Protein AF-0000000080484741 (afdb_homodimer)

Radius of gyration: 21.43 Å; Cα contacts (8 Å, |Δi|>4): 915; chains: 2; bounding box: 48×58×54 Å

Foldseek 3Di:
DALDDPVVVVVLLVPFDDDDPLLVVVVVVCVVVVNDDLDRSVLRVLLVLQQVLQWAEEQEQAQQLNNSVLSSCNRHDVLGAAEYEDQDVVRLVNNCVSCVVVVNNVRYHYYHDHSQVVVVVDDAAGQEYEYDYQLLCLQVSCVSHVVRHDQSGKYKYAQLQHDQFDNQLLVCVVVVHPCSCPVTDSNNVSSSNNVCNQVVPPQKDWDWDSGRNIMIMIGGND/DALDDPVVVVVLLVPFDDDDPLLVVVVVVCVVVVNDDLDRSVLRVLLVLQQVLQWAEEQEQAQQLPNSVLSSCNRHDVLGAAEYEDQDVVRLVNNCVSCVVVVNNVRYHYYHDGSQVVVVVDDAAGQEYEYDYQLLCLQVSCVSHVVRHDQSGKYKYAQLQHDQFDNQLLVCVVVVNPCSCPVTDSNNVSSSNNVCNQVVDPQKDWDWDSGRNIMIMIGGND

Nearest PDB structures (foldseek):
  5x7f-assembly1_A-2  TM=9.090E-01  e=5.235E-15  Mycobacterium tuberculosis H37Rv
  4pca-assembly1_A  TM=8.758E-01  e=3.660E-15  Anaplasma phagocytophilum str. HGE1
  5log-assembly1_B  TM=8.611E-01  e=5.235E-15  Myxococcus xanthus
  3c3p-assembly2_C-2  TM=8.906E-01  e=8.141E-14  Geobacter sulfurreducens PCA
  3c3p-assembly1_B  TM=8.816E-01  e=6.971E-13  Geobacter sulfurreducens PCA

Secondary structure (DSSP, 8-state):
--SB-HHHHHHHHHHSPPP-HHHHHHHHHHHHHT----HHHHHHHHHHHHHHHT--EEEEE--TTSHHHHHHHHHS-TT-EEEEEES-HHHHHHHHHHHHHTT-GGGEEEEES-HHHHHTTS-S-EEEEEE-S-GGGHHHHHHHHTTTEEEEEEEEE--SSSSSS-HHHHHHHHTT-TTTTTT--HHHHHHHHHHHHHHH-TTEEEEEE-STT-EEEEEE--/--SB-HHHHHHHHHHSPPP-HHHHHHHHHHHHHT----HHHHHHHHHHHHHHHT--EEEEE--TTSHHHHHHHHHS-TT-EEEEEES-HHHHHHHHHHHHHTT-GGGEEEEES-HHHHGGGS-S-EEEEEE-S-GGGHHHHHHHHTTTEEEEEEEEE--SSSSSS-HHHHHHHHTT-TTTTTT--HHHHHHHHHHHHHHH-TTEEEEEE-STT-EEEEEE--

Sequence (444 aa):
MDIVSDETQRFLTATAPEHDEVQAEMAAYASENGFPIIGPEAGGVLRFLAHLSGARRLFEFGSGFGYSATWFAEGMADDAELILTEHDPDELDMARDFLERAGLADRSTFLEGDALELVETVDGEFDLVLFDHQKHRYAEAFDIVRDRVEVGGLVVADNVMRGPIDFGALTDWSEGTAKALDGANADTRGIAAYLDAVRADPRYETIVLPIGNGLAVSTRVEMDIVSDETQRFLTATAPEHDEVQAEMAAYASENGFPIIGPEAGGVLRFLAHLSGARRLFEFGSGFGYSATWFAEGMADDAELILTEHDPDELDMARDFLERAGLADRSTFLEGDALELVETVDGEFDLVLFDHQKHRYAEAFDIVRDRVEVGGLVVADNVMRGPIDFGALTDWSEGTAKALDGANADTRGIAAYLDAVRADPRYETIVLPIGNGLAVSTRVE

InterPro domains:
  IPR002935 Class I-like SAM-dependent O-methyltransferase [PF01596] (38-220)
  IPR002935 Class I-like SAM-dependent O-methyltransferase [PS51682] (1-221)
  IPR029063 S-adenosyl-L-methionine-dependent methyltransferase superfamily [G3DSA:3.40.50.150] (1-222)
  IPR029063 S-adenosyl-L-methionine-dependent methyltransferase superfamily [SSF53335] (27-220)

Solvent-accessible surface area (backbone atoms only — not comparable to full-atom values): 22520 Å² total; per-residue (Å²): 136,66,59,39,28,71,67,40,48,52,34,44,58,45,59,30,55,77,67,54,74,62,53,43,52,51,51,49,51,23,64,75,68,71,44,88,72,64,51,47,51,37,31,39,48,45,16,49,51,22,39,54,52,58,24,46,29,38,42,32,30,40,31,56,50,34,66,66,55,57,29,30,53,73,22,25,44,92,83,27,37,38,36,38,17,19,66,50,66,68,39,37,52,46,17,54,53,50,34,42,76,63,71,42,45,92,38,48,46,83,43,80,38,57,41,77,62,50,54,74,73,50,82,78,68,30,30,28,36,39,42,53,55,67,47,50,44,45,38,60,51,44,67,69,41,64,84,34,43,37,73,62,10,40,42,37,33,56,48,69,57,31,74,86,44,53,48,68,39,48,32,36,39,55,68,66,41,82,71,33,60,64,88,53,54,63,33,30,52,12,43,50,47,24,54,51,50,49,66,66,37,86,39,36,49,56,43,73,42,83,43,68,40,15,34,37,42,30,34,28,76,93,136,67,59,39,28,70,67,40,47,53,34,42,59,44,59,30,57,76,69,53,72,62,53,44,51,52,49,49,52,23,63,75,68,70,46,89,72,63,52,47,51,34,30,40,48,44,16,50,51,22,41,54,50,57,24,45,30,37,43,30,30,39,30,55,50,36,66,64,55,57,30,30,52,73,22,24,45,94,83,30,37,39,38,37,15,21,66,50,66,69,40,37,52,47,17,52,52,50,33,42,75,64,72,40,45,91,38,46,46,83,43,79,38,57,41,77,62,51,55,74,74,51,83,78,66,29,30,29,36,38,42,51,56,68,46,51,45,44,36,60,50,44,66,70,42,64,85,32,43,38,71,59,11,39,42,36,32,56,47,69,57,31,75,85,42,52,47,67,37,48,30,38,38,55,66,65,41,81,68,33,60,65,88,52,55,63,33,30,51,12,43,51,50,23,55,50,50,48,66,66,37,85,40,36,51,56,43,73,44,83,45,69,39,14,34,36,45,29,33,28,76,96

Organism: Haloferax mediterranei (strain ATCC 33500 / DSM 1411 / JCM 8866 / NBRC 14739 / NCIMB 2177 / R-4) (NCBI:txid523841)

Structure (mmCIF, N/CA/C/O backbone):
data_AF-0000000080484741-model_v1
#
loop_
_entity.id
_entity.type
_entity.pdbx_description
1 polymer Methyltransferase
#
loop_
_atom_site.group_PDB
_atom_site.id
_atom_site.type_symbol
_atom_site.label_atom_id
_atom_site.label_alt_id
_atom_site.label_comp_id
_atom_site.label_asym_id
_atom_site.label_entity_id
_atom_site.label_seq_id
_atom_site.pdbx_PDB_ins_code
_atom_site.Cartn_x
_atom_site.Cartn_y
_atom_site.Cartn_z
_atom_site.occupancy
_atom_site.B_iso_or_equiv
_atom_site.auth_seq_id
_atom_site.auth_comp_id
_atom_site.auth_asym_id
_atom_site.auth_atom_id
_atom_site.pdbx_PDB_model_num
ATOM 1 N N . MET A 1 1 ? -0.36 1.288 -22.609 1 64.31 1 MET A N 1
ATOM 2 C CA . MET A 1 1 ? -0.317 2.605 -21.969 1 64.31 1 MET A CA 1
ATOM 3 C C . MET A 1 1 ? 0.239 2.516 -20.562 1 64.31 1 MET A C 1
ATOM 5 O O . MET A 1 1 ? 0.017 1.524 -19.859 1 64.31 1 MET A O 1
ATOM 9 N N . ASP A 1 2 ? 1.086 3.508 -20.109 1 86.31 2 ASP A N 1
ATOM 10 C CA . ASP A 1 2 ? 1.738 3.457 -18.797 1 86.31 2 ASP A CA 1
ATOM 11 C C . ASP A 1 2 ? 0.782 3.887 -17.688 1 86.31 2 ASP A C 1
ATOM 13 O O . ASP A 1 2 ? 0.005 4.828 -17.859 1 86.31 2 ASP A O 1
ATOM 17 N N . ILE A 1 3 ? 0.721 3.139 -16.703 1 94.69 3 ILE A N 1
ATOM 18 C CA . ILE A 1 3 ? -0.217 3.438 -15.633 1 94.69 3 ILE A CA 1
ATOM 19 C C . ILE A 1 3 ? 0.332 4.57 -14.773 1 94.69 3 ILE A C 1
ATOM 21 O O . ILE A 1 3 ? -0.432 5.297 -14.125 1 94.69 3 ILE A O 1
ATOM 25 N N . VAL A 1 4 ? 1.635 4.773 -14.766 1 97.25 4 VAL A N 1
ATOM 26 C CA . VAL A 1 4 ? 2.256 5.91 -14.086 1 97.25 4 VAL A CA 1
ATOM 27 C C . VAL A 1 4 ? 3.105 6.699 -15.078 1 97.25 4 VAL A C 1
ATOM 29 O O . VAL A 1 4 ? 3.416 6.207 -16.172 1 97.25 4 VAL A O 1
ATOM 32 N N . SER A 1 5 ? 3.418 7.953 -14.797 1 95.88 5 SER A N 1
ATOM 33 C CA . SER A 1 5 ? 4.289 8.727 -15.672 1 95.88 5 SER A CA 1
ATOM 34 C C . SER A 1 5 ? 5.695 8.141 -15.719 1 95.88 5 SER A C 1
ATOM 36 O O . SER A 1 5 ? 6.074 7.355 -14.844 1 95.88 5 SER A O 1
ATOM 38 N N . ASP A 1 6 ? 6.422 8.477 -16.734 1 95.25 6 ASP A N 1
ATOM 39 C CA . ASP A 1 6 ? 7.809 8.031 -16.844 1 95.25 6 ASP A CA 1
ATOM 40 C C . ASP A 1 6 ? 8.617 8.469 -15.633 1 95.25 6 ASP A C 1
ATOM 42 O O . ASP A 1 6 ? 9.43 7.691 -15.109 1 95.25 6 ASP A O 1
ATOM 46 N N . GLU A 1 7 ? 8.445 9.688 -15.25 1 96.06 7 GLU A N 1
ATOM 47 C CA . GLU A 1 7 ? 9.148 10.219 -14.086 1 96.06 7 GLU A CA 1
ATOM 48 C C . GLU A 1 7 ? 8.797 9.438 -12.82 1 96.06 7 GLU A C 1
ATOM 50 O O . GLU A 1 7 ? 9.672 9.125 -12.016 1 96.06 7 GLU A O 1
ATOM 55 N N . THR A 1 8 ? 7.52 9.109 -12.633 1 98.19 8 THR A N 1
ATOM 56 C CA . THR A 1 8 ? 7.074 8.336 -11.484 1 98.19 8 THR A CA 1
ATOM 57 C C . THR A 1 8 ? 7.688 6.938 -11.508 1 98.19 8 THR A C 1
ATOM 59 O O . THR A 1 8 ? 8.125 6.43 -10.469 1 98.19 8 THR A O 1
ATOM 62 N N . GLN A 1 9 ? 7.695 6.336 -12.703 1 97.25 9 GLN A N 1
ATOM 63 C CA . GLN A 1 9 ? 8.281 5.004 -12.812 1 97.25 9 GLN A CA 1
ATOM 64 C C . GLN A 1 9 ? 9.758 5.02 -12.414 1 97.25 9 GLN A C 1
ATOM 66 O O . GLN A 1 9 ? 10.227 4.125 -11.711 1 97.25 9 GLN A O 1
ATOM 71 N N . ARG A 1 10 ? 10.484 5.996 -12.945 1 97.31 10 ARG A N 1
ATOM 72 C CA . ARG A 1 10 ? 11.883 6.152 -12.57 1 97.31 10 ARG A CA 1
ATOM 73 C C . ARG A 1 10 ? 12.039 6.301 -11.062 1 97.31 10 ARG A C 1
ATOM 75 O O . ARG A 1 10 ? 12.914 5.672 -10.453 1 97.31 10 ARG A O 1
ATOM 82 N N . PHE A 1 11 ? 11.227 7.117 -10.422 1 98.5 11 PHE A N 1
ATOM 83 C CA . PHE A 1 11 ? 11.273 7.375 -8.984 1 98.5 11 PHE A CA 1
ATOM 84 C C . PHE A 1 11 ? 10.992 6.102 -8.195 1 98.5 11 PHE A C 1
ATOM 86 O O . PHE A 1 11 ? 11.703 5.785 -7.242 1 98.5 11 PHE A O 1
ATOM 93 N N . LEU A 1 12 ? 9.914 5.344 -8.602 1 98.38 12 LEU A N 1
ATOM 94 C CA . LEU A 1 12 ? 9.547 4.102 -7.93 1 98.38 12 LEU A CA 1
ATOM 95 C C . LEU A 1 12 ? 10.672 3.076 -8.039 1 98.38 12 LEU A C 1
ATOM 97 O O . LEU A 1 12 ? 10.969 2.373 -7.07 1 98.38 12 LEU A O 1
ATOM 101 N N . THR A 1 13 ? 11.258 2.967 -9.195 1 97.5 13 THR A N 1
ATOM 102 C CA . THR A 1 13 ? 12.375 2.047 -9.391 1 97.5 13 THR A CA 1
ATOM 103 C C . THR A 1 13 ? 13.547 2.42 -8.484 1 97.5 13 THR A C 1
ATOM 105 O O . THR A 1 13 ? 14.141 1.554 -7.84 1 97.5 13 THR A O 1
ATOM 108 N N . ALA A 1 14 ? 13.859 3.689 -8.383 1 97.69 14 ALA A N 1
ATOM 109 C CA . ALA A 1 14 ? 15.008 4.172 -7.633 1 97.69 14 ALA A CA 1
ATOM 110 C C . ALA A 1 14 ? 14.805 3.986 -6.129 1 97.69 14 ALA A C 1
ATOM 112 O O . ALA A 1 14 ? 15.773 3.857 -5.375 1 97.69 14 ALA A O 1
ATOM 113 N N . THR A 1 15 ? 13.57 3.961 -5.684 1 97.94 15 THR A N 1
ATOM 114 C CA . THR A 1 15 ? 13.289 3.895 -4.254 1 97.94 15 THR A CA 1
ATOM 115 C C . THR A 1 15 ? 12.867 2.484 -3.852 1 97.94 15 THR A C 1
ATOM 117 O O . THR A 1 15 ? 12.586 2.227 -2.68 1 97.94 15 THR A O 1
ATOM 120 N N . ALA A 1 16 ? 12.82 1.542 -4.777 1 97.94 16 ALA A N 1
ATOM 121 C CA . ALA A 1 16 ? 12.445 0.157 -4.496 1 97.94 16 ALA A CA 1
ATOM 122 C C . ALA A 1 16 ? 13.555 -0.559 -3.723 1 97.94 16 ALA A C 1
ATOM 124 O O . ALA A 1 16 ? 14.719 -0.173 -3.795 1 97.94 16 ALA A O 1
ATOM 125 N N . PRO A 1 17 ? 13.156 -1.519 -2.922 1 97.44 17 PRO A N 1
ATOM 126 C CA . PRO A 1 17 ? 14.211 -2.314 -2.291 1 97.44 17 PRO A CA 1
ATOM 127 C C . PRO A 1 17 ? 15.086 -3.047 -3.309 1 97.44 17 PRO A C 1
ATOM 129 O O . PRO A 1 17 ? 14.617 -3.398 -4.395 1 97.44 17 PRO A O 1
ATOM 132 N N . GLU A 1 18 ? 16.234 -3.344 -2.914 1 97 18 GLU A N 1
ATOM 133 C CA . GLU A 1 18 ? 17.172 -4.07 -3.773 1 97 18 GLU A CA 1
ATOM 134 C C . GLU A 1 18 ? 16.875 -5.566 -3.76 1 97 18 GLU A C 1
ATOM 136 O O . GLU A 1 18 ? 16.453 -6.113 -2.738 1 97 18 GLU A O 1
ATOM 141 N N . HIS A 1 19 ? 17.172 -6.184 -4.875 1 98.56 19 HIS A N 1
ATOM 142 C CA . HIS A 1 19 ? 17.172 -7.645 -4.938 1 98.56 19 HIS A CA 1
ATOM 143 C C . HIS A 1 19 ? 18.266 -8.242 -4.062 1 98.56 19 HIS A C 1
ATOM 145 O O . HIS A 1 19 ? 19.375 -7.715 -4.016 1 98.56 19 HIS A O 1
ATOM 151 N N . ASP A 1 20 ? 17.922 -9.312 -3.338 1 98 20 ASP A N 1
ATOM 152 C CA . ASP A 1 20 ? 19.016 -10.141 -2.852 1 98 20 ASP A CA 1
ATOM 153 C C . ASP A 1 20 ? 19.656 -10.93 -3.99 1 98 20 ASP A C 1
ATOM 155 O O . ASP A 1 20 ? 19.297 -10.75 -5.156 1 98 20 ASP A O 1
ATOM 159 N N . GLU A 1 21 ? 20.562 -11.766 -3.658 1 98.25 21 GLU A N 1
ATOM 160 C CA . GLU A 1 21 ? 21.344 -12.461 -4.684 1 98.25 21 GLU A CA 1
ATOM 161 C C . GLU A 1 21 ? 20.453 -13.367 -5.531 1 98.25 21 GLU A C 1
ATOM 163 O O . GLU A 1 21 ? 20.531 -13.359 -6.762 1 98.25 21 GLU A O 1
ATOM 168 N N . VAL A 1 22 ? 19.625 -14.172 -4.895 1 98.75 22 VAL A N 1
ATOM 169 C CA . VAL A 1 22 ? 18.75 -15.094 -5.609 1 98.75 22 VAL A CA 1
ATOM 170 C C . VAL A 1 22 ? 17.734 -14.312 -6.441 1 98.75 22 VAL A C 1
ATOM 172 O O . VAL A 1 22 ? 17.516 -14.625 -7.613 1 98.75 22 VAL A O 1
ATOM 175 N N . GLN A 1 23 ? 17.125 -13.281 -5.875 1 98.75 23 GLN A N 1
ATOM 176 C CA . GLN A 1 23 ? 16.188 -12.438 -6.602 1 98.75 23 GLN A CA 1
ATOM 177 C C . GLN A 1 23 ? 16.859 -11.805 -7.824 1 98.75 23 GLN A C 1
ATOM 179 O O . GLN A 1 23 ? 16.219 -11.664 -8.875 1 98.75 23 GLN A O 1
ATOM 184 N N . ALA A 1 24 ? 18.078 -11.375 -7.668 1 98.75 24 ALA A N 1
ATOM 185 C CA . ALA A 1 24 ? 18.812 -10.781 -8.789 1 98.75 24 ALA A CA 1
ATOM 186 C C . ALA A 1 24 ? 18.969 -11.781 -9.93 1 98.75 24 ALA A C 1
ATOM 188 O O . ALA A 1 24 ? 18.828 -11.422 -11.102 1 98.75 24 ALA A O 1
ATOM 189 N N . GLU A 1 25 ? 19.281 -12.969 -9.562 1 98.75 25 GLU A N 1
ATOM 190 C CA . GLU A 1 25 ? 19.391 -14.023 -10.57 1 98.75 25 GLU A CA 1
ATOM 191 C C . GLU A 1 25 ? 18.047 -14.281 -11.25 1 98.75 25 GLU A C 1
ATOM 193 O O . GLU A 1 25 ? 17.984 -14.477 -12.469 1 98.75 25 GLU A O 1
ATOM 198 N N . MET A 1 26 ? 17.016 -14.344 -10.453 1 98.81 26 MET A N 1
ATOM 199 C CA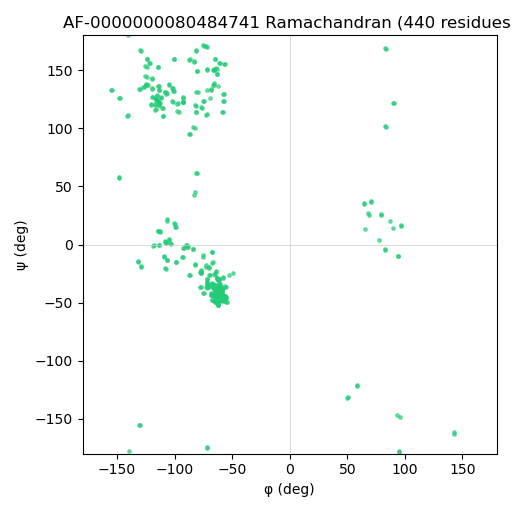 . MET A 1 26 ? 15.68 -14.539 -10.992 1 98.81 26 MET A CA 1
ATOM 200 C C . MET A 1 26 ? 15.328 -13.43 -11.977 1 98.81 26 MET A C 1
ATOM 202 O O . MET A 1 26 ? 14.789 -13.695 -13.055 1 98.81 26 MET A O 1
ATOM 206 N N . ALA A 1 27 ? 15.633 -12.219 -11.57 1 98.62 27 ALA A N 1
ATOM 207 C CA . ALA A 1 27 ? 15.336 -11.062 -12.414 1 98.62 27 ALA A CA 1
ATOM 208 C C . ALA A 1 27 ? 16.141 -11.109 -13.711 1 98.62 27 ALA A C 1
ATOM 210 O O . ALA A 1 27 ? 15.641 -10.75 -14.781 1 98.62 27 ALA A O 1
ATOM 211 N N . ALA A 1 28 ? 17.375 -11.5 -13.656 1 98.56 28 ALA A N 1
ATOM 212 C CA . ALA A 1 28 ? 18.219 -11.641 -14.844 1 98.56 28 ALA A CA 1
ATOM 213 C C . ALA A 1 28 ? 17.641 -12.68 -15.805 1 98.56 28 ALA A C 1
ATOM 215 O O . ALA A 1 28 ? 17.562 -12.445 -17.016 1 98.56 28 ALA A O 1
ATOM 216 N N . TYR A 1 29 ? 17.297 -13.812 -15.234 1 98.38 29 TYR A N 1
ATOM 217 C CA . TYR A 1 29 ? 16.656 -14.852 -16.031 1 98.38 29 TYR A CA 1
ATOM 218 C C . TYR A 1 29 ? 15.414 -14.32 -16.734 1 98.38 29 TYR A C 1
ATOM 220 O O . TYR A 1 29 ? 15.211 -14.555 -17.922 1 98.38 29 TYR A O 1
ATOM 228 N N . ALA A 1 30 ? 14.562 -13.656 -15.922 1 98.38 30 ALA A N 1
ATOM 229 C CA . ALA A 1 30 ? 13.312 -13.109 -16.453 1 98.38 30 ALA A CA 1
ATOM 230 C C . ALA A 1 30 ? 13.586 -12.164 -17.625 1 98.38 30 ALA A C 1
ATOM 232 O O . ALA A 1 30 ? 12.922 -12.234 -18.656 1 98.38 30 ALA A O 1
ATOM 233 N N . SER A 1 31 ? 14.555 -11.266 -17.422 1 97.94 31 SER A N 1
ATOM 234 C CA . SER A 1 31 ? 14.922 -10.297 -18.438 1 97.94 31 SER A CA 1
ATOM 235 C C . SER A 1 31 ? 15.445 -10.984 -19.703 1 97.94 31 SER A C 1
ATOM 237 O O . SER A 1 31 ? 15.039 -10.656 -20.812 1 97.94 31 SER A O 1
ATOM 239 N N . GLU A 1 32 ? 16.266 -11.945 -19.578 1 98.06 32 GLU A N 1
ATOM 240 C CA . GLU A 1 32 ? 16.906 -12.656 -20.672 1 98.06 32 GLU A CA 1
ATOM 241 C C . GLU A 1 32 ? 15.883 -13.461 -21.484 1 98.06 32 GLU A C 1
ATOM 243 O O . GLU A 1 32 ? 16.016 -13.594 -22.703 1 98.06 32 GLU A O 1
ATOM 248 N N . ASN A 1 33 ? 14.906 -13.953 -20.844 1 97.69 33 ASN A N 1
ATOM 249 C CA . ASN A 1 33 ? 13.984 -14.883 -21.484 1 97.69 33 ASN A CA 1
ATOM 250 C C . ASN A 1 33 ? 12.625 -14.234 -21.75 1 97.69 33 ASN A C 1
ATOM 252 O O . ASN A 1 33 ? 11.703 -14.898 -22.234 1 97.69 33 ASN A O 1
ATOM 256 N N . GLY A 1 34 ? 12.516 -12.984 -21.391 1 96.38 34 GLY A N 1
ATOM 257 C CA . GLY A 1 34 ? 11.266 -12.273 -21.594 1 96.38 34 GLY A CA 1
ATOM 258 C C . GLY A 1 34 ? 10.148 -12.781 -20.688 1 96.38 34 GLY A C 1
ATOM 259 O O . GLY A 1 34 ? 8.984 -12.805 -21.094 1 96.38 34 GLY A O 1
ATOM 260 N N . PHE A 1 35 ? 10.5 -13.344 -19.562 1 95.44 35 PHE A N 1
ATOM 261 C CA . PHE A 1 35 ? 9.523 -13.82 -18.578 1 95.44 35 PHE A CA 1
ATOM 262 C C . PHE A 1 35 ? 9.016 -12.672 -17.719 1 95.44 35 PHE A C 1
ATOM 264 O O . PHE A 1 35 ? 9.797 -12.008 -17.047 1 95.44 35 PHE A O 1
ATOM 271 N N . PRO A 1 36 ? 7.762 -12.422 -17.75 1 94.5 36 PRO A N 1
ATOM 272 C CA . PRO A 1 36 ? 7.25 -11.312 -16.953 1 94.5 36 PRO A CA 1
ATOM 273 C C . PRO A 1 36 ? 7.332 -11.578 -15.453 1 94.5 36 PRO A C 1
ATOM 275 O O . PRO A 1 36 ? 7.031 -12.688 -15 1 94.5 36 PRO A O 1
ATOM 278 N N . ILE A 1 37 ? 7.805 -10.625 -14.727 1 96.69 37 ILE A N 1
ATOM 279 C CA . ILE A 1 37 ? 7.789 -10.656 -13.266 1 96.69 37 ILE A CA 1
ATOM 280 C C . ILE A 1 37 ? 7.203 -9.352 -12.734 1 96.69 37 ILE A C 1
ATOM 282 O O . ILE A 1 37 ? 7.086 -8.367 -13.469 1 96.69 37 ILE A O 1
ATOM 286 N N . ILE A 1 38 ? 6.887 -9.328 -11.445 1 96.94 38 ILE A N 1
ATOM 287 C CA . ILE A 1 38 ? 6.207 -8.172 -10.867 1 96.94 38 ILE A CA 1
ATOM 288 C C . ILE A 1 38 ? 7.211 -7.043 -10.648 1 96.94 38 ILE A C 1
ATOM 290 O O . ILE A 1 38 ? 6.824 -5.879 -10.516 1 96.94 38 ILE A O 1
ATOM 294 N N . GLY A 1 39 ? 8.531 -7.352 -10.539 1 96.88 39 GLY A N 1
ATOM 295 C CA . GLY A 1 39 ? 9.562 -6.348 -10.328 1 96.88 39 GLY A CA 1
ATOM 296 C C . GLY A 1 39 ? 9.727 -5.961 -8.875 1 96.88 39 GLY A C 1
ATOM 297 O O . GLY A 1 39 ? 8.906 -6.32 -8.031 1 96.88 39 GLY A O 1
ATOM 298 N N . PRO A 1 40 ? 10.797 -5.234 -8.562 1 98.06 40 PRO A N 1
ATOM 299 C CA . PRO A 1 40 ? 11.156 -4.945 -7.172 1 98.06 40 PRO A CA 1
ATOM 300 C C . PRO A 1 40 ? 10.203 -3.951 -6.512 1 98.06 40 PRO A C 1
ATOM 302 O O . PRO A 1 40 ? 10.016 -3.986 -5.293 1 98.06 40 PRO A O 1
ATOM 305 N N . GLU A 1 41 ? 9.617 -3.051 -7.309 1 97.69 41 GLU A N 1
ATOM 306 C CA . GLU A 1 41 ? 8.672 -2.1 -6.742 1 97.69 41 GLU A CA 1
ATOM 307 C C . GLU A 1 41 ? 7.457 -2.816 -6.152 1 97.69 41 GLU A C 1
ATOM 309 O O . GLU A 1 41 ? 7.117 -2.611 -4.984 1 97.69 41 GLU A O 1
ATOM 314 N N . ALA A 1 42 ? 6.879 -3.65 -6.945 1 98.44 42 ALA A N 1
ATOM 315 C CA . ALA A 1 42 ? 5.738 -4.438 -6.48 1 98.44 42 ALA A CA 1
ATOM 316 C C . ALA A 1 42 ? 6.18 -5.496 -5.473 1 98.44 42 ALA A C 1
ATOM 318 O O . ALA A 1 42 ? 5.465 -5.785 -4.512 1 98.44 42 ALA A O 1
ATOM 319 N N . GLY A 1 43 ? 7.371 -6.059 -5.688 1 98.69 43 GLY A N 1
ATOM 320 C CA . GLY A 1 43 ? 7.926 -7 -4.73 1 98.69 43 GLY A CA 1
ATOM 321 C C . GLY A 1 43 ? 8.102 -6.406 -3.344 1 98.69 43 GLY A C 1
ATOM 322 O O . GLY A 1 43 ? 7.785 -7.055 -2.344 1 98.69 43 GLY A O 1
ATOM 323 N N . GLY A 1 44 ? 8.602 -5.184 -3.303 1 98.56 44 GLY A N 1
ATOM 324 C CA . GLY A 1 44 ? 8.727 -4.488 -2.031 1 98.56 44 GLY A CA 1
ATOM 325 C C . GLY A 1 44 ? 7.398 -4.316 -1.318 1 98.56 44 GLY A C 1
ATOM 326 O O . GLY A 1 44 ? 7.324 -4.441 -0.094 1 98.56 44 GLY A O 1
ATOM 327 N N . VAL A 1 45 ? 6.371 -4.043 -2.08 1 98.88 45 VAL A N 1
ATOM 328 C CA . VAL A 1 45 ? 5.035 -3.9 -1.51 1 98.88 45 VAL A CA 1
ATOM 329 C C . VAL A 1 45 ? 4.57 -5.238 -0.941 1 98.88 45 VAL A C 1
ATOM 331 O O . VAL A 1 45 ? 4.02 -5.293 0.16 1 98.88 45 VAL A O 1
ATOM 334 N N . LEU A 1 46 ? 4.793 -6.359 -1.688 1 98.88 46 LEU A N 1
ATOM 335 C CA . LEU A 1 46 ? 4.422 -7.684 -1.198 1 98.88 46 LEU A CA 1
ATOM 336 C C . LEU A 1 46 ? 5.133 -7.992 0.116 1 98.88 46 LEU A C 1
ATOM 338 O O . LEU A 1 46 ? 4.504 -8.461 1.07 1 98.88 46 LEU A O 1
ATOM 342 N N . ARG A 1 47 ? 6.418 -7.746 0.188 1 98.62 47 ARG A N 1
ATOM 343 C CA . ARG A 1 47 ? 7.203 -7.965 1.396 1 98.62 47 ARG A CA 1
ATOM 344 C C . ARG A 1 47 ? 6.656 -7.148 2.562 1 98.62 47 ARG A C 1
ATOM 346 O O . ARG A 1 47 ? 6.504 -7.664 3.67 1 98.62 47 ARG A O 1
ATOM 353 N N . PHE A 1 48 ? 6.406 -5.902 2.303 1 98.44 48 PHE A N 1
ATOM 354 C CA . PHE A 1 48 ? 5.895 -4.973 3.303 1 98.44 48 PHE A CA 1
ATOM 355 C C . PHE A 1 48 ? 4.566 -5.461 3.867 1 98.44 48 PHE A C 1
ATOM 357 O O . PHE A 1 48 ? 4.379 -5.492 5.086 1 98.44 48 PHE A O 1
ATOM 364 N N . LEU A 1 49 ? 3.621 -5.859 2.986 1 98.38 49 LEU A N 1
ATOM 365 C CA . LEU A 1 49 ? 2.309 -6.355 3.391 1 98.38 49 LEU A CA 1
ATOM 366 C C . LEU A 1 49 ? 2.439 -7.629 4.219 1 98.38 49 LEU A C 1
ATOM 368 O O . LEU A 1 49 ? 1.742 -7.793 5.223 1 98.38 49 LEU A O 1
ATOM 372 N N . ALA A 1 50 ? 3.309 -8.5 3.793 1 97.88 50 ALA A N 1
ATOM 373 C CA . ALA A 1 50 ? 3.541 -9.734 4.535 1 97.88 50 ALA A CA 1
ATOM 374 C C . ALA A 1 50 ? 4.039 -9.445 5.949 1 97.88 50 ALA A C 1
ATOM 376 O O . ALA A 1 50 ? 3.584 -10.062 6.914 1 97.88 50 ALA A O 1
ATOM 377 N N . HIS A 1 51 ? 4.949 -8.516 6.027 1 96.81 51 HIS A N 1
ATOM 378 C CA . HIS A 1 51 ? 5.484 -8.125 7.328 1 96.81 51 HIS A CA 1
ATOM 379 C C . HIS A 1 51 ? 4.395 -7.555 8.227 1 96.81 51 HIS A C 1
ATOM 381 O O . HIS A 1 51 ? 4.266 -7.961 9.383 1 96.81 51 HIS A O 1
ATOM 387 N N . LEU A 1 52 ? 3.684 -6.645 7.711 1 95.56 52 LEU A N 1
ATOM 388 C CA . LEU A 1 52 ? 2.672 -5.945 8.492 1 95.56 52 LEU A CA 1
ATOM 389 C C . LEU A 1 52 ? 1.6 -6.91 8.984 1 95.56 52 LEU A C 1
ATOM 391 O O . LEU A 1 52 ? 1.095 -6.77 10.102 1 95.56 52 LEU A O 1
ATOM 395 N N . SER A 1 53 ? 1.205 -7.891 8.18 1 94.12 53 SER A N 1
ATOM 396 C CA . SER A 1 53 ? 0.124 -8.812 8.516 1 94.12 53 SER A CA 1
ATOM 397 C C . SER A 1 53 ? 0.618 -9.938 9.414 1 94.12 53 SER A C 1
ATOM 399 O O . SER A 1 53 ? -0.184 -10.648 10.023 1 94.12 53 SER A O 1
ATOM 401 N N . GLY A 1 54 ? 1.943 -10.109 9.438 1 93.38 54 GLY A N 1
ATOM 402 C CA . GLY A 1 54 ? 2.463 -11.266 10.156 1 93.38 54 GLY A CA 1
ATOM 403 C C . GLY A 1 54 ? 2.053 -12.586 9.531 1 93.38 54 GLY A C 1
ATOM 404 O O . GLY A 1 54 ? 1.811 -13.562 10.25 1 93.38 54 GLY A O 1
ATOM 405 N N . ALA A 1 55 ? 1.957 -12.641 8.25 1 96.75 55 ALA A N 1
ATOM 406 C CA . ALA A 1 55 ? 1.41 -13.789 7.527 1 96.75 55 ALA A CA 1
ATOM 407 C C . ALA A 1 55 ? 2.258 -15.031 7.754 1 96.75 55 ALA A C 1
ATOM 409 O O . ALA A 1 55 ? 3.486 -14.953 7.816 1 96.75 55 ALA A O 1
ATOM 410 N N . ARG A 1 56 ? 1.562 -16.188 7.762 1 98.06 56 ARG A N 1
ATOM 411 C CA . ARG A 1 56 ? 2.246 -17.422 8.094 1 98.06 56 ARG A CA 1
ATOM 412 C C . ARG A 1 56 ? 1.976 -18.5 7.039 1 98.06 56 ARG A C 1
ATOM 414 O O . ARG A 1 56 ? 2.682 -19.5 6.977 1 98.06 56 ARG A O 1
ATOM 421 N N . ARG A 1 57 ? 0.977 -18.359 6.277 1 98.81 57 ARG A N 1
ATOM 422 C CA . ARG A 1 57 ? 0.634 -19.375 5.285 1 98.81 57 ARG A CA 1
ATOM 423 C C . ARG A 1 57 ? 0.171 -18.719 3.982 1 98.81 57 ARG A C 1
ATOM 425 O O . ARG A 1 57 ? -0.936 -18.188 3.908 1 98.81 57 ARG A O 1
ATOM 432 N N . LEU A 1 58 ? 1.002 -18.875 2.977 1 98.88 58 LEU A N 1
ATOM 433 C CA . LEU A 1 58 ? 0.776 -18.312 1.652 1 98.88 58 LEU A CA 1
ATOM 434 C C . LEU A 1 58 ? 0.272 -19.375 0.684 1 98.88 58 LEU A C 1
ATOM 436 O O . LEU A 1 58 ? 0.787 -20.484 0.662 1 98.88 58 LEU A O 1
ATOM 440 N N . PHE A 1 59 ? -0.755 -19.047 -0.093 1 98.94 59 PHE A N 1
ATOM 441 C CA . PHE A 1 59 ? -1.133 -19.812 -1.275 1 98.94 59 PHE A CA 1
ATOM 442 C C . PHE A 1 59 ? -1.076 -18.953 -2.525 1 98.94 59 PHE A C 1
ATOM 444 O O . PHE A 1 59 ? -1.768 -17.922 -2.611 1 98.94 59 PHE A O 1
ATOM 451 N N . GLU A 1 60 ? -0.28 -19.297 -3.49 1 98.88 60 GLU A N 1
ATOM 452 C CA . GLU A 1 60 ? -0.192 -18.562 -4.746 1 98.88 60 GLU A CA 1
ATOM 453 C C . GLU A 1 60 ? -0.966 -19.266 -5.855 1 98.88 60 GLU A C 1
ATOM 455 O O . GLU A 1 60 ? -0.694 -20.438 -6.168 1 98.88 60 GLU A O 1
ATOM 460 N N . PHE A 1 61 ? -1.897 -18.516 -6.418 1 98.81 61 PHE A N 1
ATOM 461 C CA . PHE A 1 61 ? -2.467 -18.906 -7.703 1 98.81 61 PHE A CA 1
ATOM 462 C C . PHE A 1 61 ? -1.574 -18.469 -8.852 1 98.81 61 PHE A C 1
ATOM 464 O O . PHE A 1 61 ? -1.596 -17.297 -9.242 1 98.81 61 PHE A O 1
ATOM 471 N N . GLY A 1 62 ? -0.774 -19.375 -9.398 1 98.06 62 GLY A N 1
ATOM 472 C CA . GLY A 1 62 ? 0.206 -19 -10.406 1 98.06 62 GLY A CA 1
ATOM 473 C C . GLY A 1 62 ? 1.493 -18.469 -9.812 1 98.06 62 GLY A C 1
ATOM 474 O O . GLY A 1 62 ? 1.611 -17.266 -9.57 1 98.06 62 GLY A O 1
ATOM 475 N N . SER A 1 63 ? 2.521 -19.344 -9.781 1 98.19 63 SER A N 1
ATOM 476 C CA . SER A 1 63 ? 3.738 -18.953 -9.07 1 98.19 63 SER A CA 1
ATOM 477 C C . SER A 1 63 ? 4.883 -18.688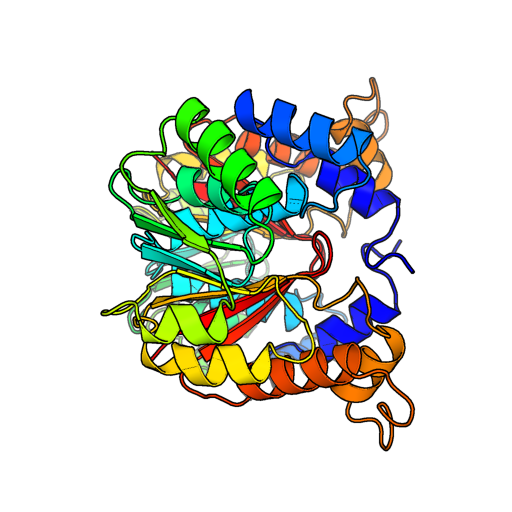 -10.047 1 98.19 63 SER A C 1
ATOM 479 O O . SER A 1 63 ? 5.902 -1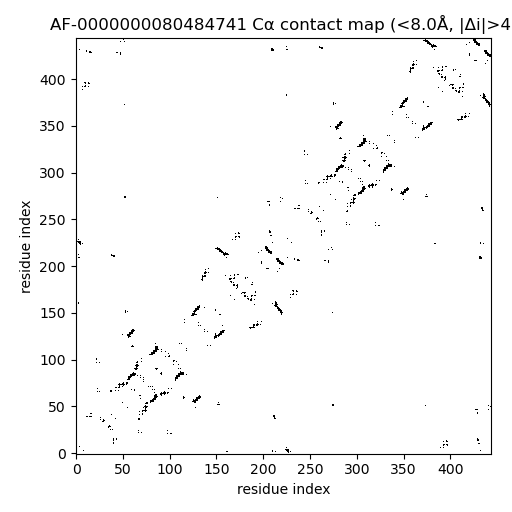8.109 -9.664 1 98.19 63 SER A O 1
ATOM 481 N N . GLY A 1 64 ? 4.645 -19.062 -11.336 1 97.56 64 GLY A N 1
ATOM 482 C CA . GLY A 1 64 ? 5.805 -19 -12.203 1 97.56 64 GLY A CA 1
ATOM 483 C C . GLY A 1 64 ? 7.027 -19.688 -11.617 1 97.56 64 GLY A C 1
ATOM 484 O O . GLY A 1 64 ? 6.949 -20.828 -11.172 1 97.56 64 GLY A O 1
ATOM 485 N N . PHE A 1 65 ? 8.125 -19.031 -11.656 1 98.25 65 PHE A N 1
ATOM 486 C CA . PHE A 1 65 ? 9.328 -19.656 -11.109 1 98.25 65 PHE A CA 1
ATOM 487 C C . PHE A 1 65 ? 9.617 -19.141 -9.711 1 98.25 65 PHE A C 1
ATOM 489 O O . PHE A 1 65 ? 10.758 -19.188 -9.25 1 98.25 65 PHE A O 1
ATOM 496 N N . GLY A 1 66 ? 8.641 -18.531 -9.055 1 98.69 66 GLY A N 1
ATOM 497 C CA . GLY A 1 66 ? 8.672 -18.344 -7.617 1 98.69 66 GLY A CA 1
ATOM 498 C C . GLY A 1 66 ? 9.18 -16.969 -7.219 1 98.69 66 GLY A C 1
ATOM 499 O O . GLY A 1 66 ? 9.5 -16.734 -6.051 1 98.69 66 GLY A O 1
ATOM 500 N N . TYR A 1 67 ? 9.234 -15.953 -8.109 1 98.81 67 TYR A N 1
ATOM 501 C CA . TYR A 1 67 ? 9.797 -14.641 -7.84 1 98.81 67 TYR A CA 1
ATOM 502 C C . TYR A 1 67 ? 9 -13.914 -6.758 1 98.81 67 TYR A C 1
ATOM 504 O O . TYR A 1 67 ? 9.57 -13.438 -5.773 1 98.81 67 TYR A O 1
ATOM 512 N N . SER A 1 68 ? 7.668 -13.859 -6.891 1 98.75 68 SER A N 1
ATOM 513 C CA . SER A 1 68 ? 6.824 -13.195 -5.902 1 98.75 68 SER A CA 1
ATOM 514 C C . SER A 1 68 ? 6.93 -13.875 -4.539 1 98.75 68 SER A C 1
ATOM 516 O O . SER A 1 68 ? 6.945 -13.203 -3.506 1 98.75 68 SER A O 1
ATOM 518 N N . ALA A 1 69 ? 7.027 -15.156 -4.527 1 98.69 69 ALA A N 1
ATOM 519 C CA . ALA A 1 69 ? 7.105 -15.922 -3.281 1 98.69 69 ALA A CA 1
ATOM 520 C C . ALA A 1 69 ? 8.336 -15.523 -2.475 1 98.69 69 ALA A C 1
ATOM 522 O O . ALA A 1 69 ? 8.289 -15.469 -1.243 1 98.69 69 ALA A O 1
ATOM 523 N N . THR A 1 70 ? 9.469 -15.273 -3.17 1 98.69 70 THR A N 1
ATOM 524 C CA . THR A 1 70 ? 10.688 -14.898 -2.463 1 98.69 70 THR A CA 1
ATOM 525 C C . THR A 1 70 ? 10.516 -13.555 -1.764 1 98.69 70 THR A C 1
ATOM 527 O O . THR A 1 70 ? 11.039 -13.352 -0.665 1 98.69 70 THR A O 1
ATOM 530 N N . TRP A 1 71 ? 9.773 -12.633 -2.359 1 98.69 71 TRP A N 1
ATOM 531 C CA . TRP A 1 71 ? 9.484 -11.352 -1.732 1 98.69 71 TRP A CA 1
ATOM 532 C C . TRP A 1 71 ? 8.594 -11.531 -0.507 1 98.69 71 TRP A C 1
ATOM 534 O O . TRP A 1 71 ? 8.898 -11.016 0.571 1 98.69 71 TRP A O 1
ATOM 544 N N . PHE A 1 72 ? 7.508 -12.32 -0.67 1 98.75 72 PHE A N 1
ATOM 545 C CA . PHE A 1 72 ? 6.621 -12.578 0.459 1 98.75 72 PHE A CA 1
ATOM 546 C C . PHE A 1 72 ? 7.391 -13.188 1.624 1 98.75 72 PHE A C 1
ATOM 548 O O . PHE A 1 72 ? 7.23 -12.766 2.77 1 98.75 72 PHE A O 1
ATOM 555 N N . ALA A 1 73 ? 8.203 -14.133 1.357 1 98.44 73 ALA A N 1
ATOM 556 C CA . ALA A 1 73 ? 8.914 -14.891 2.383 1 98.44 73 ALA A CA 1
ATOM 557 C C . ALA A 1 73 ? 9.781 -13.969 3.242 1 98.44 73 ALA A C 1
ATOM 559 O O . ALA A 1 73 ? 9.898 -14.172 4.453 1 98.44 73 ALA A O 1
ATOM 560 N N . GLU A 1 74 ? 10.359 -12.969 2.617 1 97.5 74 GLU A N 1
ATOM 561 C CA . GLU A 1 74 ? 11.211 -12.031 3.344 1 97.5 74 GLU A CA 1
ATOM 562 C C . GLU A 1 74 ? 10.43 -11.297 4.43 1 97.5 74 GLU A C 1
ATOM 564 O O . GLU A 1 74 ? 11 -10.891 5.445 1 97.5 74 GLU A O 1
ATOM 569 N N . GLY A 1 75 ? 9.172 -11.094 4.219 1 97.12 75 GLY A N 1
ATOM 570 C CA . GLY A 1 75 ? 8.359 -10.359 5.172 1 97.12 75 GLY A CA 1
ATOM 571 C C . GLY A 1 75 ? 7.559 -11.266 6.094 1 97.12 75 GLY A C 1
ATOM 572 O O . GLY A 1 75 ? 7.051 -10.812 7.121 1 97.12 75 GLY A O 1
ATOM 573 N N . MET A 1 76 ? 7.441 -12.516 5.746 1 97.44 76 MET A N 1
ATOM 574 C CA . MET A 1 76 ? 6.629 -13.461 6.512 1 97.44 76 MET A CA 1
ATOM 575 C C . MET A 1 76 ? 7.402 -13.984 7.719 1 97.44 76 MET A C 1
ATOM 577 O O . MET A 1 76 ? 8.609 -13.766 7.832 1 97.44 76 MET A O 1
ATOM 581 N N . ALA A 1 77 ? 6.676 -14.648 8.617 1 94.06 77 ALA A N 1
ATOM 582 C CA . ALA A 1 77 ? 7.305 -15.305 9.758 1 94.06 77 ALA A CA 1
ATOM 583 C C . ALA A 1 77 ? 8.352 -16.312 9.289 1 94.06 77 ALA A C 1
ATOM 585 O O . ALA A 1 77 ? 8.25 -16.875 8.188 1 94.06 77 ALA A O 1
ATOM 586 N N . ASP A 1 78 ? 9.312 -16.594 10.141 1 91.88 78 ASP A N 1
ATOM 587 C CA . ASP A 1 78 ? 10.43 -17.469 9.781 1 91.88 78 ASP A CA 1
ATOM 588 C C . ASP A 1 78 ? 9.953 -18.875 9.469 1 91.88 78 ASP A C 1
ATOM 590 O O . ASP A 1 78 ? 10.547 -19.578 8.648 1 91.88 78 ASP A O 1
ATOM 594 N N . ASP A 1 79 ? 8.914 -19.234 10.055 1 93.38 79 ASP A N 1
ATOM 595 C CA . ASP A 1 79 ? 8.422 -20.609 9.891 1 93.38 79 ASP A CA 1
ATOM 596 C C . ASP A 1 79 ? 7.18 -20.641 9 1 93.38 79 ASP A C 1
ATOM 598 O O . ASP A 1 79 ? 6.402 -21.594 9.047 1 93.38 79 ASP A O 1
ATOM 602 N N . ALA A 1 80 ? 7.027 -19.578 8.219 1 97.38 80 ALA A N 1
ATOM 603 C CA . ALA A 1 80 ? 5.848 -19.484 7.367 1 97.38 80 ALA A CA 1
ATOM 604 C C . ALA A 1 80 ? 5.859 -20.578 6.301 1 97.38 80 ALA A C 1
ATOM 606 O O . ALA A 1 80 ? 6.926 -21.031 5.875 1 97.38 80 ALA A O 1
ATOM 607 N N . GLU A 1 81 ? 4.703 -21 5.883 1 98.62 81 GLU A N 1
ATOM 608 C CA . GLU A 1 81 ? 4.504 -21.984 4.828 1 98.62 81 GLU A CA 1
ATOM 609 C C . GLU A 1 81 ? 4.145 -21.312 3.506 1 98.62 81 GLU A C 1
ATOM 611 O O . GLU A 1 81 ? 3.279 -20.438 3.463 1 98.62 81 GLU A O 1
ATOM 616 N N . LEU A 1 82 ? 4.836 -21.75 2.496 1 98.81 82 LEU A N 1
ATOM 617 C CA . LEU A 1 82 ? 4.582 -21.266 1.146 1 98.81 82 LEU A CA 1
ATOM 618 C C . LEU A 1 82 ? 4.035 -22.375 0.258 1 98.81 82 LEU A C 1
ATOM 620 O O . LEU A 1 82 ? 4.672 -23.406 0.098 1 98.81 82 LEU A O 1
ATOM 624 N N . ILE A 1 83 ? 2.846 -22.188 -0.279 1 98.94 83 ILE A N 1
ATOM 625 C CA . ILE A 1 83 ? 2.273 -23.141 -1.226 1 98.94 83 ILE A CA 1
ATOM 626 C C . ILE A 1 83 ? 2.227 -22.516 -2.619 1 98.94 83 ILE A C 1
ATOM 628 O O . ILE A 1 83 ? 1.482 -21.562 -2.854 1 98.94 83 ILE A O 1
ATOM 632 N N . LEU A 1 84 ? 3.035 -23.031 -3.465 1 98.81 84 LEU A N 1
ATOM 633 C CA . LEU A 1 84 ? 3.164 -22.531 -4.828 1 98.81 84 LEU A CA 1
ATOM 634 C C . LEU A 1 84 ? 2.484 -23.469 -5.82 1 98.81 84 LEU A C 1
ATOM 636 O O . LEU A 1 84 ? 2.598 -24.688 -5.703 1 98.81 84 LEU A O 1
ATOM 640 N N . THR A 1 85 ? 1.751 -22.875 -6.785 1 98.88 85 THR A N 1
ATOM 641 C CA . THR A 1 85 ? 1.117 -23.656 -7.84 1 98.88 85 THR A CA 1
ATOM 642 C C . THR A 1 85 ? 1.566 -23.188 -9.219 1 98.88 85 THR A C 1
ATOM 644 O O . THR A 1 85 ? 1.739 -21.984 -9.43 1 98.88 85 THR A O 1
ATOM 647 N N . GLU A 1 86 ? 1.834 -24.062 -10.055 1 98.44 86 GLU A N 1
ATOM 648 C CA . GLU A 1 86 ? 2.252 -23.781 -11.422 1 98.44 86 GLU A CA 1
ATOM 649 C C . GLU A 1 86 ? 1.913 -24.938 -12.359 1 98.44 86 GLU A C 1
ATOM 651 O O . GLU A 1 86 ? 2.111 -26.094 -12.008 1 98.44 86 GLU A O 1
ATOM 656 N N . HIS A 1 87 ? 1.328 -24.562 -13.5 1 97.25 87 HIS A N 1
ATOM 657 C CA . HIS A 1 87 ? 0.9 -25.578 -14.469 1 97.25 87 HIS A CA 1
ATOM 658 C C . HIS A 1 87 ? 2.086 -26.125 -15.25 1 97.25 87 HIS A C 1
ATOM 660 O O . HIS A 1 87 ? 2.102 -27.297 -15.617 1 97.25 87 HIS A O 1
ATOM 666 N N . ASP A 1 88 ? 3.057 -25.312 -15.586 1 97.44 88 ASP A N 1
ATOM 667 C CA . ASP A 1 88 ? 4.227 -25.688 -16.375 1 97.44 88 ASP A CA 1
ATOM 668 C C . ASP A 1 88 ? 5.281 -26.359 -15.492 1 97.44 88 ASP A C 1
ATOM 670 O O . ASP A 1 88 ? 5.883 -25.703 -14.633 1 97.44 88 ASP A O 1
ATOM 674 N N . PRO A 1 89 ? 5.555 -27.625 -15.703 1 97.88 89 PRO A N 1
ATOM 675 C CA . PRO A 1 89 ? 6.488 -28.344 -14.836 1 97.88 89 PRO A CA 1
ATOM 676 C C . PRO A 1 89 ? 7.906 -27.766 -14.883 1 97.88 89 PRO A C 1
ATOM 678 O O . PRO A 1 89 ? 8.633 -27.828 -13.891 1 97.88 89 PRO A O 1
ATOM 681 N N . ASP A 1 90 ? 8.297 -27.203 -16.031 1 98 90 ASP A N 1
ATOM 682 C CA . ASP A 1 90 ? 9.625 -26.625 -16.141 1 98 90 ASP A CA 1
ATOM 683 C C . ASP A 1 90 ? 9.758 -25.375 -15.266 1 98 90 ASP A C 1
ATOM 685 O O . ASP A 1 90 ? 10.781 -25.188 -14.609 1 98 90 ASP A O 1
ATOM 689 N N . GLU A 1 91 ? 8.727 -24.531 -15.305 1 98 91 GLU A N 1
ATOM 690 C CA . GLU A 1 91 ? 8.727 -23.359 -14.445 1 98 91 GLU A CA 1
ATOM 691 C C . GLU A 1 91 ? 8.711 -23.75 -12.969 1 98 91 GLU A C 1
ATOM 693 O O . GLU A 1 91 ? 9.391 -23.125 -12.148 1 98 91 GLU A O 1
ATOM 698 N N . LEU A 1 92 ? 7.934 -24.75 -12.672 1 98.38 92 LEU A N 1
ATOM 699 C CA . LEU A 1 92 ? 7.855 -25.219 -11.289 1 98.38 92 LEU A CA 1
ATOM 700 C C . LEU A 1 92 ? 9.203 -25.766 -10.82 1 98.38 92 LEU A C 1
ATOM 702 O O . LEU A 1 92 ? 9.594 -25.547 -9.68 1 98.38 92 LEU A O 1
ATOM 706 N N . ASP A 1 93 ? 9.898 -26.5 -11.648 1 98.31 93 ASP A N 1
ATOM 707 C CA . ASP A 1 93 ? 11.219 -27 -11.312 1 98.31 93 ASP A CA 1
ATOM 708 C C . ASP A 1 93 ? 12.211 -25.875 -11.078 1 98.31 93 ASP A C 1
ATOM 710 O O . ASP A 1 93 ? 13.047 -25.938 -10.18 1 98.31 93 ASP A O 1
ATOM 714 N N . MET A 1 94 ? 12.094 -24.875 -11.906 1 98.38 94 MET A N 1
ATOM 715 C CA . MET A 1 94 ? 12.922 -23.688 -11.68 1 98.38 94 MET A CA 1
ATOM 716 C C . MET A 1 94 ? 12.617 -23.062 -10.328 1 98.38 94 MET A C 1
ATOM 718 O O . MET A 1 94 ? 13.523 -22.609 -9.625 1 98.38 94 MET A O 1
ATOM 722 N N . ALA A 1 95 ? 11.328 -22.984 -10 1 98.56 95 ALA A N 1
ATOM 723 C CA . ALA A 1 95 ? 10.93 -22.438 -8.703 1 98.56 95 ALA A CA 1
ATOM 724 C C . ALA A 1 95 ? 11.562 -23.234 -7.562 1 98.56 95 ALA A C 1
ATOM 726 O O . ALA A 1 95 ? 12.07 -22.656 -6.598 1 98.56 95 ALA A O 1
ATOM 727 N N . ARG A 1 96 ? 11.508 -24.562 -7.641 1 98.5 96 ARG A N 1
ATOM 728 C CA . ARG A 1 96 ? 12.125 -25.422 -6.629 1 98.5 96 ARG A CA 1
ATOM 729 C C . ARG A 1 96 ? 13.609 -25.094 -6.461 1 98.5 96 ARG A C 1
ATOM 731 O O . ARG A 1 96 ? 14.094 -24.953 -5.34 1 98.5 96 ARG A O 1
ATOM 738 N N . ASP A 1 97 ? 14.258 -24.938 -7.559 1 98.62 97 ASP A N 1
ATOM 739 C CA . ASP A 1 97 ? 15.688 -24.656 -7.543 1 98.62 97 ASP A CA 1
ATOM 740 C C . ASP A 1 97 ? 15.977 -2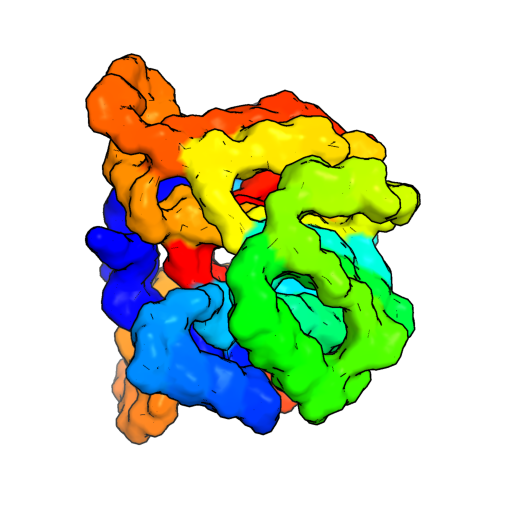3.297 -6.906 1 98.62 97 ASP A C 1
ATOM 742 O O . ASP A 1 97 ? 16.844 -23.172 -6.039 1 98.62 97 ASP A O 1
ATOM 746 N N . PHE A 1 98 ? 15.273 -22.25 -7.328 1 98.81 98 PHE A N 1
ATOM 747 C CA . PHE A 1 98 ? 15.492 -20.906 -6.82 1 98.81 98 PHE A CA 1
ATOM 748 C C . PHE A 1 98 ? 15.164 -20.828 -5.332 1 98.81 98 PHE A C 1
ATOM 750 O O . PHE A 1 98 ? 15.914 -20.219 -4.559 1 98.81 98 PHE A O 1
ATOM 757 N N . LEU A 1 99 ? 14.047 -21.453 -4.934 1 98.62 99 LEU A N 1
ATOM 758 C CA . LEU A 1 99 ? 13.648 -21.359 -3.533 1 98.62 99 LEU A CA 1
ATOM 759 C C . LEU A 1 99 ? 14.578 -22.188 -2.65 1 98.62 99 LEU A C 1
ATOM 761 O O . LEU A 1 99 ? 14.828 -21.828 -1.496 1 98.62 99 LEU A O 1
ATOM 765 N N . GLU A 1 100 ? 15.078 -23.281 -3.188 1 98.38 100 GLU A N 1
ATOM 766 C CA . GLU A 1 100 ? 16.109 -24 -2.459 1 98.38 100 GLU A CA 1
ATOM 767 C C . GLU A 1 100 ? 17.328 -23.141 -2.201 1 98.38 100 GLU A C 1
ATOM 769 O O . GLU A 1 100 ? 17.828 -23.062 -1.073 1 98.38 100 GLU A O 1
ATOM 774 N N . ARG A 1 101 ? 17.812 -22.469 -3.193 1 98.25 101 ARG A N 1
ATOM 775 C CA . ARG A 1 101 ? 18.969 -21.609 -3.082 1 98.25 101 ARG A CA 1
ATOM 776 C C . ARG A 1 101 ? 18.688 -20.422 -2.162 1 98.25 101 ARG A C 1
ATOM 778 O O . ARG A 1 101 ? 19.609 -19.891 -1.531 1 98.25 101 ARG A O 1
ATOM 785 N N . ALA A 1 102 ? 17.438 -20.047 -2.047 1 97.94 102 ALA A N 1
ATOM 786 C CA . ALA A 1 102 ? 17.031 -18.938 -1.176 1 97.94 102 ALA A CA 1
ATOM 787 C C . ALA A 1 102 ? 16.844 -19.422 0.26 1 97.94 102 ALA A C 1
ATOM 789 O O . ALA A 1 102 ? 16.5 -18.641 1.145 1 97.94 102 ALA A O 1
ATOM 790 N N . GLY A 1 103 ? 16.984 -20.688 0.494 1 97.5 103 GLY A N 1
ATOM 791 C CA . GLY A 1 103 ? 16.812 -21.234 1.827 1 97.5 103 GLY A CA 1
ATOM 792 C C . GLY A 1 103 ? 15.359 -21.406 2.211 1 97.5 103 GLY A C 1
ATOM 793 O O . GLY A 1 103 ? 15.016 -21.406 3.395 1 97.5 103 GLY A O 1
ATOM 794 N N . LEU A 1 104 ? 14.461 -21.578 1.219 1 98 104 LEU A N 1
ATOM 795 C CA . LEU A 1 104 ? 13.023 -21.594 1.475 1 98 104 LEU A CA 1
ATOM 796 C C . LEU A 1 104 ? 12.438 -22.969 1.191 1 98 104 LEU A C 1
ATOM 798 O O . LEU A 1 104 ? 11.242 -23.188 1.389 1 98 104 LEU A O 1
ATOM 802 N N . ALA A 1 105 ? 13.203 -23.922 0.776 1 94.75 105 ALA A N 1
ATOM 803 C CA . ALA A 1 105 ? 12.719 -25.219 0.312 1 94.75 105 ALA A CA 1
ATOM 804 C C . ALA A 1 105 ? 11.945 -25.953 1.413 1 94.75 105 ALA A C 1
ATOM 806 O O . ALA A 1 105 ? 10.891 -26.531 1.158 1 94.75 105 ALA A O 1
ATOM 807 N N . ASP A 1 106 ? 12.398 -25.875 2.621 1 95.5 106 ASP A N 1
ATOM 808 C CA . ASP A 1 106 ? 11.836 -26.656 3.721 1 95.5 106 ASP A CA 1
ATOM 809 C C . ASP A 1 106 ? 10.438 -26.156 4.086 1 95.5 106 ASP A C 1
ATOM 811 O O . ASP A 1 106 ? 9.656 -26.891 4.707 1 95.5 106 ASP A O 1
ATOM 815 N N . ARG A 1 107 ? 10.133 -24.953 3.711 1 96.75 107 ARG A N 1
ATOM 816 C CA . ARG A 1 107 ? 8.82 -24.422 4.078 1 96.75 107 ARG A CA 1
ATOM 817 C C . ARG A 1 107 ? 7.941 -24.234 2.85 1 96.75 107 ARG A C 1
ATOM 819 O O . ARG A 1 107 ? 6.895 -23.578 2.922 1 96.75 107 ARG A O 1
ATOM 826 N N . SER A 1 108 ? 8.414 -24.797 1.729 1 98.56 108 SER A N 1
ATOM 827 C CA . SER A 1 108 ? 7.68 -24.594 0.485 1 98.56 108 SER A CA 1
ATOM 828 C C . SER A 1 108 ? 7.086 -25.906 -0.02 1 98.56 108 SER A C 1
ATOM 830 O O . SER A 1 108 ? 7.746 -26.953 0.013 1 98.56 108 SER A O 1
ATOM 832 N N . THR A 1 109 ? 5.859 -25.875 -0.386 1 98.75 109 THR A N 1
ATOM 833 C CA . THR A 1 109 ? 5.188 -26.953 -1.115 1 98.75 109 THR A CA 1
ATOM 834 C C . THR A 1 109 ? 4.941 -26.547 -2.566 1 98.75 109 THR A C 1
ATOM 836 O O . THR A 1 109 ? 4.457 -25.438 -2.834 1 98.75 109 THR A O 1
ATOM 839 N N . PHE A 1 110 ? 5.344 -27.406 -3.465 1 98.75 110 PHE A N 1
ATOM 840 C CA . PHE A 1 110 ? 5.203 -27.141 -4.895 1 98.75 110 PHE A CA 1
ATOM 841 C C . PHE A 1 110 ? 4.156 -28.062 -5.512 1 98.75 110 PHE A C 1
ATOM 843 O O . PHE A 1 110 ? 4.32 -29.297 -5.508 1 98.75 110 PHE A O 1
ATOM 850 N N . LEU A 1 111 ? 3.131 -27.484 -6.02 1 98.81 111 LEU A N 1
ATOM 851 C CA . LEU A 1 111 ? 2.029 -28.266 -6.582 1 98.81 111 LEU A CA 1
ATOM 852 C C . LEU A 1 111 ? 1.893 -28 -8.078 1 98.81 111 LEU A C 1
ATOM 854 O O . LEU A 1 111 ? 1.76 -26.859 -8.5 1 98.81 111 LEU A O 1
ATOM 858 N N . GLU A 1 112 ? 1.932 -29.062 -8.859 1 98.69 112 GLU A N 1
ATOM 859 C CA . GLU A 1 112 ? 1.815 -28.969 -10.312 1 98.69 112 GLU A CA 1
ATOM 860 C C . GLU A 1 112 ? 0.365 -29.125 -10.758 1 98.69 112 GLU A C 1
ATOM 862 O O . GLU A 1 112 ? -0.293 -30.109 -10.414 1 98.69 112 GLU A O 1
ATOM 867 N N . GLY A 1 113 ? -0.163 -28.125 -11.469 1 98.38 113 GLY A N 1
ATOM 868 C CA . GLY A 1 113 ? -1.506 -28.266 -12.008 1 98.38 113 GLY A CA 1
ATOM 869 C C . GLY A 1 113 ? -2.299 -26.969 -11.961 1 98.38 113 GLY A C 1
ATOM 870 O O . GLY A 1 113 ? -1.723 -25.891 -11.914 1 98.38 113 GLY A O 1
ATOM 871 N N . ASP A 1 114 ? -3.605 -27.109 -12.094 1 97.94 114 ASP A N 1
ATOM 872 C CA . ASP A 1 114 ? -4.531 -25.969 -12.055 1 97.94 114 ASP A CA 1
ATOM 873 C C . ASP A 1 114 ? -4.738 -25.469 -10.625 1 97.94 114 ASP A C 1
ATOM 875 O O . ASP A 1 114 ? -5.199 -26.219 -9.766 1 97.94 114 ASP A O 1
ATOM 879 N N . ALA A 1 115 ? -4.359 -24.25 -10.383 1 98.31 115 ALA A N 1
ATOM 880 C CA . ALA A 1 115 ? -4.375 -23.672 -9.039 1 98.31 115 ALA A CA 1
ATOM 881 C C . ALA A 1 115 ? -5.766 -23.781 -8.422 1 98.31 115 ALA A C 1
ATOM 883 O O . ALA A 1 115 ? -5.895 -23.969 -7.207 1 98.31 115 ALA A O 1
ATOM 884 N N . LEU A 1 116 ? -6.859 -23.625 -9.234 1 98.38 116 LEU A N 1
ATOM 885 C CA . LEU A 1 116 ? -8.227 -23.672 -8.719 1 98.38 116 LEU A CA 1
ATOM 886 C C . LEU A 1 116 ? -8.57 -25.078 -8.242 1 98.38 116 LEU A C 1
ATOM 888 O O . LEU A 1 116 ? -9.328 -25.25 -7.281 1 98.38 116 LEU A O 1
ATOM 892 N N . GLU A 1 117 ? -8.047 -26.062 -8.938 1 98.19 117 GLU A N 1
ATOM 893 C CA . GLU A 1 117 ? -8.227 -27.438 -8.5 1 98.19 117 GLU A CA 1
ATOM 894 C C . GLU A 1 117 ? -7.344 -27.766 -7.297 1 98.19 117 GLU A C 1
ATOM 896 O O . GLU A 1 117 ? -7.797 -28.391 -6.34 1 98.19 117 GLU A O 1
ATOM 901 N N . LEU A 1 118 ? -6.121 -27.312 -7.316 1 98.56 118 LEU A N 1
ATOM 902 C CA . LEU A 1 118 ? -5.133 -27.641 -6.293 1 98.56 118 LEU A CA 1
ATOM 903 C C . LEU A 1 118 ? -5.535 -27.062 -4.941 1 98.56 118 LEU A C 1
ATOM 905 O O . LEU A 1 118 ? -5.316 -27.688 -3.904 1 98.56 118 LEU A O 1
ATOM 909 N N . VAL A 1 119 ? -6.121 -25.844 -4.93 1 98.56 119 VAL A N 1
ATOM 910 C CA . VAL A 1 119 ? -6.477 -25.203 -3.668 1 98.56 119 VAL A CA 1
ATOM 911 C C . VAL A 1 119 ? -7.5 -26.062 -2.926 1 98.56 119 VAL A C 1
ATOM 913 O O . VAL A 1 119 ? -7.527 -26.078 -1.693 1 98.56 119 VAL A O 1
ATOM 916 N N . GLU A 1 120 ? -8.289 -26.781 -3.65 1 97.69 120 GLU A N 1
ATOM 917 C CA . GLU A 1 120 ? -9.32 -27.625 -3.053 1 97.69 120 GLU A CA 1
ATOM 918 C C . GLU A 1 120 ? -8.703 -28.844 -2.377 1 97.69 120 GLU A C 1
ATOM 920 O O . GLU A 1 120 ? -9.352 -29.5 -1.55 1 97.69 120 GLU A O 1
ATOM 925 N N . THR A 1 121 ? -7.516 -29.172 -2.715 1 97.62 121 THR A N 1
ATOM 926 C CA . THR A 1 121 ? -6.844 -30.328 -2.152 1 97.62 121 THR A CA 1
ATOM 927 C C . THR A 1 121 ? -6.02 -29.953 -0.929 1 97.62 121 THR A C 1
ATOM 929 O O . THR A 1 121 ? -5.48 -30.812 -0.237 1 97.62 121 THR A O 1
ATOM 932 N N . VAL A 1 122 ? -5.852 -28.703 -0.701 1 98 122 VAL A N 1
ATOM 933 C CA . VAL A 1 122 ? -5.074 -28.203 0.427 1 98 122 VAL A CA 1
ATOM 934 C C . VAL A 1 122 ? -6.008 -27.844 1.582 1 98 122 VAL A C 1
ATOM 936 O O . VAL A 1 122 ? -6.883 -26.984 1.44 1 98 122 VAL A O 1
ATOM 939 N N . ASP A 1 123 ? -5.828 -28.438 2.699 1 96.69 123 ASP A N 1
ATOM 940 C CA . ASP A 1 123 ? -6.68 -28.188 3.855 1 96.69 123 ASP A CA 1
ATOM 941 C C . ASP A 1 123 ? -6.234 -26.938 4.609 1 96.69 123 ASP A C 1
ATOM 943 O O . ASP A 1 123 ? -5.078 -26.531 4.5 1 96.69 123 ASP A O 1
ATOM 947 N N . GLY A 1 124 ? -7.176 -26.375 5.359 1 97 124 GLY A N 1
ATOM 948 C CA . GLY A 1 124 ? -6.852 -25.297 6.277 1 97 124 GLY A CA 1
ATOM 949 C C . GLY A 1 124 ? -7.074 -23.922 5.68 1 97 124 GLY A C 1
ATOM 950 O O . GLY A 1 124 ? -7.629 -23.797 4.586 1 97 124 GLY A O 1
ATOM 951 N N . GLU A 1 125 ? -6.754 -22.953 6.496 1 98 125 GLU A N 1
ATOM 952 C CA . GLU A 1 125 ? -6.945 -21.562 6.133 1 98 125 GLU A CA 1
ATOM 953 C C . GLU A 1 125 ? -5.633 -20.922 5.672 1 98 125 GLU A C 1
ATOM 955 O O . GLU A 1 125 ? -4.559 -21.484 5.879 1 98 125 GLU A O 1
ATOM 960 N N . PHE A 1 126 ? -5.762 -19.922 5 1 98.62 126 PHE A N 1
ATOM 961 C CA . PHE A 1 126 ? -4.648 -19.094 4.57 1 98.62 126 PHE A CA 1
ATOM 962 C C . PHE A 1 126 ? -4.723 -17.719 5.219 1 98.62 126 PHE A C 1
ATOM 964 O O . PHE A 1 126 ? -5.793 -17.281 5.66 1 98.62 126 PHE A O 1
ATOM 971 N N . ASP A 1 127 ? -3.6 -17.094 5.387 1 98.56 127 ASP A N 1
ATOM 972 C CA . ASP A 1 127 ? -3.639 -15.703 5.82 1 98.56 127 ASP A CA 1
ATOM 973 C C . ASP A 1 127 ? -3.006 -14.781 4.781 1 98.56 127 ASP A C 1
ATOM 975 O O . ASP A 1 127 ? -2.979 -13.562 4.957 1 98.56 127 ASP A O 1
ATOM 979 N N . LEU A 1 128 ? -2.508 -15.391 3.678 1 98.81 128 LEU A N 1
ATOM 980 C CA . LEU A 1 128 ? -2.004 -14.648 2.527 1 98.81 128 LEU A CA 1
ATOM 981 C C . LEU A 1 128 ? -2.252 -15.422 1.234 1 98.81 128 LEU A C 1
ATOM 983 O O . LEU A 1 128 ? -1.883 -16.594 1.123 1 98.81 128 LEU A O 1
ATOM 987 N N . VAL A 1 129 ? -2.912 -14.773 0.269 1 98.94 129 VAL A N 1
ATOM 988 C CA . VAL A 1 129 ? -3.213 -15.367 -1.03 1 98.94 129 VAL A CA 1
ATOM 989 C C . VAL A 1 129 ? -2.793 -14.406 -2.145 1 98.94 129 VAL A C 1
ATOM 991 O O . VAL A 1 129 ? -3.023 -13.203 -2.057 1 98.94 129 VAL A O 1
ATOM 994 N N . LEU A 1 130 ? -2.115 -14.922 -3.156 1 98.94 130 LEU A N 1
ATOM 995 C CA . LEU A 1 130 ? -1.793 -14.141 -4.348 1 98.94 130 LEU A CA 1
ATOM 996 C C . LEU A 1 130 ? -2.488 -14.719 -5.578 1 98.94 130 LEU A C 1
ATOM 998 O O . LEU A 1 130 ? -2.42 -15.93 -5.824 1 98.94 130 LEU A O 1
ATOM 1002 N N . PHE A 1 131 ? -3.195 -13.867 -6.285 1 98.81 131 PHE A N 1
ATOM 1003 C CA . PHE A 1 131 ? -3.717 -14.203 -7.605 1 98.81 131 PHE A CA 1
ATOM 1004 C C . PHE A 1 131 ? -2.791 -13.688 -8.703 1 98.81 131 PHE A C 1
ATOM 1006 O O . PHE A 1 131 ? -2.621 -12.477 -8.859 1 98.81 131 PHE A O 1
ATOM 1013 N N . ASP A 1 132 ? -2.193 -14.469 -9.43 1 98 132 ASP A N 1
ATOM 1014 C CA . ASP A 1 132 ? -1.407 -14.18 -10.625 1 98 132 ASP A CA 1
ATOM 1015 C C . ASP A 1 132 ? -1.496 -15.328 -11.633 1 98 132 ASP A C 1
ATOM 1017 O O . ASP A 1 132 ? -0.472 -15.867 -12.062 1 98 132 ASP A O 1
ATOM 1021 N N . HIS A 1 133 ? -2.719 -15.633 -12.016 1 96.25 133 HIS A N 1
ATOM 1022 C CA . HIS A 1 133 ? -3.047 -16.734 -12.914 1 96.25 133 HIS A CA 1
ATOM 1023 C C . HIS A 1 133 ? -3.947 -16.266 -14.047 1 96.25 133 HIS A C 1
ATOM 1025 O O . HIS A 1 133 ? -3.801 -15.156 -14.547 1 96.25 133 HIS A O 1
ATOM 1031 N N . GLN A 1 134 ? -4.734 -17.156 -14.648 1 96.88 134 GLN A N 1
ATOM 1032 C CA . GLN A 1 134 ? -5.633 -16.734 -15.719 1 96.88 134 GLN A CA 1
ATOM 1033 C C . GLN A 1 134 ? -6.598 -15.656 -15.242 1 96.88 134 GLN A C 1
ATOM 1035 O O . GLN A 1 134 ? -7.52 -15.938 -14.469 1 96.88 134 GLN A O 1
ATOM 1040 N N . LYS A 1 135 ? -6.441 -14.469 -15.812 1 97.81 135 LYS A N 1
ATOM 1041 C CA . LYS A 1 135 ? -7.133 -13.289 -15.289 1 97.81 135 LYS A CA 1
ATOM 1042 C C . LYS A 1 135 ? -8.648 -13.477 -15.344 1 97.81 135 LYS A C 1
ATOM 1044 O O . LYS A 1 135 ? -9.367 -12.984 -14.469 1 97.81 135 LYS A O 1
ATOM 1049 N N . HIS A 1 136 ? -9.125 -14.188 -16.359 1 98.25 136 HIS A N 1
ATOM 1050 C CA . HIS A 1 136 ? -10.562 -14.367 -16.516 1 98.25 136 HIS A CA 1
ATOM 1051 C C . HIS A 1 136 ? -11.141 -15.227 -15.406 1 98.25 136 HIS A C 1
ATOM 1053 O O . HIS A 1 136 ? -12.367 -15.328 -15.258 1 98.25 136 HIS A O 1
ATOM 1059 N N . ARG A 1 137 ? -10.289 -15.812 -14.531 1 98.5 137 ARG A N 1
ATOM 1060 C CA . ARG A 1 137 ? -10.758 -16.734 -13.5 1 98.5 137 ARG A CA 1
ATOM 1061 C C . ARG A 1 137 ? -10.531 -16.156 -12.109 1 98.5 137 ARG A C 1
ATOM 1063 O O . ARG A 1 137 ? -10.672 -16.875 -11.109 1 98.5 137 ARG A O 1
ATOM 1070 N N . TYR A 1 138 ? -10.188 -14.906 -11.945 1 98.81 138 TYR A N 1
ATOM 1071 C CA . TYR A 1 138 ? -9.875 -14.297 -10.656 1 98.81 138 TYR A CA 1
ATOM 1072 C C . TYR A 1 138 ? -11.086 -14.32 -9.734 1 98.81 138 TYR A C 1
ATOM 1074 O O . TYR A 1 138 ? -10.961 -14.625 -8.547 1 98.81 138 TYR A O 1
ATOM 1082 N N . ALA A 1 139 ? -12.242 -13.984 -10.266 1 98.75 139 ALA A N 1
ATOM 1083 C CA . ALA A 1 139 ? -13.453 -13.969 -9.445 1 98.75 139 ALA A CA 1
ATOM 1084 C C . ALA A 1 139 ? -13.781 -15.359 -8.922 1 98.75 139 ALA A C 1
ATOM 1086 O O . ALA A 1 139 ? -14.188 -15.523 -7.77 1 98.75 139 ALA A O 1
ATOM 1087 N N . GLU A 1 140 ? -13.625 -16.344 -9.82 1 98.69 140 GLU A N 1
ATOM 1088 C CA . GLU A 1 140 ? -13.836 -17.734 -9.414 1 98.69 140 GLU A CA 1
ATOM 1089 C C . GLU A 1 140 ? -12.867 -18.141 -8.305 1 98.69 140 GLU A C 1
ATOM 1091 O O . GLU A 1 140 ? -13.266 -18.781 -7.324 1 98.69 140 GLU A O 1
ATOM 1096 N N . ALA A 1 141 ? -11.602 -17.797 -8.469 1 98.81 141 ALA A N 1
ATOM 1097 C CA . ALA A 1 141 ? -10.586 -18.094 -7.461 1 98.81 141 ALA A CA 1
ATOM 1098 C C . ALA A 1 141 ? -10.938 -17.453 -6.121 1 98.81 141 ALA A C 1
ATOM 1100 O O . ALA A 1 141 ? -10.828 -18.094 -5.07 1 98.81 141 ALA A O 1
ATOM 1101 N N . PHE A 1 142 ? -11.391 -16.188 -6.141 1 98.88 142 PHE A N 1
ATOM 1102 C CA . PHE A 1 142 ? -11.781 -15.484 -4.926 1 98.88 142 PHE A CA 1
ATOM 1103 C C . PHE A 1 142 ? -12.953 -16.188 -4.246 1 98.88 142 PHE A C 1
ATOM 1105 O O . PHE A 1 142 ? -12.969 -16.328 -3.02 1 98.88 142 PHE A O 1
ATOM 1112 N N . ASP A 1 143 ? -13.883 -16.641 -5.027 1 98.5 143 ASP A N 1
ATOM 1113 C CA . ASP A 1 143 ? -15.047 -17.328 -4.48 1 98.5 143 ASP A CA 1
ATOM 1114 C C . ASP A 1 143 ? -14.625 -18.594 -3.734 1 98.5 143 ASP A C 1
ATOM 1116 O O . ASP A 1 143 ? -15.227 -18.953 -2.719 1 98.5 143 ASP A O 1
ATOM 1120 N N . ILE A 1 144 ? -13.641 -19.219 -4.207 1 98.25 144 ILE A N 1
ATOM 1121 C CA . ILE A 1 144 ? -13.164 -20.469 -3.615 1 98.25 144 ILE A CA 1
ATOM 1122 C C . ILE A 1 144 ? -12.469 -20.188 -2.287 1 98.25 144 ILE A C 1
ATOM 1124 O O . ILE A 1 144 ? -12.656 -20.922 -1.312 1 98.25 144 ILE A O 1
ATOM 1128 N N . VAL A 1 145 ? -11.719 -19.062 -2.186 1 98.38 145 VAL A N 1
ATOM 1129 C CA . VAL A 1 145 ? -10.812 -18.938 -1.047 1 98.38 145 VAL A CA 1
ATOM 1130 C C . VAL A 1 145 ? -11.375 -17.922 -0.05 1 98.38 145 VAL A C 1
ATOM 1132 O O . VAL A 1 145 ? -10.898 -17.828 1.085 1 98.38 145 VAL A O 1
ATOM 1135 N N . ARG A 1 146 ? -12.375 -17.125 -0.408 1 97.94 146 ARG A N 1
ATOM 1136 C CA . ARG A 1 146 ? -12.773 -15.969 0.383 1 97.94 146 ARG A CA 1
ATOM 1137 C C . ARG A 1 146 ? -13.164 -16.375 1.8 1 97.94 146 ARG A C 1
ATOM 1139 O O . ARG A 1 146 ? -12.938 -15.625 2.752 1 97.94 146 ARG A O 1
ATOM 1146 N N . ASP A 1 147 ? -13.672 -17.672 1.993 1 97.88 147 ASP A N 1
ATOM 1147 C CA . ASP A 1 147 ? -14.055 -18.141 3.322 1 97.88 147 ASP A CA 1
ATOM 1148 C C . ASP A 1 147 ? -12.898 -18.859 4.008 1 97.88 147 ASP A C 1
ATOM 1150 O O . ASP A 1 147 ? -13.008 -19.266 5.168 1 97.88 147 ASP A O 1
ATOM 1154 N N . ARG A 1 148 ? -11.812 -19 3.311 1 98.38 148 ARG A N 1
ATOM 1155 C CA . ARG A 1 148 ? -10.664 -19.719 3.84 1 98.38 148 ARG A CA 1
ATOM 1156 C C . ARG A 1 148 ? -9.531 -18.766 4.199 1 98.38 148 ARG A C 1
ATOM 1158 O O . ARG A 1 148 ? -8.453 -19.188 4.617 1 98.38 148 ARG A O 1
ATOM 1165 N N . VAL A 1 149 ? -9.742 -17.5 4.039 1 98.56 149 VAL A N 1
ATOM 1166 C CA . VAL A 1 149 ? -8.773 -16.484 4.465 1 98.56 149 VAL A CA 1
ATOM 1167 C C . VAL A 1 149 ? -9.102 -16.031 5.887 1 98.56 149 VAL A C 1
ATOM 1169 O O . VAL A 1 149 ? -10.242 -15.695 6.188 1 98.56 149 VAL A O 1
ATOM 1172 N N . GLU A 1 150 ? -8.133 -16.109 6.742 1 98 150 GLU A N 1
ATOM 1173 C CA . GLU A 1 150 ? -8.328 -15.703 8.133 1 98 150 GLU A CA 1
ATOM 1174 C C . GLU A 1 150 ? -8.648 -14.219 8.242 1 98 150 GLU A C 1
ATOM 1176 O O . GLU A 1 150 ? -8.25 -13.43 7.387 1 98 150 GLU A O 1
ATOM 1181 N N . VAL A 1 151 ? -9.43 -13.883 9.328 1 96.81 151 VAL A N 1
ATOM 1182 C CA . VAL A 1 151 ? -9.609 -12.461 9.609 1 96.81 151 VAL A CA 1
ATOM 1183 C C . VAL A 1 151 ? -8.25 -11.797 9.805 1 96.81 151 VAL A C 1
ATOM 1185 O O . VAL A 1 151 ? -7.402 -12.312 10.539 1 96.81 151 VAL A O 1
ATOM 1188 N N . GLY A 1 152 ? -8.031 -10.727 9.125 1 96.12 152 GLY A N 1
ATOM 1189 C CA . GLY A 1 152 ? -6.734 -10.078 9.148 1 96.12 152 GLY A CA 1
ATOM 1190 C C . GLY A 1 152 ? -5.828 -10.508 8.016 1 96.12 152 GLY A C 1
ATOM 1191 O O . GLY A 1 152 ? -4.785 -9.898 7.777 1 96.12 152 GLY A O 1
ATOM 1192 N N . GLY A 1 153 ? -6.301 -11.57 7.301 1 98.12 153 GLY A N 1
ATOM 1193 C CA . GLY A 1 153 ? -5.531 -12.078 6.172 1 98.12 153 GLY A CA 1
ATOM 1194 C C . GLY A 1 153 ? -5.617 -11.188 4.945 1 98.12 153 GLY A C 1
ATOM 1195 O O . GLY A 1 153 ? -6.371 -10.211 4.93 1 98.12 153 GLY A O 1
ATOM 1196 N N . LEU A 1 154 ? -4.766 -11.516 3.916 1 98.75 154 LEU A N 1
ATOM 1197 C CA . LEU A 1 154 ? -4.629 -10.688 2.725 1 98.75 154 LEU A CA 1
ATOM 1198 C C . LEU A 1 154 ? -4.891 -11.5 1.462 1 98.75 154 LEU A C 1
ATOM 1200 O O . LEU A 1 154 ? -4.465 -12.656 1.363 1 98.75 154 LEU A O 1
ATOM 1204 N N . VAL A 1 155 ? -5.629 -10.906 0.553 1 98.88 155 VAL A N 1
ATOM 1205 C CA . VAL A 1 155 ? -5.758 -11.359 -0.828 1 98.88 155 VAL A CA 1
ATOM 1206 C C . VAL A 1 155 ? -5.191 -10.297 -1.772 1 98.88 155 VAL A C 1
ATOM 1208 O O . VAL A 1 155 ? -5.688 -9.172 -1.819 1 98.88 155 VAL A O 1
ATOM 1211 N N . VAL A 1 156 ? -4.117 -10.648 -2.5 1 98.94 156 VAL A N 1
ATOM 1212 C CA . VAL A 1 156 ? -3.475 -9.734 -3.438 1 98.94 156 VAL A CA 1
ATOM 1213 C C . VAL A 1 156 ? -3.691 -10.219 -4.867 1 98.94 156 VAL A C 1
ATOM 1215 O O . VAL A 1 156 ? -3.447 -11.391 -5.176 1 98.94 156 VAL A O 1
ATOM 1218 N N . ALA A 1 157 ? -4.207 -9.391 -5.723 1 98.88 157 ALA A N 1
ATOM 1219 C CA . ALA A 1 157 ? -4.375 -9.695 -7.145 1 98.88 157 ALA A CA 1
ATOM 1220 C C . ALA A 1 157 ? -3.465 -8.82 -8 1 98.88 157 ALA A C 1
ATOM 1222 O O . ALA A 1 157 ? -3.533 -7.59 -7.934 1 98.88 157 ALA A O 1
ATOM 1223 N N . ASP A 1 158 ? -2.623 -9.445 -8.773 1 98.25 158 ASP A N 1
ATOM 1224 C CA . ASP A 1 158 ? -1.741 -8.75 -9.703 1 98.25 158 ASP A CA 1
ATOM 1225 C C . ASP A 1 158 ? -2.432 -8.516 -11.047 1 98.25 158 ASP A C 1
ATOM 1227 O O . ASP A 1 158 ? -3.482 -9.102 -11.32 1 98.25 158 ASP A O 1
ATOM 1231 N N . ASN A 1 159 ? -1.957 -7.531 -11.859 1 97.94 159 ASN A N 1
ATOM 1232 C CA . ASN A 1 159 ? -2.371 -7.262 -13.234 1 97.94 159 ASN A CA 1
ATOM 1233 C C . ASN A 1 159 ? -3.783 -6.688 -13.289 1 97.94 159 ASN A C 1
ATOM 1235 O O . ASN A 1 159 ? -4.551 -7 -14.203 1 97.94 159 ASN A O 1
ATOM 1239 N N . VAL A 1 160 ? -4.113 -5.855 -12.32 1 98.5 160 VAL A N 1
ATOM 1240 C CA . VAL A 1 160 ? -5.473 -5.324 -12.375 1 98.5 160 VAL A CA 1
ATOM 1241 C C . VAL A 1 160 ? -5.492 -4.035 -13.195 1 98.5 160 VAL A C 1
ATOM 1243 O O . VAL A 1 160 ? -6.555 -3.443 -13.406 1 98.5 160 VAL A O 1
ATOM 1246 N N . MET A 1 161 ? -4.316 -3.611 -13.711 1 98.19 161 MET A N 1
ATOM 1247 C CA . MET A 1 161 ? -4.297 -2.389 -14.508 1 98.19 161 MET A CA 1
ATOM 1248 C C . MET A 1 161 ? -3.539 -2.602 -15.812 1 98.19 161 MET A C 1
ATOM 1250 O O . MET A 1 161 ? -3.561 -1.741 -16.703 1 98.19 161 MET A O 1
ATOM 1254 N N . ARG A 1 162 ? -2.795 -3.662 -15.914 1 96.31 162 ARG A N 1
ATOM 1255 C CA . ARG A 1 162 ? -1.98 -3.965 -17.078 1 96.31 162 ARG A CA 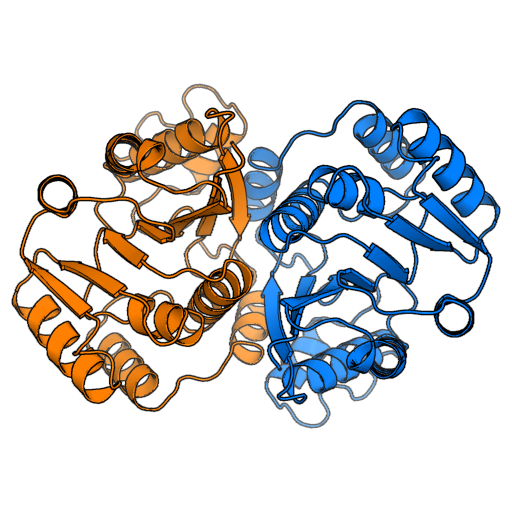1
ATOM 1256 C C . ARG A 1 162 ? -2.023 -5.453 -17.406 1 96.31 162 ARG A C 1
ATOM 1258 O O . ARG A 1 162 ? -2.652 -6.234 -16.688 1 96.31 162 ARG A O 1
ATOM 1265 N N . GLY A 1 163 ? -1.354 -5.867 -18.406 1 94.69 163 GLY A N 1
ATOM 1266 C CA . GLY A 1 163 ? -1.426 -7.238 -18.875 1 94.69 163 GLY A CA 1
ATOM 1267 C C . GLY A 1 163 ? -2.412 -7.418 -20.016 1 94.69 163 GLY A C 1
ATOM 1268 O O . GLY A 1 163 ? -2.545 -6.543 -20.875 1 94.69 163 GLY A O 1
ATOM 1269 N N . PRO A 1 164 ? -3.062 -8.617 -20.109 1 96.12 164 PRO A N 1
ATOM 1270 C CA . PRO A 1 164 ? -3.951 -8.883 -21.234 1 96.12 164 PRO A CA 1
ATOM 1271 C C . PRO A 1 164 ? -5.352 -8.305 -21.047 1 96.12 164 PRO A C 1
ATOM 1273 O O . PRO A 1 164 ? -6.348 -8.984 -21.297 1 96.12 164 PRO A O 1
ATOM 1276 N N . ILE A 1 165 ? -5.363 -7.031 -20.578 1 96.94 165 ILE A N 1
ATOM 1277 C CA . ILE A 1 165 ? -6.656 -6.41 -20.312 1 96.94 165 ILE A CA 1
ATOM 1278 C C . ILE A 1 165 ? -6.754 -5.086 -21.062 1 96.94 165 ILE A C 1
ATOM 1280 O O . ILE A 1 165 ? -5.738 -4.496 -21.438 1 96.94 165 ILE A O 1
ATOM 1284 N N . ASP A 1 166 ? -7.938 -4.715 -21.344 1 97.31 166 ASP A N 1
ATOM 1285 C CA . ASP A 1 166 ? -8.258 -3.375 -21.828 1 97.31 166 ASP A CA 1
ATOM 1286 C C . ASP A 1 166 ? -8.508 -2.42 -20.656 1 97.31 166 ASP A C 1
ATOM 1288 O O . ASP A 1 166 ? -9.641 -2.307 -20.172 1 97.31 166 ASP A O 1
ATOM 1292 N N . PHE A 1 167 ? -7.484 -1.717 -20.266 1 97.88 167 PHE A N 1
ATOM 1293 C CA . PHE A 1 167 ? -7.523 -0.879 -19.078 1 97.88 167 PHE A CA 1
ATOM 1294 C C . PHE A 1 167 ? -8.523 0.257 -19.25 1 97.88 167 PHE A C 1
ATOM 1296 O O . PHE A 1 167 ? -9.18 0.662 -18.281 1 97.88 167 PHE A O 1
ATOM 1303 N N . GLY A 1 168 ? -8.578 0.806 -20.391 1 97 168 GLY A N 1
ATOM 1304 C CA . GLY A 1 168 ? -9.578 1.832 -20.656 1 97 168 GLY A CA 1
ATOM 1305 C C . GLY A 1 168 ? -11 1.359 -20.438 1 97 168 GLY A C 1
ATOM 1306 O O . GLY A 1 168 ? -11.781 2.037 -19.766 1 97 168 GLY A O 1
ATOM 1307 N N . ALA A 1 169 ? -11.305 0.193 -20.984 1 97.88 169 ALA A N 1
ATOM 1308 C CA . ALA A 1 169 ? -12.633 -0.389 -20.797 1 97.88 169 ALA A CA 1
ATOM 1309 C C . ALA A 1 169 ? -12.898 -0.673 -19.312 1 97.88 169 ALA A C 1
ATOM 1311 O O . ALA A 1 169 ? -14.008 -0.457 -18.828 1 97.88 169 ALA A O 1
ATOM 1312 N N . LEU A 1 170 ? -11.891 -1.186 -18.688 1 98.19 170 LEU A N 1
ATOM 1313 C CA . LEU A 1 170 ? -12 -1.465 -17.25 1 98.19 170 LEU A CA 1
ATOM 1314 C C . LEU A 1 170 ? -12.273 -0.186 -16.469 1 98.19 170 LEU A C 1
ATOM 1316 O O . LEU A 1 170 ? -13.102 -0.18 -15.555 1 98.19 170 LEU A O 1
ATOM 1320 N N . THR A 1 171 ? -11.578 0.888 -16.797 1 98.12 171 THR A N 1
ATOM 1321 C CA . THR A 1 171 ? -11.766 2.182 -16.156 1 98.12 171 THR A CA 1
ATOM 1322 C C . THR A 1 171 ? -13.188 2.691 -16.375 1 98.12 171 THR A C 1
ATOM 1324 O O . THR A 1 171 ? -13.859 3.092 -15.422 1 98.12 171 THR A O 1
ATOM 1327 N N . ASP A 1 172 ? -13.633 2.635 -17.609 1 98 172 ASP A N 1
ATOM 1328 C CA . ASP A 1 172 ? -14.984 3.072 -17.922 1 98 172 ASP A CA 1
ATOM 1329 C C . ASP A 1 172 ? -16.016 2.264 -17.141 1 98 172 ASP A C 1
ATOM 1331 O O . ASP A 1 172 ? -17 2.818 -16.656 1 98 172 ASP A O 1
ATOM 1335 N N . TRP A 1 173 ? -15.797 0.98 -17.031 1 98 173 TRP A N 1
ATOM 1336 C CA . TRP A 1 173 ? -16.688 0.107 -16.281 1 98 173 TRP A CA 1
ATOM 1337 C C . TRP A 1 173 ? -16.719 0.507 -14.805 1 98 173 TRP A C 1
ATOM 1339 O O . TRP A 1 173 ? -17.797 0.61 -14.211 1 98 173 TRP A O 1
ATOM 1349 N N . SER A 1 174 ? -15.578 0.758 -14.242 1 97.62 174 SER A N 1
ATOM 1350 C CA . SER A 1 174 ? -15.461 1.109 -12.828 1 97.62 174 SER A CA 1
ATOM 1351 C C . SER A 1 174 ? -16.156 2.434 -12.531 1 97.62 174 SER A C 1
ATOM 1353 O O . SER A 1 174 ? -16.531 2.699 -11.391 1 97.62 174 SER A O 1
ATOM 1355 N N . GLU A 1 175 ? -16.312 3.25 -13.562 1 97.56 175 GLU A N 1
ATOM 1356 C CA . GLU A 1 175 ? -17 4.539 -13.43 1 97.56 175 GLU A CA 1
ATOM 1357 C C . GLU A 1 175 ? -18.5 4.398 -13.664 1 97.56 175 GLU A C 1
ATOM 1359 O O . GLU A 1 175 ? -19.234 5.383 -13.602 1 97.56 175 GLU A O 1
ATOM 1364 N N . GLY A 1 176 ? -18.922 3.176 -13.992 1 95.81 176 GLY A N 1
ATOM 1365 C CA . GLY A 1 176 ? -20.359 2.924 -14.156 1 95.81 176 GLY A CA 1
ATOM 1366 C C . GLY A 1 176 ? -20.859 3.227 -15.547 1 95.81 176 GLY A C 1
ATOM 1367 O O . GLY A 1 176 ? -22.062 3.445 -15.75 1 95.81 176 GLY A O 1
ATOM 1368 N N . THR A 1 177 ? -19.984 3.266 -16.5 1 93.88 177 THR A N 1
ATOM 1369 C CA . THR A 1 177 ? -20.375 3.537 -17.875 1 93.88 177 THR A CA 1
ATOM 1370 C C . THR A 1 177 ? -21.125 2.342 -18.469 1 93.88 177 THR A C 1
ATOM 1372 O O . THR A 1 177 ? -20.609 1.224 -18.469 1 93.88 177 THR A O 1
ATOM 1375 N N . ALA A 1 178 ? -22.219 2.611 -19.094 1 89.19 178 ALA A N 1
ATOM 1376 C CA . ALA A 1 178 ? -23.016 1.553 -19.703 1 89.19 178 ALA A CA 1
ATOM 1377 C C . ALA A 1 178 ? -22.25 0.892 -20.859 1 89.19 178 ALA A C 1
ATOM 1379 O O . ALA A 1 178 ? -21.578 1.57 -21.625 1 89.19 178 ALA A O 1
ATOM 1380 N N . LYS A 1 179 ? -22.312 -0.357 -20.984 1 92.94 179 LYS A N 1
ATOM 1381 C CA . LYS A 1 179 ? -21.797 -1.148 -22.094 1 92.94 179 LYS A CA 1
ATOM 1382 C C . LYS A 1 179 ? -20.266 -1.063 -22.172 1 92.94 179 LYS A C 1
ATOM 1384 O O . LYS A 1 179 ? -19.672 -1.35 -23.219 1 92.94 179 LYS A O 1
ATOM 1389 N N . ALA A 1 180 ? -19.547 -0.525 -21.094 1 95.56 180 ALA A N 1
ATOM 1390 C CA . ALA A 1 180 ? -18.109 -0.312 -21.062 1 95.56 180 ALA A CA 1
ATOM 1391 C C . ALA A 1 180 ? -17.359 -1.595 -21.422 1 95.56 180 ALA A C 1
ATOM 1393 O O . ALA A 1 180 ? -16.281 -1.548 -22.016 1 95.56 180 ALA A O 1
ATOM 1394 N N . LEU A 1 181 ? -17.938 -2.754 -21.203 1 97.56 181 LEU A N 1
ATOM 1395 C CA . LEU A 1 181 ? -17.219 -4.012 -21.406 1 97.56 181 LEU A CA 1
ATOM 1396 C C . LEU A 1 181 ? -17.688 -4.695 -22.688 1 97.56 181 LEU A C 1
ATOM 1398 O O . LEU A 1 181 ? -17.281 -5.824 -22.969 1 97.56 181 LEU A O 1
ATOM 1402 N N . ASP A 1 182 ? -18.578 -3.943 -23.344 1 96.62 182 ASP A N 1
ATOM 1403 C CA . ASP A 1 182 ? -18.984 -4.5 -24.641 1 96.62 182 ASP A CA 1
ATOM 1404 C C . ASP A 1 182 ? -17.766 -4.723 -25.547 1 96.62 182 ASP A C 1
ATOM 1406 O O . ASP A 1 182 ? -16.984 -3.799 -25.781 1 96.62 182 ASP A O 1
ATOM 1410 N N . GLY A 1 183 ? -17.578 -5.902 -26 1 96.56 183 GLY A N 1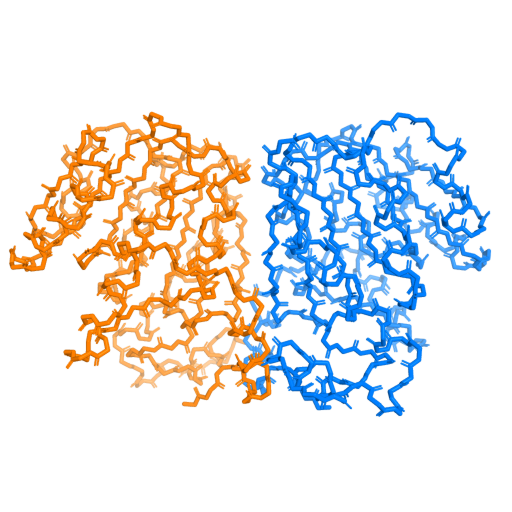
ATOM 1411 C CA . GLY A 1 183 ? -16.484 -6.23 -26.906 1 96.56 183 GLY A CA 1
ATOM 1412 C C . GLY A 1 183 ? -15.172 -6.488 -26.203 1 96.56 183 GLY A C 1
ATOM 1413 O O . GLY A 1 183 ? -14.18 -6.844 -26.844 1 96.56 183 GLY A O 1
ATOM 1414 N N . ALA A 1 184 ? -15.148 -6.285 -24.875 1 97.31 184 ALA A N 1
ATOM 1415 C CA . ALA A 1 184 ? -13.922 -6.539 -24.125 1 97.31 184 ALA A CA 1
ATOM 1416 C C . ALA A 1 184 ? -13.57 -8.023 -24.125 1 97.31 184 ALA A C 1
ATOM 1418 O O . ALA A 1 184 ? -14.453 -8.875 -24.266 1 97.31 184 ALA A O 1
ATOM 1419 N N . ASN A 1 185 ? -12.297 -8.336 -24.047 1 98 185 ASN A N 1
ATOM 1420 C CA . ASN A 1 185 ? -11.859 -9.727 -24 1 98 185 ASN A CA 1
ATOM 1421 C C . ASN A 1 185 ? -12.18 -10.367 -22.641 1 98 185 ASN A C 1
ATOM 1423 O O . ASN A 1 185 ? -12.594 -9.672 -21.719 1 98 185 ASN A O 1
ATOM 1427 N N . ALA A 1 186 ? -12.023 -11.672 -22.5 1 98.25 186 ALA A N 1
ATOM 1428 C CA . ALA A 1 186 ? -12.383 -12.445 -21.312 1 98.25 186 ALA A CA 1
ATOM 1429 C C . ALA A 1 186 ? -11.57 -12.008 -20.094 1 98.25 186 ALA A C 1
ATOM 1431 O O . ALA A 1 186 ? -12.086 -11.984 -18.969 1 98.25 186 ALA A O 1
ATOM 1432 N N . ASP A 1 187 ? -10.32 -11.68 -20.312 1 98.56 187 ASP A N 1
ATOM 1433 C CA . ASP A 1 187 ? -9.453 -11.273 -19.219 1 98.56 187 ASP A CA 1
ATOM 1434 C C . ASP A 1 187 ? -9.906 -9.945 -18.625 1 98.56 187 ASP A C 1
ATOM 1436 O O . ASP A 1 187 ? -9.938 -9.781 -17.406 1 98.56 187 ASP A O 1
ATOM 1440 N N . THR A 1 188 ? -10.258 -8.992 -19.469 1 98.62 188 THR A N 1
ATOM 1441 C CA . THR A 1 188 ? -10.781 -7.715 -19 1 98.62 188 THR A CA 1
ATOM 1442 C C . THR A 1 188 ? -12.055 -7.918 -18.188 1 98.62 188 THR A C 1
ATOM 1444 O O . THR A 1 188 ? -12.195 -7.359 -17.094 1 98.62 188 THR A O 1
ATOM 1447 N N . ARG A 1 189 ? -12.945 -8.758 -18.641 1 98.62 189 ARG A N 1
ATOM 1448 C CA . ARG A 1 189 ? -14.188 -9.055 -17.938 1 98.62 189 ARG A CA 1
ATOM 1449 C C . ARG A 1 189 ? -13.906 -9.773 -16.609 1 98.62 189 ARG A C 1
ATOM 1451 O O . ARG A 1 189 ? -14.609 -9.547 -15.625 1 98.62 189 ARG A O 1
ATOM 1458 N N . GLY A 1 190 ? -12.914 -10.641 -16.641 1 98.69 190 GLY A N 1
ATOM 1459 C CA . GLY A 1 190 ? -12.523 -11.344 -15.422 1 98.69 190 GLY A CA 1
ATOM 1460 C C . GLY A 1 190 ? -12.039 -10.414 -14.32 1 98.69 190 GLY A C 1
ATOM 1461 O O . GLY A 1 190 ? -12.43 -10.555 -13.164 1 98.69 190 GLY A O 1
ATOM 1462 N N . ILE A 1 191 ? -11.195 -9.43 -14.695 1 98.81 191 ILE A N 1
ATOM 1463 C CA . ILE A 1 191 ? -10.68 -8.484 -13.719 1 98.81 191 ILE A CA 1
ATOM 1464 C C . ILE A 1 191 ? -11.805 -7.59 -13.211 1 98.81 191 ILE A C 1
ATOM 1466 O O . ILE A 1 191 ? -11.891 -7.305 -12.008 1 98.81 191 ILE A O 1
ATOM 1470 N N . ALA A 1 192 ? -12.672 -7.156 -14.133 1 98.75 192 ALA A N 1
ATOM 1471 C CA . ALA A 1 192 ? -13.836 -6.379 -13.727 1 98.75 192 ALA A CA 1
ATOM 1472 C C . ALA A 1 192 ? -14.688 -7.145 -12.719 1 98.75 192 ALA A C 1
ATOM 1474 O O . ALA A 1 192 ? -15.055 -6.605 -11.672 1 98.75 192 ALA A O 1
ATOM 1475 N N . ALA A 1 193 ? -14.984 -8.406 -12.992 1 98.62 193 ALA A N 1
ATOM 1476 C CA . ALA A 1 193 ? -15.789 -9.25 -12.117 1 98.62 193 ALA A CA 1
ATOM 1477 C C . ALA A 1 193 ? -15.109 -9.438 -10.766 1 98.62 193 ALA A C 1
ATOM 1479 O O . ALA A 1 193 ? -15.773 -9.438 -9.727 1 98.62 193 ALA A O 1
ATOM 1480 N N . TYR A 1 194 ? -13.852 -9.625 -10.789 1 98.88 194 TYR A N 1
ATOM 1481 C CA . TYR A 1 194 ? -13.094 -9.797 -9.555 1 98.88 194 TYR A CA 1
ATOM 1482 C C . TYR A 1 194 ? -13.18 -8.555 -8.672 1 98.88 194 TYR A C 1
ATOM 1484 O O . TYR A 1 194 ? -13.484 -8.648 -7.484 1 98.88 194 TYR A O 1
ATOM 1492 N N . LEU A 1 195 ? -12.867 -7.375 -9.281 1 98.75 195 LEU A N 1
ATOM 1493 C CA . LEU A 1 195 ? -12.891 -6.125 -8.531 1 98.75 195 LEU A CA 1
ATOM 1494 C C . LEU A 1 195 ? -14.289 -5.848 -7.977 1 98.75 195 LEU A C 1
ATOM 1496 O O . LEU A 1 195 ? -14.43 -5.402 -6.836 1 98.75 195 LEU A O 1
ATOM 1500 N N . ASP A 1 196 ? -15.305 -6.168 -8.773 1 97.94 196 ASP A N 1
ATOM 1501 C CA . ASP A 1 196 ? -16.672 -6.027 -8.281 1 97.94 196 ASP A CA 1
ATOM 1502 C C . ASP A 1 196 ? -16.922 -6.945 -7.086 1 97.94 196 ASP A C 1
ATOM 1504 O O . ASP A 1 196 ? -17.484 -6.523 -6.078 1 97.94 196 ASP A O 1
ATOM 1508 N N . ALA A 1 197 ? -16.469 -8.18 -7.152 1 98.44 197 ALA A N 1
ATOM 1509 C CA . ALA A 1 197 ? -16.703 -9.18 -6.109 1 98.44 197 ALA A CA 1
ATOM 1510 C C . ALA A 1 197 ? -16.031 -8.773 -4.805 1 98.44 197 ALA A C 1
ATOM 1512 O O . ALA A 1 197 ? -16.656 -8.797 -3.742 1 98.44 197 ALA A O 1
ATOM 1513 N N . VAL A 1 198 ? -14.789 -8.391 -4.863 1 98.19 198 VAL A N 1
ATOM 1514 C CA . VAL A 1 198 ? -14.039 -8.109 -3.645 1 98.19 198 VAL A CA 1
ATOM 1515 C C . VAL A 1 198 ? -14.539 -6.809 -3.021 1 98.19 198 VAL A C 1
ATOM 1517 O O . VAL A 1 198 ? -14.57 -6.668 -1.796 1 98.19 198 VAL A O 1
ATOM 1520 N N . ARG A 1 199 ? -14.945 -5.855 -3.809 1 97.12 199 ARG A N 1
ATOM 1521 C CA . ARG A 1 199 ? -15.398 -4.566 -3.299 1 97.12 199 ARG A CA 1
ATOM 1522 C C . ARG A 1 199 ? -16.812 -4.668 -2.742 1 97.12 199 ARG A C 1
ATOM 1524 O O . ARG A 1 199 ? -17.188 -3.898 -1.856 1 97.12 199 ARG A O 1
ATOM 1531 N N . ALA A 1 200 ? -17.578 -5.66 -3.221 1 96.56 200 ALA A N 1
ATOM 1532 C CA . ALA A 1 200 ? -18.969 -5.824 -2.779 1 96.56 200 ALA A CA 1
ATOM 1533 C C . ALA A 1 200 ? -19.031 -6.668 -1.511 1 96.56 200 ALA A C 1
ATOM 1535 O O . ALA A 1 200 ? -20.047 -6.652 -0.809 1 96.56 200 ALA A O 1
ATOM 1536 N N . ASP A 1 201 ? -18.078 -7.551 -1.236 1 97.88 201 ASP A N 1
ATOM 1537 C CA . ASP A 1 201 ? -18.094 -8.43 -0.069 1 97.88 201 ASP A CA 1
ATOM 1538 C C . ASP A 1 201 ? -17.797 -7.641 1.21 1 97.88 201 ASP A C 1
ATOM 1540 O O . ASP A 1 201 ? -16.688 -7.156 1.409 1 97.88 201 ASP A O 1
ATOM 1544 N N . PRO A 1 202 ? -18.734 -7.465 2.117 1 96.56 202 PRO A N 1
ATOM 1545 C CA . PRO A 1 202 ? -18.547 -6.629 3.305 1 96.56 202 PRO A CA 1
ATOM 1546 C C . PRO A 1 202 ? -17.516 -7.199 4.273 1 96.56 202 PRO A C 1
ATOM 1548 O O . PRO A 1 202 ? -17.078 -6.504 5.188 1 96.56 202 PRO A O 1
ATOM 1551 N N . ARG A 1 203 ? -17.172 -8.422 4.098 1 98 203 ARG A N 1
ATOM 1552 C CA . ARG A 1 203 ? -16.172 -9.047 4.949 1 98 203 ARG A CA 1
ATOM 1553 C C . ARG A 1 203 ? -14.773 -8.57 4.57 1 98 203 ARG A C 1
ATOM 1555 O O . ARG A 1 203 ? -13.805 -8.828 5.301 1 98 203 ARG A O 1
ATOM 1562 N N . TYR A 1 204 ? -14.602 -7.848 3.412 1 98.31 204 TYR A N 1
ATOM 1563 C CA . TYR A 1 204 ? -13.289 -7.438 2.918 1 98.31 204 TYR A CA 1
ATOM 1564 C C . TYR A 1 204 ? -13.234 -5.93 2.723 1 98.31 204 TYR A C 1
ATOM 1566 O O . TYR A 1 204 ? -14.242 -5.297 2.396 1 98.31 204 TYR A O 1
ATOM 1574 N N . GLU A 1 205 ? -12.102 -5.371 2.994 1 97.88 205 GLU A N 1
ATOM 1575 C CA . GLU A 1 205 ? -11.711 -4.031 2.572 1 97.88 205 GLU A CA 1
ATOM 1576 C C . GLU A 1 205 ? -10.641 -4.082 1.485 1 97.88 205 GLU A C 1
ATOM 1578 O O . GLU A 1 205 ? -9.648 -4.797 1.621 1 97.88 205 GLU A O 1
ATOM 1583 N N . THR A 1 206 ? -10.875 -3.318 0.407 1 98.5 206 THR A N 1
ATOM 1584 C CA . THR A 1 206 ? -9.992 -3.443 -0.746 1 98.5 206 THR A CA 1
ATOM 1585 C C . THR A 1 206 ? -9.438 -2.082 -1.154 1 98.5 206 THR A C 1
ATOM 1587 O O . THR A 1 206 ? -10.172 -1.089 -1.171 1 98.5 206 THR A O 1
ATOM 1590 N N . ILE A 1 207 ? -8.148 -2.002 -1.434 1 98.56 207 ILE A N 1
ATOM 1591 C CA . ILE A 1 207 ? -7.512 -0.847 -2.062 1 98.56 207 ILE A CA 1
ATOM 1592 C C . ILE A 1 207 ? -6.824 -1.276 -3.355 1 98.56 207 ILE A C 1
ATOM 1594 O O . ILE A 1 207 ? -6.516 -2.455 -3.539 1 98.56 207 ILE A O 1
ATOM 1598 N N . VAL A 1 208 ? -6.629 -0.341 -4.25 1 98.75 208 VAL A N 1
ATOM 1599 C CA . VAL A 1 208 ? -5.938 -0.566 -5.516 1 98.75 208 VAL A CA 1
ATOM 1600 C C . VAL A 1 208 ? -4.699 0.324 -5.594 1 98.75 208 VAL A C 1
ATOM 1602 O O . VAL A 1 208 ? -4.773 1.526 -5.328 1 98.75 208 VAL A O 1
ATOM 1605 N N . LEU A 1 209 ? -3.566 -0.233 -5.855 1 98.75 209 LEU A N 1
ATOM 1606 C CA . LEU A 1 209 ? -2.283 0.46 -5.91 1 98.75 209 LEU A CA 1
ATOM 1607 C C . LEU A 1 209 ? -1.715 0.443 -7.324 1 98.75 209 LEU A C 1
ATOM 1609 O O . LEU A 1 209 ? -1.579 -0.622 -7.934 1 98.75 209 LEU A O 1
ATOM 1613 N N . PRO A 1 210 ? -1.419 1.617 -7.914 1 98.38 210 PRO A N 1
ATOM 1614 C CA . PRO A 1 210 ? -0.842 1.673 -9.258 1 98.38 210 PRO A CA 1
ATOM 1615 C C . PRO A 1 210 ? 0.665 1.426 -9.266 1 98.38 210 PRO A C 1
ATOM 1617 O O . PRO A 1 210 ? 1.429 2.258 -9.766 1 98.38 210 PRO A O 1
ATOM 1620 N N . ILE A 1 211 ? 1.074 0.271 -8.828 1 97.62 211 ILE A N 1
ATOM 1621 C CA . ILE A 1 211 ? 2.455 -0.199 -8.797 1 97.62 211 ILE A CA 1
ATOM 1622 C C . ILE A 1 211 ? 2.592 -1.46 -9.648 1 97.62 211 ILE A C 1
ATOM 1624 O O . ILE A 1 211 ? 1.69 -2.301 -9.672 1 97.62 211 ILE A O 1
ATOM 1628 N N . GLY A 1 212 ? 3.723 -1.599 -10.344 1 96.38 212 GLY A N 1
ATOM 1629 C CA . GLY A 1 212 ? 3.859 -2.727 -11.25 1 96.38 212 GLY A CA 1
ATOM 1630 C C . GLY A 1 212 ? 2.779 -2.77 -12.312 1 96.38 212 GLY A C 1
ATOM 1631 O O . GLY A 1 212 ? 2.578 -1.797 -13.047 1 96.38 212 GLY A O 1
ATOM 1632 N N . ASN A 1 213 ? 2.033 -3.857 -12.336 1 96.94 213 ASN A N 1
ATOM 1633 C CA . ASN A 1 213 ? 0.939 -4.027 -13.289 1 96.94 213 ASN A CA 1
ATOM 1634 C C . ASN A 1 213 ? -0.412 -3.713 -12.656 1 96.94 213 ASN A C 1
ATOM 1636 O O . ASN A 1 213 ? -1.459 -4.02 -13.227 1 96.94 213 ASN A O 1
ATOM 1640 N N . GLY A 1 214 ? -0.359 -3.037 -11.469 1 98.12 214 GLY A N 1
ATOM 1641 C CA . GLY A 1 214 ? -1.565 -2.785 -10.703 1 98.12 214 GLY A CA 1
ATOM 1642 C C . GLY A 1 214 ? -1.888 -3.891 -9.711 1 98.12 214 GLY A C 1
ATOM 1643 O O . GLY A 1 214 ? -2.035 -5.051 -10.102 1 98.12 214 GLY A O 1
ATOM 1644 N N . LEU A 1 215 ? -1.975 -3.512 -8.438 1 98.75 215 LEU A N 1
ATOM 1645 C CA . LEU A 1 215 ? -2.299 -4.469 -7.383 1 98.75 215 LEU A CA 1
ATOM 1646 C C . LEU A 1 215 ? -3.633 -4.125 -6.727 1 98.75 215 LEU A C 1
ATOM 1648 O O . LEU A 1 215 ? -3.852 -2.98 -6.32 1 98.75 215 LEU A O 1
ATOM 1652 N N . ALA A 1 216 ? -4.547 -5.055 -6.719 1 98.88 216 ALA A N 1
ATOM 1653 C CA . ALA A 1 216 ? -5.668 -4.977 -5.781 1 98.88 216 ALA A CA 1
ATOM 1654 C C . ALA A 1 216 ? -5.355 -5.73 -4.492 1 98.88 216 ALA A C 1
ATOM 1656 O O . ALA A 1 216 ? -4.996 -6.91 -4.523 1 98.88 216 ALA A O 1
ATOM 1657 N N . VAL A 1 217 ? -5.406 -5.07 -3.383 1 98.88 217 VAL A N 1
ATOM 1658 C CA . VAL A 1 217 ? -5.078 -5.648 -2.084 1 98.88 217 VAL A CA 1
ATOM 1659 C C . VAL A 1 217 ? -6.309 -5.625 -1.181 1 98.88 217 VAL A C 1
ATOM 1661 O O . VAL A 1 217 ? -6.883 -4.562 -0.927 1 98.88 217 VAL A O 1
ATOM 1664 N N . SER A 1 218 ? -6.73 -6.785 -0.735 1 98.75 218 SER A N 1
ATOM 1665 C CA . SER A 1 218 ? -7.902 -6.938 0.124 1 98.75 218 SER A CA 1
ATOM 1666 C C . SER A 1 218 ? -7.527 -7.574 1.458 1 98.75 218 SER A C 1
ATOM 1668 O O . SER A 1 218 ? -6.715 -8.5 1.505 1 98.75 218 SER A O 1
ATOM 1670 N N . THR A 1 219 ? -8.016 -7.043 2.553 1 98.31 219 THR A N 1
ATOM 1671 C CA . THR A 1 219 ? -7.883 -7.68 3.859 1 98.31 219 THR A CA 1
ATOM 1672 C C . THR A 1 219 ? -9.25 -8.102 4.395 1 98.31 219 THR A C 1
ATOM 1674 O O . THR A 1 219 ? -10.242 -7.398 4.199 1 98.31 219 THR A O 1
ATOM 1677 N N . ARG A 1 220 ? -9.281 -9.266 4.918 1 97.88 220 ARG A N 1
ATOM 1678 C CA . ARG A 1 220 ? -10.516 -9.711 5.555 1 97.88 220 ARG A CA 1
ATOM 1679 C C . ARG A 1 220 ? -10.711 -9.039 6.906 1 97.88 220 ARG A C 1
ATOM 1681 O O . ARG A 1 220 ? -9.883 -9.203 7.809 1 97.88 220 ARG A O 1
ATOM 1688 N N . VAL A 1 221 ? -11.789 -8.367 7.133 1 95.56 221 VAL A N 1
ATOM 1689 C CA . VAL A 1 221 ? -11.992 -7.559 8.328 1 95.56 221 VAL A CA 1
ATOM 1690 C C . VAL A 1 221 ? -13 -8.242 9.25 1 95.56 221 VAL A C 1
ATOM 1692 O O . VAL A 1 221 ? -13.117 -7.895 10.43 1 95.56 221 VAL A O 1
ATOM 1695 N N . GLU A 1 222 ? -13.852 -9.133 8.828 1 91.06 222 GLU A N 1
ATOM 1696 C CA . GLU A 1 222 ? -14.789 -9.914 9.633 1 91.06 222 GLU A CA 1
ATOM 1697 C C . GLU A 1 222 ? -15.023 -11.289 9.023 1 91.06 222 GLU A C 1
ATOM 1699 O O . GLU A 1 222 ? -14.797 -11.492 7.828 1 91.06 222 GLU A O 1
ATOM 1704 N N . MET B 1 1 ? 3.021 18.391 -12.711 1 64.44 1 MET B N 1
ATOM 1705 C CA . MET B 1 1 ? 3.004 17.172 -13.516 1 64.44 1 MET B CA 1
ATOM 1706 C C . MET B 1 1 ? 2.291 16.047 -12.781 1 64.44 1 MET B C 1
ATOM 1708 O O . MET B 1 1 ? 2.363 15.961 -11.555 1 64.44 1 MET B O 1
ATOM 1712 N N . ASP B 1 2 ? 1.489 15.172 -13.5 1 86.25 2 ASP B N 1
ATOM 1713 C CA . ASP B 1 2 ? 0.696 14.125 -12.867 1 86.25 2 ASP B CA 1
ATOM 1714 C C . ASP B 1 2 ? 1.552 12.898 -12.555 1 86.25 2 ASP B C 1
ATOM 1716 O O . ASP B 1 2 ? 2.402 12.508 -13.352 1 86.25 2 ASP B O 1
ATOM 1720 N N . ILE B 1 3 ? 1.455 12.445 -11.406 1 94.69 3 ILE B N 1
ATOM 1721 C CA . ILE B 1 3 ? 2.283 11.312 -11 1 94.69 3 ILE B CA 1
ATOM 1722 C C . ILE B 1 3 ? 1.711 10.023 -11.586 1 94.69 3 ILE B C 1
ATOM 1724 O O . ILE B 1 3 ? 2.441 9.055 -11.797 1 94.69 3 ILE B O 1
ATOM 1728 N N . VAL B 1 4 ? 0.439 9.992 -11.891 1 97.25 4 VAL B N 1
ATOM 1729 C CA . VAL B 1 4 ? -0.186 8.867 -12.578 1 97.25 4 VAL B CA 1
ATOM 1730 C C . VAL B 1 4 ? -0.873 9.352 -13.852 1 97.25 4 VAL B C 1
ATOM 1732 O O . VAL B 1 4 ? -1.094 10.555 -14.023 1 97.25 4 VAL B O 1
ATOM 1735 N N . SER B 1 5 ? -1.141 8.484 -14.805 1 95.88 5 SER B N 1
ATOM 1736 C CA . SER B 1 5 ? -1.861 8.883 -16.016 1 95.88 5 SER B CA 1
ATOM 1737 C C . SER B 1 5 ? -3.287 9.312 -15.688 1 95.88 5 SER B C 1
ATOM 1739 O O . SER B 1 5 ? -3.809 8.992 -14.609 1 95.88 5 SER B O 1
ATOM 1741 N N . ASP B 1 6 ? -3.877 10.062 -16.578 1 95.25 6 ASP B N 1
ATOM 1742 C CA . ASP B 1 6 ? -5.27 10.469 -16.406 1 95.25 6 ASP B CA 1
ATOM 1743 C C . ASP B 1 6 ? -6.18 9.25 -16.25 1 95.25 6 ASP B C 1
ATOM 1745 O O . ASP B 1 6 ? -7.086 9.258 -15.406 1 95.25 6 ASP B O 1
ATOM 1749 N N . GLU B 1 7 ? -5.973 8.281 -17.062 1 96.12 7 GLU B N 1
ATOM 1750 C CA . GLU B 1 7 ? -6.762 7.055 -17 1 96.12 7 GLU B CA 1
ATOM 1751 C C . GLU B 1 7 ? -6.598 6.359 -15.656 1 96.12 7 GLU B C 1
ATOM 1753 O O . GLU B 1 7 ? -7.574 5.887 -15.07 1 96.12 7 GLU B O 1
ATOM 1758 N N . THR B 1 8 ? -5.359 6.293 -15.148 1 98.19 8 THR B N 1
ATOM 1759 C CA . THR B 1 8 ? -5.094 5.684 -13.844 1 98.19 8 THR B CA 1
ATOM 1760 C C . THR B 1 8 ? -5.785 6.465 -12.734 1 98.19 8 THR B C 1
ATOM 1762 O O . THR B 1 8 ? -6.359 5.871 -11.82 1 98.19 8 THR B O 1
ATOM 1765 N N . GLN B 1 9 ? -5.711 7.801 -12.828 1 97.25 9 GLN B N 1
ATOM 1766 C CA . GLN B 1 9 ? -6.367 8.617 -11.812 1 97.25 9 GLN B CA 1
ATOM 1767 C C . GLN B 1 9 ? -7.871 8.359 -11.789 1 97.25 9 GLN B C 1
ATOM 1769 O O . GLN B 1 9 ? -8.469 8.25 -10.711 1 97.25 9 GLN B O 1
ATOM 1774 N N . ARG B 1 10 ? -8.477 8.352 -12.969 1 97.38 10 ARG B N 1
ATOM 1775 C CA . ARG B 1 10 ? -9.898 8.039 -13.07 1 97.38 10 ARG B CA 1
ATOM 1776 C C . ARG B 1 10 ? -10.203 6.68 -12.438 1 97.38 10 ARG B C 1
ATOM 1778 O O . ARG B 1 10 ? -11.172 6.543 -11.688 1 97.38 10 ARG B O 1
ATOM 1785 N N . PHE B 1 11 ? -9.414 5.664 -12.719 1 98.56 11 PHE B N 1
ATOM 1786 C CA . PHE B 1 11 ? -9.602 4.309 -12.211 1 98.56 11 PHE B CA 1
ATOM 1787 C C . PHE B 1 11 ? -9.484 4.277 -10.695 1 98.56 11 PHE B C 1
ATOM 1789 O O . PHE B 1 11 ? -10.312 3.668 -10.016 1 98.56 11 PHE B O 1
ATOM 1796 N N . LEU B 1 12 ? -8.414 4.941 -10.133 1 98.38 12 LEU B N 1
ATOM 1797 C CA . LEU B 1 12 ? -8.203 4.988 -8.695 1 98.38 12 LEU B CA 1
ATOM 1798 C C . LEU B 1 12 ? -9.367 5.68 -7.992 1 98.38 12 LEU B C 1
ATOM 1800 O O . LEU B 1 12 ? -9.812 5.234 -6.934 1 98.38 12 LEU B O 1
ATOM 1804 N N . THR B 1 13 ? -9.836 6.758 -8.555 1 97.56 13 THR B N 1
ATOM 1805 C CA . THR B 1 13 ? -10.977 7.469 -7.992 1 97.56 13 THR B CA 1
ATOM 1806 C C . THR B 1 13 ? -12.219 6.578 -7.98 1 97.56 13 THR B C 1
ATOM 1808 O O . THR B 1 13 ? -12.93 6.508 -6.977 1 97.56 13 THR B O 1
ATOM 1811 N N . ALA B 1 14 ? -12.461 5.852 -9.039 1 97.88 14 ALA B N 1
ATOM 1812 C CA . ALA B 1 14 ? -13.656 5.027 -9.195 1 97.88 14 ALA B CA 1
ATOM 1813 C C . ALA B 1 14 ? -13.625 3.83 -8.25 1 97.88 14 ALA B C 1
ATOM 1815 O O . ALA B 1 14 ? -14.68 3.312 -7.863 1 97.88 14 ALA B O 1
ATOM 1816 N N . THR B 1 15 ? -12.453 3.396 -7.871 1 98.06 15 THR B N 1
ATOM 1817 C CA . THR B 1 15 ? -12.328 2.191 -7.055 1 98.06 15 THR B CA 1
ATOM 1818 C C . THR B 1 15 ? -12.031 2.551 -5.602 1 98.06 15 THR B C 1
ATOM 1820 O O . THR B 1 15 ? -11.883 1.665 -4.758 1 98.06 15 THR B O 1
ATOM 1823 N N . ALA B 1 16 ? -11.945 3.82 -5.262 1 98 16 ALA B N 1
ATOM 1824 C CA . ALA B 1 16 ? -11.688 4.273 -3.895 1 98 16 ALA B CA 1
ATOM 1825 C C . ALA B 1 16 ? -12.914 4.051 -3.006 1 98 16 ALA B C 1
ATOM 1827 O O . ALA B 1 16 ? -14.039 3.982 -3.498 1 98 16 ALA B O 1
ATOM 1828 N N . PRO B 1 17 ? -12.672 3.838 -1.735 1 97.5 17 PRO B N 1
ATOM 1829 C CA . PRO B 1 17 ? -13.836 3.781 -0.846 1 97.5 17 PRO B CA 1
ATOM 1830 C C . PRO B 1 17 ? -14.633 5.082 -0.839 1 97.5 17 PRO B C 1
ATOM 1832 O O . PRO B 1 17 ? -14.07 6.156 -1.049 1 97.5 17 PRO B O 1
ATOM 1835 N N . GLU B 1 18 ? -15.836 4.969 -0.511 1 97.06 18 GLU B N 1
ATOM 1836 C CA . GLU B 1 18 ? -16.719 6.133 -0.433 1 97.06 18 GLU B CA 1
ATOM 1837 C C . GLU B 1 18 ? -16.516 6.883 0.883 1 97.06 18 GLU B C 1
ATOM 1839 O O . GLU B 1 18 ? -16.25 6.27 1.917 1 97.06 18 GLU B O 1
ATOM 1844 N N . HIS B 1 19 ? -16.734 8.172 0.805 1 98.5 19 HIS B N 1
ATOM 1845 C CA . HIS B 1 19 ? -16.812 8.984 2.014 1 98.5 19 HIS B CA 1
ATOM 1846 C C . HIS B 1 19 ? -18.031 8.617 2.854 1 98.5 19 HIS B C 1
ATOM 1848 O O . HIS B 1 19 ? -19.109 8.375 2.311 1 98.5 19 HIS B O 1
ATOM 1854 N N . ASP B 1 20 ? -17.812 8.531 4.184 1 98.06 20 ASP B N 1
ATOM 1855 C CA . ASP B 1 20 ? -19.016 8.609 5.016 1 98.06 20 ASP B CA 1
ATOM 1856 C C . ASP B 1 20 ? -19.578 10.031 5.035 1 98.06 20 ASP B C 1
ATOM 1858 O O . ASP B 1 20 ? -19.078 10.914 4.336 1 98.06 20 ASP B O 1
ATOM 1862 N N . GLU B 1 21 ? -20.562 10.25 5.816 1 98.31 21 GLU B N 1
ATOM 1863 C CA . GLU B 1 21 ? -21.266 11.531 5.805 1 98.31 21 GLU B CA 1
ATOM 1864 C C . GLU B 1 21 ? -20.344 12.672 6.234 1 98.31 21 GLU B C 1
ATOM 1866 O O . GLU B 1 21 ? -20.297 13.719 5.594 1 98.31 21 GLU B O 1
ATOM 1871 N N . VAL B 1 22 ? -19.656 12.5 7.332 1 98.75 22 VAL B N 1
ATOM 1872 C CA . VAL B 1 22 ? -18.766 13.531 7.852 1 98.75 22 VAL B CA 1
ATOM 1873 C C . VAL B 1 22 ? -17.625 13.773 6.871 1 98.75 22 VAL B C 1
ATOM 1875 O O . VAL B 1 22 ? -17.281 14.922 6.566 1 98.75 22 VAL B O 1
ATOM 1878 N N . GLN B 1 23 ? -17.016 12.719 6.348 1 98.75 23 GLN B N 1
ATOM 1879 C CA . GLN B 1 23 ? -15.945 12.844 5.355 1 98.75 23 GLN B CA 1
ATOM 1880 C C . GLN B 1 23 ? -16.438 13.602 4.121 1 98.75 23 GLN B C 1
ATOM 1882 O O . GLN B 1 23 ? -15.68 14.391 3.535 1 98.75 23 GLN B O 1
ATOM 1887 N N . ALA B 1 24 ? -17.641 13.328 3.707 1 98.75 24 ALA B N 1
ATOM 1888 C CA . ALA B 1 24 ? -18.203 14.016 2.551 1 98.75 24 ALA B CA 1
ATOM 1889 C C . ALA B 1 24 ? -18.312 15.516 2.797 1 98.75 24 ALA B C 1
ATOM 1891 O O . ALA B 1 24 ? -18.016 16.312 1.907 1 98.75 24 ALA B O 1
ATOM 1892 N N . GLU B 1 25 ? -18.719 15.844 3.961 1 98.75 25 GLU B N 1
ATOM 1893 C CA . GLU B 1 25 ? -18.797 17.25 4.328 1 98.75 25 GLU B CA 1
ATOM 1894 C C . GLU B 1 25 ? -17.406 17.891 4.352 1 98.75 25 GLU B C 1
ATOM 1896 O O . GLU B 1 25 ? -17.219 19.016 3.896 1 98.75 25 GLU B O 1
ATOM 1901 N N . MET B 1 26 ? -16.484 17.172 4.93 1 98.81 26 MET B N 1
ATOM 1902 C CA . MET B 1 26 ? -15.102 17.656 4.965 1 98.81 26 MET B CA 1
ATOM 1903 C C . MET B 1 26 ? -14.578 17.891 3.555 1 98.81 26 MET B C 1
ATOM 1905 O O . MET B 1 26 ? -13.945 18.922 3.287 1 98.81 26 MET B O 1
ATOM 1909 N N . ALA B 1 27 ? -14.844 16.938 2.697 1 98.62 27 ALA B N 1
ATOM 1910 C CA . ALA B 1 27 ? -14.391 17.047 1.312 1 98.62 27 ALA B CA 1
ATOM 1911 C C . ALA B 1 27 ? -15.055 18.219 0.604 1 98.62 27 ALA B C 1
ATOM 1913 O O . ALA B 1 27 ? -14.422 18.906 -0.197 1 98.62 27 ALA B O 1
ATOM 1914 N N . ALA B 1 28 ? -16.312 18.453 0.834 1 98.5 28 ALA B N 1
ATOM 1915 C CA . ALA B 1 28 ? -17.016 19.594 0.257 1 98.5 28 ALA B CA 1
ATOM 1916 C C . ALA B 1 28 ? -16.406 20.906 0.713 1 98.5 28 ALA B C 1
ATOM 1918 O O . ALA B 1 28 ? -16.188 21.812 -0.099 1 98.5 28 ALA B O 1
ATOM 1919 N N . TYR B 1 29 ? -16.203 21 2.004 1 98.38 29 TYR B N 1
ATOM 1920 C CA . TYR B 1 29 ? -15.539 22.188 2.545 1 98.38 29 TYR B CA 1
ATOM 1921 C C . TYR B 1 29 ? -14.203 22.422 1.866 1 98.38 29 TYR B C 1
ATOM 1923 O O . TYR B 1 29 ? -13.891 23.547 1.476 1 98.38 29 TYR B O 1
ATOM 1931 N N . ALA B 1 30 ? -13.406 21.328 1.814 1 98.38 30 ALA B N 1
ATOM 1932 C CA . ALA B 1 30 ? -12.078 21.422 1.206 1 98.38 30 ALA B CA 1
ATOM 1933 C C . ALA B 1 30 ? -12.164 21.938 -0.225 1 98.38 30 ALA B C 1
ATOM 1935 O O . ALA B 1 30 ? -11.398 22.812 -0.621 1 98.38 30 ALA B O 1
ATOM 1936 N N . SER B 1 31 ? -13.086 21.375 -0.984 1 97.94 31 SER B N 1
ATOM 1937 C CA . SER B 1 31 ? -13.281 21.766 -2.377 1 97.94 31 SER B CA 1
ATOM 1938 C C . SER B 1 31 ? -13.711 23.219 -2.488 1 97.94 31 SER B C 1
ATOM 1940 O O . SER B 1 31 ? -13.164 23.969 -3.301 1 97.94 31 SER B O 1
ATOM 1942 N N . GLU B 1 32 ? -14.594 23.656 -1.698 1 98 32 GLU B N 1
ATOM 1943 C CA . GLU B 1 32 ? -15.156 25.016 -1.727 1 98 32 GLU B CA 1
ATOM 1944 C C . GLU B 1 32 ? -14.109 26.047 -1.339 1 98 32 GLU B C 1
ATOM 1946 O O . GLU B 1 32 ? -14.109 27.172 -1.863 1 98 32 GLU B O 1
ATOM 1951 N N . ASN B 1 33 ? -13.227 25.703 -0.484 1 97.62 33 ASN B N 1
ATOM 1952 C CA . ASN B 1 33 ? -12.305 26.688 0.075 1 97.62 33 ASN B CA 1
ATOM 1953 C C . ASN B 1 33 ? -10.891 26.484 -0.458 1 97.62 33 ASN B C 1
ATOM 1955 O O . ASN B 1 33 ? -9.969 27.188 -0.047 1 97.62 33 ASN B O 1
ATOM 1959 N N . GLY B 1 34 ? -10.75 25.531 -1.326 1 96.31 34 GLY B N 1
ATOM 1960 C CA . GLY B 1 34 ? -9.438 25.25 -1.89 1 96.31 34 GLY B CA 1
ATOM 1961 C C . GLY B 1 34 ? -8.461 24.688 -0.876 1 96.31 34 GLY B C 1
ATOM 1962 O O . GLY B 1 34 ? -7.262 24.969 -0.937 1 96.31 34 GLY B O 1
ATOM 1963 N N . PHE B 1 35 ? -8.953 24.016 0.146 1 95.44 35 PHE B N 1
ATOM 1964 C CA . PHE B 1 35 ? -8.117 23.375 1.153 1 95.44 35 PHE B CA 1
ATOM 1965 C C . PHE B 1 35 ? -7.637 22.016 0.667 1 95.44 35 PHE B C 1
ATOM 1967 O O . PHE B 1 35 ? -8.445 21.141 0.362 1 95.44 35 PHE B O 1
ATOM 1974 N N . PRO B 1 36 ? -6.375 21.844 0.585 1 94.5 36 PRO B N 1
ATOM 1975 C CA . PRO B 1 36 ? -5.883 20.547 0.102 1 94.5 36 PRO B CA 1
ATOM 1976 C C . PRO B 1 36 ? -6.145 19.406 1.085 1 94.5 36 PRO B C 1
ATOM 1978 O O . PRO B 1 36 ? -5.961 19.578 2.293 1 94.5 36 PRO B O 1
ATOM 1981 N N . ILE B 1 37 ? -6.645 18.328 0.589 1 96.56 37 ILE B N 1
ATOM 1982 C CA . ILE B 1 37 ? -6.793 17.094 1.353 1 96.56 37 ILE B CA 1
ATOM 1983 C C . ILE B 1 37 ? -6.191 15.93 0.572 1 96.56 37 ILE B C 1
ATOM 1985 O O . ILE B 1 37 ? -5.934 16.047 -0.629 1 96.56 37 ILE B O 1
ATOM 1989 N N . ILE B 1 38 ? -6.004 14.789 1.251 1 96.88 38 ILE B N 1
ATOM 1990 C CA . ILE B 1 38 ? -5.324 13.656 0.634 1 96.88 38 ILE B CA 1
ATOM 1991 C C . ILE B 1 38 ? -6.273 12.945 -0.327 1 96.88 38 ILE B C 1
ATOM 1993 O O . ILE B 1 38 ? -5.836 12.203 -1.209 1 96.88 38 ILE B O 1
ATOM 1997 N N . GLY B 1 39 ? -7.613 13.109 -0.158 1 96.75 39 GLY B N 1
ATOM 1998 C CA . GLY B 1 39 ? -8.602 12.469 -1.018 1 96.75 39 GLY B CA 1
ATOM 1999 C C . GLY B 1 39 ? -8.898 11.039 -0.616 1 96.75 39 GLY B C 1
ATOM 2000 O O . GLY B 1 39 ? -8.195 10.461 0.217 1 96.75 39 GLY B O 1
ATOM 2001 N N . PRO B 1 40 ? -9.953 10.453 -1.204 1 98 40 PRO B N 1
ATOM 2002 C CA . PRO B 1 40 ? -10.438 9.141 -0.776 1 98 40 PRO B CA 1
ATOM 2003 C C . PRO B 1 40 ? -9.5 8 -1.183 1 98 40 PRO B C 1
ATOM 2005 O O . PRO B 1 40 ? -9.445 6.973 -0.507 1 98 40 PRO B O 1
ATOM 2008 N N . GLU B 1 41 ? -8.781 8.18 -2.289 1 97.69 41 GLU B N 1
ATOM 2009 C CA . GLU B 1 41 ? -7.836 7.141 -2.709 1 97.69 41 GLU B CA 1
ATOM 2010 C C . GLU B 1 41 ? -6.742 6.934 -1.665 1 97.69 41 GLU B C 1
ATOM 2012 O O . GLU B 1 41 ? -6.52 5.812 -1.208 1 97.69 41 GLU B O 1
ATOM 2017 N N . ALA B 1 42 ? -6.129 8.008 -1.302 1 98.44 42 ALA B N 1
ATOM 2018 C CA . ALA B 1 42 ? -5.098 7.953 -0.269 1 98.44 42 ALA B CA 1
ATOM 2019 C C . ALA B 1 42 ? -5.707 7.668 1.101 1 98.44 42 ALA B C 1
ATOM 2021 O O . ALA B 1 42 ? -5.117 6.953 1.915 1 98.44 42 ALA B O 1
ATOM 2022 N N . GLY B 1 43 ? -6.906 8.227 1.344 1 98.69 43 GLY B N 1
ATOM 2023 C CA . GLY B 1 43 ? -7.621 7.93 2.576 1 98.69 43 GLY B CA 1
ATOM 2024 C C . GLY B 1 43 ? -7.906 6.449 2.76 1 98.69 43 GLY B C 1
ATOM 2025 O O . GLY B 1 43 ? -7.742 5.91 3.855 1 98.69 43 GLY B O 1
ATOM 2026 N N . GLY B 1 44 ? -8.336 5.812 1.687 1 98.56 44 GLY B N 1
ATOM 2027 C CA . GLY B 1 44 ? -8.547 4.375 1.729 1 98.56 44 GLY B CA 1
ATOM 2028 C C . GLY B 1 44 ? -7.301 3.594 2.092 1 98.56 44 GLY B C 1
ATOM 2029 O O . GLY B 1 44 ? -7.367 2.607 2.826 1 98.56 44 GLY B O 1
ATOM 2030 N N . VAL B 1 45 ? -6.184 4.027 1.581 1 98.88 45 VAL B N 1
ATOM 2031 C CA . VAL B 1 45 ? -4.91 3.387 1.896 1 98.88 45 VAL B CA 1
ATOM 2032 C C . VAL B 1 45 ? -4.594 3.566 3.379 1 98.88 45 VAL B C 1
ATOM 2034 O O . VAL B 1 45 ? -4.164 2.623 4.047 1 98.88 45 VAL B O 1
ATOM 2037 N N . LEU B 1 46 ? -4.801 4.812 3.932 1 98.88 46 LEU B N 1
ATOM 2038 C CA . LEU B 1 46 ? -4.57 5.059 5.352 1 98.88 46 LEU B CA 1
ATOM 2039 C C . LEU B 1 46 ? -5.438 4.137 6.207 1 98.88 46 LEU B C 1
ATOM 2041 O O . LEU B 1 46 ? -4.945 3.525 7.16 1 98.88 46 LEU B O 1
ATOM 2045 N N . ARG B 1 47 ? -6.699 4.031 5.895 1 98.62 47 ARG B N 1
ATOM 2046 C CA . ARG B 1 47 ? -7.625 3.16 6.613 1 98.62 47 ARG B CA 1
ATOM 2047 C C . ARG B 1 47 ? -7.156 1.709 6.57 1 98.62 47 ARG B C 1
ATOM 2049 O O . ARG B 1 47 ? -7.156 1.021 7.594 1 98.62 47 ARG B O 1
ATOM 2056 N N . PHE B 1 48 ? -6.805 1.264 5.406 1 98.5 48 PHE B N 1
ATOM 2057 C CA . PHE B 1 48 ? -6.348 -0.102 5.176 1 98.5 48 PHE B CA 1
ATOM 2058 C C . PHE B 1 48 ? -5.121 -0.412 6.023 1 98.5 48 PHE B C 1
ATOM 2060 O O . PHE B 1 48 ? -5.066 -1.444 6.695 1 98.5 48 PHE B O 1
ATOM 2067 N N . LEU B 1 49 ? -4.109 0.489 6.012 1 98.44 49 LEU B N 1
ATOM 2068 C CA . LEU B 1 49 ? -2.883 0.32 6.781 1 98.44 49 LEU B CA 1
ATOM 2069 C C . LEU B 1 49 ? -3.178 0.276 8.273 1 98.44 49 LEU B C 1
ATOM 2071 O O . LEU B 1 49 ? -2.605 -0.539 9 1 98.44 49 LEU B O 1
ATOM 2075 N N . ALA B 1 50 ? -4.047 1.158 8.719 1 97.88 50 ALA B N 1
ATOM 2076 C CA . ALA B 1 50 ? -4.43 1.177 10.125 1 97.88 50 ALA B CA 1
ATOM 2077 C C . ALA B 1 50 ? -5.062 -0.15 10.539 1 97.88 50 ALA B C 1
ATOM 2079 O O . ALA B 1 50 ? -4.754 -0.684 11.609 1 97.88 50 ALA B O 1
ATOM 2080 N N . HIS B 1 51 ? -5.906 -0.65 9.688 1 96.88 51 HIS B N 1
ATOM 2081 C CA . HIS B 1 51 ? -6.562 -1.925 9.961 1 96.88 51 HIS B CA 1
ATOM 2082 C C . HIS B 1 51 ? -5.547 -3.059 10.047 1 96.88 51 HIS B C 1
ATOM 2084 O O . HIS B 1 51 ? -5.57 -3.848 10.992 1 96.88 51 HIS B O 1
ATOM 2090 N N . LEU B 1 52 ? -4.723 -3.133 9.086 1 95.69 52 LEU B N 1
ATOM 2091 C CA . LEU B 1 52 ? -3.76 -4.227 9 1 95.69 52 LEU B CA 1
ATOM 2092 C C . LEU B 1 52 ? -2.812 -4.211 10.195 1 95.69 52 LEU B C 1
ATOM 2094 O O . LEU B 1 52 ? -2.43 -5.27 10.703 1 95.69 52 LEU B O 1
ATOM 2098 N N . SER B 1 53 ? -2.402 -3.039 10.656 1 94.25 53 SER B N 1
ATOM 2099 C CA . SER B 1 53 ? -1.424 -2.916 11.734 1 94.25 53 SER B CA 1
ATOM 2100 C C . SER B 1 53 ? -2.082 -3.066 13.102 1 94.25 53 SER B C 1
ATOM 2102 O O . SER B 1 53 ? -1.399 -3.266 14.102 1 94.25 53 SER B O 1
ATOM 2104 N N . GLY B 1 54 ? -3.426 -2.926 13.117 1 93.62 54 GLY B N 1
ATOM 2105 C CA . GLY B 1 54 ? -4.09 -2.906 14.406 1 93.62 54 GLY B CA 1
ATOM 2106 C C . GLY B 1 54 ? -3.695 -1.717 15.266 1 93.62 54 GLY B C 1
ATOM 2107 O O . GLY B 1 54 ? -3.582 -1.835 16.484 1 93.62 54 GLY B O 1
ATOM 2108 N N . ALA B 1 55 ? -3.479 -0.588 14.664 1 96.94 55 ALA B N 1
ATOM 2109 C CA . ALA B 1 55 ? -2.922 0.589 15.328 1 96.94 55 ALA B CA 1
ATOM 2110 C C . ALA B 1 55 ? -3.855 1.092 16.422 1 96.94 55 ALA B C 1
ATOM 2112 O O . ALA B 1 55 ? -5.078 1.063 16.266 1 96.94 55 ALA B O 1
ATOM 2113 N N . ARG B 1 56 ? -3.232 1.639 17.484 1 98.12 56 ARG B N 1
ATOM 2114 C CA . ARG B 1 56 ? -4.016 2.041 18.641 1 98.12 56 ARG B CA 1
ATOM 2115 C C . ARG B 1 56 ? -3.699 3.477 19.047 1 98.12 56 ARG B C 1
ATOM 2117 O O . ARG B 1 56 ? -4.453 4.094 19.797 1 98.12 56 ARG B O 1
ATOM 2124 N N . ARG B 1 57 ? -2.631 4.008 18.641 1 98.81 57 ARG B N 1
ATOM 2125 C CA . ARG B 1 57 ? -2.248 5.359 19.031 1 98.81 57 ARG B CA 1
ATOM 2126 C C . ARG B 1 57 ? -1.604 6.113 17.875 1 98.81 57 ARG B C 1
ATOM 2128 O O . ARG B 1 57 ? -0.456 5.844 17.516 1 98.81 57 ARG B O 1
ATOM 2135 N N . LEU B 1 58 ? -2.33 7.105 17.391 1 98.88 58 LEU B N 1
ATOM 2136 C CA . LEU B 1 58 ? -1.927 7.926 16.266 1 98.88 58 LEU B CA 1
ATOM 2137 C C . LEU B 1 58 ? -1.386 9.273 16.734 1 98.88 58 LEU B C 1
ATOM 2139 O O . LEU B 1 58 ? -1.964 9.906 17.609 1 98.88 58 LEU B O 1
ATOM 2143 N N . PHE B 1 59 ? -0.266 9.695 16.172 1 98.94 59 PHE B N 1
ATOM 2144 C CA . PHE B 1 59 ? 0.19 11.078 16.266 1 98.94 59 PHE B CA 1
ATOM 2145 C C . PHE B 1 59 ? 0.325 11.695 14.875 1 98.94 59 PHE B C 1
ATOM 2147 O O . PHE B 1 59 ? 1.082 11.203 14.039 1 98.94 59 PHE B O 1
ATOM 2154 N N . GLU B 1 60 ? -0.373 12.758 14.602 1 98.88 60 GLU B N 1
ATOM 2155 C CA . GLU B 1 60 ? -0.276 13.453 13.32 1 98.88 60 GLU B CA 1
ATOM 2156 C C . GLU B 1 60 ? 0.574 14.719 13.445 1 98.88 60 GLU B C 1
ATOM 2158 O O . GLU B 1 60 ? 0.274 15.602 14.25 1 98.88 60 GLU B O 1
ATOM 2163 N N . PHE B 1 61 ? 1.593 14.75 12.609 1 98.81 61 PHE B N 1
ATOM 2164 C CA . PHE B 1 61 ? 2.27 16.016 12.359 1 98.81 61 PHE B CA 1
ATOM 2165 C C . PHE B 1 61 ? 1.533 16.812 11.289 1 98.81 61 PHE B C 1
ATOM 2167 O O . PHE B 1 61 ? 1.671 16.547 10.094 1 98.81 61 PHE B O 1
ATOM 2174 N N . GLY B 1 62 ? 0.743 17.797 11.703 1 98.12 62 GLY B N 1
ATOM 2175 C CA . GLY B 1 62 ? -0.096 18.531 10.773 1 98.12 62 GLY B CA 1
ATOM 2176 C C . GLY B 1 62 ? -1.404 17.812 10.469 1 98.12 62 GLY B C 1
ATOM 2177 O O . GLY B 1 62 ? -1.476 17 9.547 1 98.12 62 GLY B O 1
ATOM 2178 N N . SER B 1 63 ? -2.475 18.312 11.125 1 98.19 63 SER B N 1
ATOM 2179 C CA . SER B 1 63 ? -3.738 17.578 11.023 1 98.19 63 SER B CA 1
ATOM 2180 C C . SER B 1 63 ? -4.746 18.344 10.164 1 98.19 63 SER B C 1
ATOM 2182 O O . SER B 1 63 ? -5.762 17.781 9.75 1 98.19 63 SER B O 1
ATOM 2184 N N . GLY B 1 64 ? -4.387 19.625 9.867 1 97.62 64 GLY B N 1
ATOM 2185 C CA . GLY B 1 64 ? -5.441 20.406 9.242 1 97.62 64 GLY B CA 1
ATOM 2186 C C . GLY B 1 64 ? -6.758 20.344 9.992 1 97.62 64 GLY B C 1
ATOM 2187 O O . GLY B 1 64 ? -6.801 20.547 11.203 1 97.62 64 GLY B O 1
ATOM 2188 N N . PHE B 1 65 ? -7.801 20.094 9.297 1 98.25 65 PHE B N 1
ATOM 2189 C CA . PHE B 1 65 ? -9.086 20.016 9.977 1 98.25 65 PHE B CA 1
ATOM 2190 C C . PHE B 1 65 ? -9.5 18.578 10.211 1 98.25 65 PHE B C 1
ATOM 2192 O O . PHE B 1 65 ? -10.688 18.281 10.344 1 98.25 65 PHE B O 1
ATOM 2199 N N . GLY B 1 66 ? -8.562 17.641 10.141 1 98.69 66 GLY B N 1
ATOM 2200 C CA . GLY B 1 66 ? -8.742 16.312 10.703 1 98.69 66 GLY B CA 1
ATOM 2201 C C . GLY B 1 66 ? -9.203 15.297 9.672 1 98.69 66 GLY B C 1
ATOM 2202 O O . GLY B 1 66 ? -9.633 14.195 10.039 1 98.69 66 GLY B O 1
ATOM 2203 N N . TYR B 1 67 ? -9.102 15.547 8.352 1 98.81 67 TYR B N 1
ATOM 2204 C CA . TYR B 1 67 ? -9.617 14.664 7.309 1 98.81 67 TYR B CA 1
ATOM 2205 C C . TYR B 1 67 ? -8.898 13.32 7.332 1 98.81 67 TYR B C 1
ATOM 2207 O O . TYR B 1 67 ? -9.539 12.266 7.363 1 98.81 67 TYR B O 1
ATOM 2215 N N . SER B 1 68 ? -7.555 13.32 7.359 1 98.75 68 SER B N 1
ATOM 2216 C CA . SER B 1 68 ? -6.781 12.078 7.387 1 98.75 68 SER B CA 1
ATOM 2217 C C . SER B 1 68 ? -7.074 11.273 8.648 1 98.75 68 SER B C 1
ATOM 2219 O O . SER B 1 68 ? -7.164 10.047 8.602 1 98.75 68 SER B O 1
ATOM 2221 N N . ALA B 1 69 ? -7.246 11.938 9.742 1 98.69 69 ALA B N 1
ATOM 2222 C CA . ALA B 1 69 ? -7.504 11.273 11.016 1 98.69 69 ALA B CA 1
ATOM 2223 C C . ALA B 1 69 ? -8.789 10.453 10.961 1 98.69 69 ALA B C 1
ATOM 2225 O O . ALA B 1 69 ? -8.875 9.375 11.547 1 98.69 69 ALA B O 1
ATOM 2226 N N . THR B 1 70 ? -9.82 10.992 10.273 1 98.69 70 THR B N 1
ATOM 2227 C CA . THR B 1 70 ? -11.086 10.266 10.18 1 98.69 70 THR B CA 1
ATOM 2228 C C . THR B 1 70 ? -10.914 8.961 9.406 1 98.69 70 THR B C 1
ATOM 2230 O O . THR B 1 70 ? -11.531 7.953 9.742 1 98.69 70 THR B O 1
ATOM 2233 N N . TRP B 1 71 ? -10.055 8.938 8.406 1 98.69 71 TRP B N 1
ATOM 2234 C CA . TRP B 1 71 ? -9.758 7.719 7.66 1 98.69 71 TRP B CA 1
ATOM 2235 C C . TRP B 1 71 ? -9.016 6.715 8.531 1 98.69 71 TRP B C 1
ATOM 2237 O O . TRP B 1 71 ? -9.406 5.547 8.609 1 98.69 71 TRP B O 1
ATOM 2247 N N . PHE B 1 72 ? -7.965 7.195 9.234 1 98.75 72 PHE B N 1
ATOM 2248 C CA . PHE B 1 72 ? -7.223 6.312 10.125 1 98.75 72 PHE B CA 1
ATOM 2249 C C . PHE B 1 72 ? -8.148 5.68 11.156 1 98.75 72 PHE B C 1
ATOM 2251 O O . PHE B 1 72 ? -8.094 4.473 11.391 1 98.75 72 PHE B O 1
ATOM 2258 N N . ALA B 1 73 ? -8.984 6.465 11.75 1 98.5 73 ALA B N 1
ATOM 2259 C CA . ALA B 1 73 ? -9.852 6.023 12.836 1 98.5 73 ALA B CA 1
ATOM 2260 C C . ALA B 1 73 ? -10.734 4.863 12.398 1 98.5 73 ALA B C 1
ATOM 2262 O O . ALA B 1 73 ? -11 3.941 13.172 1 98.5 73 ALA B O 1
ATOM 2263 N N . GLU B 1 74 ? -11.188 4.902 11.164 1 97.56 74 GLU B N 1
ATOM 2264 C CA . GLU B 1 74 ? -12.055 3.852 10.648 1 97.56 74 GLU B CA 1
ATOM 2265 C C . GLU B 1 74 ? -11.352 2.498 10.648 1 97.56 74 GLU B C 1
ATOM 2267 O O . GLU B 1 74 ? -12 1.455 10.758 1 97.56 74 GLU B O 1
ATOM 2272 N N . GLY B 1 75 ? -10.07 2.498 10.508 1 97.19 75 GLY B N 1
ATOM 2273 C CA . GLY B 1 75 ? -9.32 1.254 10.453 1 97.19 75 GLY B CA 1
ATOM 2274 C C . GLY B 1 75 ? -8.672 0.886 11.773 1 97.19 75 GLY B C 1
ATOM 2275 O O . GLY B 1 75 ? -8.242 -0.254 11.969 1 97.19 75 GLY B O 1
ATOM 2276 N N . MET B 1 76 ? -8.594 1.82 12.688 1 97.56 76 MET B N 1
ATOM 2277 C CA . MET B 1 76 ? -7.926 1.604 13.969 1 97.56 76 MET B CA 1
ATOM 2278 C C . MET B 1 76 ? -8.852 0.885 14.945 1 97.56 76 MET B C 1
ATOM 2280 O O . MET B 1 76 ? -10.047 0.747 14.688 1 97.56 76 MET B O 1
ATOM 2284 N N . ALA B 1 77 ? -8.266 0.4 16.031 1 94.38 77 ALA B N 1
ATOM 2285 C CA . ALA B 1 77 ? -9.055 -0.193 17.109 1 94.38 77 ALA B CA 1
ATOM 2286 C C . ALA B 1 77 ? -10.109 0.784 17.625 1 94.38 77 ALA B C 1
ATOM 2288 O O . ALA B 1 77 ? -9.93 2 17.547 1 94.38 77 ALA B O 1
ATOM 2289 N N . ASP B 1 78 ? -11.164 0.256 18.188 1 92 78 ASP B N 1
ATOM 2290 C CA . ASP B 1 78 ? -12.297 1.07 18.625 1 92 78 ASP B CA 1
ATOM 2291 C C . ASP B 1 78 ? -11.883 2.045 19.719 1 92 78 ASP B C 1
ATOM 2293 O O . ASP B 1 78 ? -12.438 3.143 19.828 1 92 78 ASP B O 1
ATOM 2297 N N . ASP B 1 79 ? -10.945 1.695 20.453 1 93.5 79 ASP B N 1
ATOM 2298 C CA . ASP B 1 79 ? -10.539 2.525 21.578 1 93.5 79 ASP B CA 1
ATOM 2299 C C . ASP B 1 79 ? -9.211 3.23 21.281 1 93.5 79 ASP B C 1
ATOM 2301 O O . ASP B 1 79 ? -8.508 3.645 22.203 1 93.5 79 ASP B O 1
ATOM 2305 N N . ALA B 1 80 ? -8.906 3.348 20.016 1 97.44 80 ALA B N 1
ATOM 2306 C CA . ALA B 1 80 ? -7.637 3.959 19.625 1 97.44 80 ALA B CA 1
ATOM 2307 C C . ALA B 1 80 ? -7.602 5.438 20.016 1 97.44 80 ALA B C 1
ATOM 2309 O O . ALA B 1 80 ? -8.641 6.094 20.047 1 97.44 80 ALA B O 1
ATOM 2310 N N . GLU B 1 81 ? -6.445 5.938 20.281 1 98.62 81 GLU B N 1
ATOM 2311 C CA . GLU B 1 81 ? -6.203 7.34 20.609 1 98.62 81 GLU B CA 1
ATOM 2312 C C . GLU B 1 81 ? -5.656 8.102 19.406 1 98.62 81 GLU B C 1
ATOM 2314 O O . GLU B 1 81 ? -4.746 7.625 18.719 1 98.62 81 GLU B O 1
ATOM 2319 N N . LEU B 1 82 ? -6.254 9.227 19.188 1 98.81 82 LEU B N 1
ATOM 2320 C CA . LEU B 1 82 ? -5.824 10.109 18.109 1 98.81 82 LEU B CA 1
ATOM 2321 C C . LEU B 1 82 ? -5.25 11.414 18.656 1 98.81 82 LEU B C 1
ATOM 2323 O O . LEU B 1 82 ? -5.93 12.125 19.391 1 98.81 82 LEU B O 1
ATOM 2327 N N . ILE B 1 83 ? -4.012 11.703 18.359 1 98.94 83 ILE B N 1
ATOM 2328 C CA . ILE B 1 83 ? -3.4 12.969 18.75 1 98.94 83 ILE B CA 1
ATOM 2329 C C . ILE B 1 83 ? -3.164 13.836 17.516 1 98.94 83 ILE B C 1
ATOM 2331 O O . ILE B 1 83 ? -2.344 13.492 16.656 1 98.94 83 ILE B O 1
ATOM 2335 N N . LEU B 1 84 ? -3.898 14.875 17.438 1 98.81 84 LEU B N 1
ATOM 2336 C CA . LEU B 1 84 ? -3.848 15.789 16.312 1 98.81 84 LEU B CA 1
ATOM 2337 C C . LEU B 1 84 ? -3.119 17.078 16.672 1 98.81 84 LEU B C 1
ATOM 2339 O O . LEU B 1 84 ? -3.311 17.609 17.766 1 98.81 84 LEU B O 1
ATOM 2343 N N . THR B 1 85 ? -2.279 17.547 15.742 1 98.88 85 THR B N 1
ATOM 2344 C CA . THR B 1 85 ? -1.582 18.828 15.945 1 98.88 85 THR B CA 1
ATOM 2345 C C . THR B 1 85 ? -1.852 19.766 14.781 1 98.88 85 THR B C 1
ATOM 2347 O O . THR B 1 85 ? -1.931 19.344 13.625 1 98.88 85 THR B O 1
ATOM 2350 N N . GLU B 1 86 ? -2.072 20.953 15.086 1 98.44 86 GLU B N 1
ATOM 2351 C CA . GLU B 1 86 ? -2.32 22 14.102 1 98.44 86 GLU B CA 1
ATOM 2352 C C . GLU B 1 86 ? -1.954 23.375 14.648 1 98.44 86 GLU B C 1
ATOM 2354 O O . GLU B 1 86 ? -2.264 23.688 15.797 1 98.44 86 GLU B O 1
ATOM 2359 N N . HIS B 1 87 ? -1.229 24.125 13.82 1 97.25 87 HIS B N 1
ATOM 2360 C CA . HIS B 1 87 ? -0.763 25.438 14.242 1 97.25 87 HIS B CA 1
ATOM 2361 C C . HIS B 1 87 ? -1.886 26.469 14.164 1 97.25 87 HIS B C 1
ATOM 2363 O O . HIS B 1 87 ? -1.939 27.406 14.977 1 97.25 87 HIS B O 1
ATOM 2369 N N . ASP B 1 88 ? -2.756 26.406 13.188 1 97.44 88 ASP B N 1
ATOM 2370 C CA . ASP B 1 88 ? -3.857 27.344 12.984 1 97.44 88 ASP B CA 1
ATOM 2371 C C . ASP B 1 88 ? -5.043 27 13.883 1 97.44 88 ASP B C 1
ATOM 2373 O O . ASP B 1 88 ? -5.691 25.969 13.695 1 97.44 88 ASP B O 1
ATOM 2377 N N . PRO B 1 89 ? -5.363 27.844 14.82 1 97.81 89 PRO B N 1
ATOM 2378 C CA . PRO B 1 89 ? -6.43 27.531 15.773 1 97.81 89 PRO B CA 1
ATOM 2379 C C . PRO B 1 89 ? -7.793 27.375 15.109 1 97.81 89 PRO B C 1
ATOM 2381 O O . PRO B 1 89 ? -8.625 26.594 15.578 1 97.81 89 PRO B O 1
ATOM 2384 N N . ASP B 1 90 ? -8.016 28.062 14.008 1 98 90 ASP B N 1
ATOM 2385 C CA . ASP B 1 90 ? -9.289 27.938 13.305 1 98 90 ASP B CA 1
ATOM 2386 C C . ASP B 1 90 ? -9.438 26.562 12.672 1 98 90 ASP B C 1
ATOM 2388 O O . ASP B 1 90 ? -10.508 25.953 12.734 1 98 90 ASP B O 1
ATOM 2392 N N . GLU B 1 91 ? -8.359 26.094 12.055 1 98 91 GLU B N 1
ATOM 2393 C CA . GLU B 1 91 ? -8.375 24.75 11.492 1 98 91 GLU B CA 1
ATOM 2394 C C . GLU B 1 91 ? -8.547 23.688 12.578 1 98 91 GLU B C 1
ATOM 2396 O O . GLU B 1 91 ? -9.266 22.703 12.391 1 98 91 GLU B O 1
ATOM 2401 N N . LEU B 1 92 ? -7.859 23.906 13.664 1 98.38 92 LEU B N 1
ATOM 2402 C CA . LEU B 1 92 ? -7.961 22.969 14.773 1 98.38 92 LEU B CA 1
ATOM 2403 C C . LEU B 1 92 ? -9.383 22.938 15.328 1 98.38 92 LEU B C 1
ATOM 2405 O O . LEU B 1 92 ? -9.883 21.875 15.688 1 98.38 92 LEU B O 1
ATOM 2409 N N . ASP B 1 93 ? -10.031 24.062 15.453 1 98.31 93 ASP B N 1
ATOM 2410 C CA . ASP B 1 93 ? -11.414 24.125 15.914 1 98.31 93 ASP B CA 1
ATOM 2411 C C . ASP B 1 93 ? -12.344 23.391 14.953 1 98.31 93 ASP B C 1
ATOM 2413 O O . ASP B 1 93 ? -13.281 22.719 15.391 1 98.31 93 ASP B O 1
ATOM 2417 N N . MET B 1 94 ? -12.086 23.562 13.703 1 98.38 94 MET B N 1
ATOM 2418 C CA . MET B 1 94 ? -12.859 22.812 12.711 1 98.38 94 MET B CA 1
ATOM 2419 C C . MET B 1 94 ? -12.664 21.297 12.898 1 98.38 94 MET B C 1
ATOM 2421 O O . MET B 1 94 ? -13.609 20.531 12.781 1 98.38 94 MET B O 1
ATOM 2425 N N . ALA B 1 95 ? -11.406 20.922 13.141 1 98.56 95 ALA B N 1
ATOM 2426 C CA . ALA B 1 95 ? -11.125 19.5 13.391 1 98.56 95 ALA B CA 1
ATOM 2427 C C . ALA B 1 95 ? -11.922 18.984 14.578 1 98.56 95 ALA B C 1
ATOM 2429 O O . ALA B 1 95 ? -12.492 17.891 14.523 1 98.56 95 ALA B O 1
ATOM 2430 N N . ARG B 1 96 ? -11.953 19.75 15.68 1 98.5 96 ARG B N 1
ATOM 2431 C CA . ARG B 1 96 ? -12.727 19.359 16.859 1 98.5 96 ARG B CA 1
ATOM 2432 C C . ARG B 1 96 ? -14.188 19.141 16.5 1 98.5 96 ARG B C 1
ATOM 2434 O O . ARG B 1 96 ? -14.789 18.141 16.906 1 98.5 96 ARG B O 1
ATOM 2441 N N . ASP B 1 97 ? -14.703 20.031 15.734 1 98.62 97 ASP B N 1
ATOM 2442 C CA . ASP B 1 97 ? -16.109 19.953 15.344 1 98.62 97 ASP B CA 1
ATOM 2443 C C . ASP B 1 97 ? -16.375 18.734 14.477 1 98.62 97 ASP B C 1
ATOM 2445 O O . ASP B 1 97 ? -17.328 17.984 14.727 1 98.62 97 ASP B O 1
ATOM 2449 N N . PHE B 1 98 ? -15.562 18.5 13.453 1 98.81 98 PHE B N 1
ATOM 2450 C CA . PHE B 1 98 ? -15.75 17.375 12.539 1 98.81 98 PHE B CA 1
ATOM 2451 C C . PHE B 1 98 ? -15.586 16.047 13.266 1 98.81 98 PHE B C 1
ATOM 2453 O O . PHE B 1 98 ? -16.375 15.125 13.07 1 98.81 98 PHE B O 1
ATOM 2460 N N . LEU B 1 99 ? -14.555 15.961 14.125 1 98.62 99 LEU B N 1
ATOM 2461 C CA . LEU B 1 99 ? -14.312 14.695 14.805 1 98.62 99 LEU B CA 1
ATOM 2462 C C . LEU B 1 99 ? -15.383 14.43 15.852 1 98.62 99 LEU B C 1
ATOM 2464 O O . LEU B 1 99 ? -15.734 13.273 16.109 1 98.62 99 LEU B O 1
ATOM 2468 N N . GLU B 1 100 ? -15.891 15.492 16.453 1 98.38 100 GLU B N 1
ATOM 2469 C CA . GLU B 1 100 ? -17.031 15.312 17.344 1 98.38 100 GLU B CA 1
ATOM 2470 C C . GLU B 1 100 ? -18.219 14.719 16.594 1 98.38 100 GLU B C 1
ATOM 2472 O O . GLU B 1 100 ? -18.828 13.75 17.062 1 98.38 100 GLU B O 1
ATOM 2477 N N . ARG B 1 101 ? -18.531 15.234 15.477 1 98.25 101 ARG B N 1
ATOM 2478 C CA . ARG B 1 101 ? -19.656 14.766 14.664 1 98.25 101 ARG B CA 1
ATOM 2479 C C . ARG B 1 101 ? -19.406 13.352 14.156 1 98.25 101 ARG B C 1
ATOM 2481 O O . ARG B 1 101 ? -20.344 12.594 13.922 1 98.25 101 ARG B O 1
ATOM 2488 N N . ALA B 1 102 ? -18.156 12.984 14.039 1 97.94 102 ALA B N 1
ATOM 2489 C CA . ALA B 1 102 ? -17.766 11.648 13.586 1 97.94 102 ALA B CA 1
ATOM 2490 C C . ALA B 1 102 ? -17.766 10.656 14.75 1 97.94 102 ALA B C 1
ATOM 2492 O O . ALA B 1 102 ? -17.469 9.469 14.562 1 97.94 102 ALA B O 1
ATOM 2493 N N . GLY B 1 103 ? -18.016 11.117 15.93 1 97.5 103 GLY B N 1
ATOM 2494 C CA . GLY B 1 103 ? -18.016 10.25 17.094 1 97.5 103 GLY B CA 1
ATOM 2495 C C . GLY B 1 103 ? -16.625 9.93 17.609 1 97.5 103 GLY B C 1
ATOM 2496 O O . GLY B 1 103 ? -16.422 8.898 18.25 1 97.5 103 GLY B O 1
ATOM 2497 N N . LEU B 1 104 ? -15.648 10.812 17.344 1 98 104 LEU B N 1
ATOM 2498 C CA . LEU B 1 104 ? -14.25 10.516 17.641 1 98 104 LEU B CA 1
ATOM 2499 C C . LEU B 1 104 ? -13.727 11.43 18.734 1 98 104 LEU B C 1
ATOM 2501 O O . LEU B 1 104 ? -12.57 11.305 19.156 1 98 104 LEU B O 1
ATOM 2505 N N . ALA B 1 105 ? -14.5 12.328 19.25 1 94.5 105 ALA B N 1
ATOM 2506 C CA . ALA B 1 105 ? -14.047 13.367 20.172 1 94.5 105 ALA B CA 1
ATOM 2507 C C . ALA B 1 105 ? -13.445 12.758 21.438 1 94.5 105 ALA B C 1
ATOM 2509 O O . ALA B 1 105 ? -12.406 13.211 21.922 1 94.5 105 ALA B O 1
ATOM 2510 N N . ASP B 1 106 ? -14.023 11.711 21.938 1 95.44 106 ASP B N 1
ATOM 2511 C CA . ASP B 1 106 ? -13.633 11.141 23.219 1 95.44 106 ASP B CA 1
ATOM 2512 C C . ASP B 1 106 ? -12.258 10.484 23.141 1 95.44 106 ASP B C 1
ATOM 2514 O O . ASP B 1 106 ? -11.594 10.289 24.156 1 95.44 106 ASP B O 1
ATOM 2518 N N . ARG B 1 107 ? -11.836 10.18 21.953 1 96.69 107 ARG B N 1
ATOM 2519 C CA . ARG B 1 107 ? -10.547 9.516 21.828 1 96.69 107 ARG B CA 1
ATOM 2520 C C . ARG B 1 107 ? -9.523 10.414 21.141 1 96.69 107 ARG B C 1
ATOM 2522 O O . ARG B 1 107 ? -8.453 9.953 20.734 1 96.69 107 ARG B O 1
ATOM 2529 N N . SER B 1 108 ? -9.906 11.68 21 1 98.56 108 SER B N 1
ATOM 2530 C CA . SER B 1 108 ? -9.031 12.594 20.281 1 98.56 108 SER B CA 1
ATOM 2531 C C . SER B 1 108 ? -8.469 13.672 21.203 1 98.56 108 SER B C 1
ATOM 2533 O O . SER B 1 108 ? -9.195 14.219 22.031 1 98.56 108 SER B O 1
ATOM 2535 N N . THR B 1 109 ? -7.219 13.891 21.125 1 98.75 109 THR B N 1
ATOM 2536 C CA . THR B 1 109 ? -6.539 15.031 21.734 1 98.75 109 THR B CA 1
ATOM 2537 C C . THR B 1 109 ? -6.117 16.047 20.672 1 98.75 109 THR B C 1
ATOM 2539 O O . THR B 1 109 ? -5.547 15.672 19.641 1 98.75 109 THR B O 1
ATOM 2542 N N . PHE B 1 110 ? -6.461 17.281 20.922 1 98.75 110 PHE B N 1
ATOM 2543 C CA . PHE B 1 110 ? -6.152 18.359 19.984 1 98.75 110 PHE B CA 1
ATOM 2544 C C . PHE B 1 110 ? -5.105 19.297 20.562 1 98.75 110 PHE B C 1
ATOM 2546 O O . PHE B 1 110 ? -5.344 19.938 21.594 1 98.75 110 PHE B O 1
ATOM 2553 N N . LEU B 1 111 ? -4.012 19.359 19.906 1 98.81 111 LEU B N 1
ATOM 2554 C CA . LEU B 1 111 ? -2.904 20.172 20.406 1 98.81 111 LEU B CA 1
ATOM 2555 C C . LEU B 1 111 ? -2.592 21.312 19.438 1 98.81 111 LEU B C 1
ATOM 2557 O O . LEU B 1 111 ? -2.346 21.078 18.25 1 98.81 111 LEU B O 1
ATOM 2561 N N . GLU B 1 112 ? -2.602 22.531 19.938 1 98.69 112 GLU B N 1
ATOM 2562 C CA . GLU B 1 112 ? -2.322 23.719 19.141 1 98.69 112 GLU B CA 1
ATOM 2563 C C . GLU B 1 112 ? -0.845 24.094 19.203 1 98.69 112 GLU B C 1
ATOM 2565 O O . GLU B 1 112 ? -0.287 24.266 20.281 1 98.69 112 GLU B O 1
ATOM 2570 N N . GLY B 1 113 ? -0.189 24.156 18.047 1 98.31 113 GLY B N 1
ATOM 2571 C CA . GLY B 1 113 ? 1.193 24.609 18.031 1 98.31 113 GLY B CA 1
ATOM 2572 C C . GLY B 1 113 ? 2.053 23.859 17.031 1 98.31 113 GLY B C 1
ATOM 2573 O O . GLY B 1 113 ? 1.54 23.281 16.062 1 98.31 113 GLY B O 1
ATOM 2574 N N . ASP B 1 114 ? 3.35 23.938 17.219 1 97.94 114 ASP B N 1
ATOM 2575 C CA . ASP B 1 114 ? 4.332 23.266 16.375 1 97.94 114 ASP B CA 1
ATOM 2576 C C . ASP B 1 114 ? 4.414 21.781 16.703 1 97.94 114 ASP B C 1
ATOM 2578 O O . ASP B 1 114 ? 4.742 21.406 17.828 1 97.94 114 ASP B O 1
ATOM 2582 N N . ALA B 1 115 ? 4.098 20.953 15.727 1 98.25 115 ALA B N 1
ATOM 2583 C CA . ALA B 1 115 ? 4.004 19.516 15.93 1 98.25 115 ALA B CA 1
ATOM 2584 C C . ALA B 1 115 ? 5.309 18.953 16.484 1 98.25 115 ALA B C 1
ATOM 2586 O O . ALA B 1 115 ? 5.297 18.016 17.281 1 98.25 115 ALA B O 1
ATOM 2587 N N . LEU B 1 116 ? 6.488 19.5 16.062 1 98.38 116 LEU B N 1
ATOM 2588 C CA . LEU B 1 116 ? 7.785 19 16.516 1 98.38 116 LEU B CA 1
ATOM 2589 C C . LEU B 1 116 ? 7.992 19.312 17.984 1 98.38 116 LEU B C 1
ATOM 2591 O O . LEU B 1 116 ? 8.625 18.531 18.703 1 98.38 116 LEU B O 1
ATOM 2595 N N . GLU B 1 117 ? 7.48 20.438 18.406 1 98.19 117 GLU B N 1
ATOM 2596 C CA . GLU B 1 117 ? 7.531 20.766 19.828 1 98.19 117 GLU B CA 1
ATOM 2597 C C . GLU B 1 117 ? 6.508 19.969 20.625 1 98.19 117 GLU B C 1
ATOM 2599 O O . GLU B 1 117 ? 6.812 19.453 21.703 1 98.19 117 GLU B O 1
ATOM 2604 N N . LEU B 1 118 ? 5.32 19.812 20.109 1 98.56 118 LEU B N 1
ATOM 2605 C CA . LEU B 1 118 ? 4.207 19.188 20.797 1 98.56 118 LEU B CA 1
ATOM 2606 C C . LEU B 1 118 ? 4.492 17.703 21.047 1 98.56 118 LEU B C 1
ATOM 2608 O O . LEU B 1 118 ? 4.121 17.156 22.094 1 98.56 118 LEU B O 1
ATOM 2612 N N . VAL B 1 119 ? 5.152 17.031 20.078 1 98.56 119 VAL B N 1
ATOM 2613 C CA . VAL B 1 119 ? 5.406 15.602 20.203 1 98.56 119 VAL B CA 1
ATOM 2614 C C . VAL B 1 119 ? 6.285 15.352 21.438 1 98.56 119 VAL B C 1
ATOM 2616 O O . VAL B 1 119 ? 6.176 14.305 22.078 1 98.56 119 VAL B O 1
ATOM 2619 N N . GLU B 1 120 ? 7.105 16.297 21.766 1 97.69 120 GLU B N 1
ATOM 2620 C CA . GLU B 1 120 ? 8.008 16.156 22.906 1 97.69 120 GLU B CA 1
ATOM 2621 C C . GLU B 1 120 ? 7.25 16.25 24.234 1 97.69 120 GLU B C 1
ATOM 2623 O O . GLU B 1 120 ? 7.758 15.836 25.281 1 97.69 120 GLU B O 1
ATOM 2628 N N . THR B 1 121 ? 6.078 16.766 24.203 1 97.62 121 THR B N 1
ATOM 2629 C CA . THR B 1 121 ? 5.277 16.938 25.422 1 97.62 121 THR B CA 1
ATOM 2630 C C . THR B 1 121 ? 4.355 15.734 25.625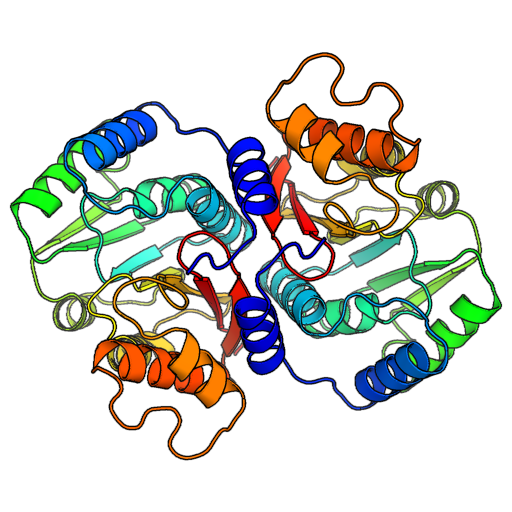 1 97.62 121 THR B C 1
ATOM 2632 O O . THR B 1 121 ? 3.693 15.625 26.656 1 97.62 121 THR B O 1
ATOM 2635 N N . VAL B 1 122 ? 4.258 14.898 24.656 1 98 122 VAL B N 1
ATOM 2636 C CA . VAL B 1 122 ? 3.396 13.727 24.703 1 98 122 VAL B CA 1
ATOM 2637 C C . VAL B 1 122 ? 4.223 12.5 25.094 1 98 122 VAL B C 1
ATOM 2639 O O . VAL B 1 122 ? 5.16 12.125 24.391 1 98 122 VAL B O 1
ATOM 2642 N N . ASP B 1 123 ? 3.877 11.867 26.156 1 96.69 123 ASP B N 1
ATOM 2643 C CA . ASP B 1 123 ? 4.613 10.703 26.625 1 96.69 123 ASP B CA 1
ATOM 2644 C C . ASP B 1 123 ? 4.168 9.438 25.891 1 96.69 123 ASP B C 1
ATOM 2646 O O . ASP B 1 123 ? 3.057 9.383 25.359 1 96.69 123 ASP B O 1
ATOM 2650 N N . GLY B 1 124 ? 5.07 8.445 25.891 1 97.06 124 GLY B N 1
ATOM 2651 C CA . GLY B 1 124 ? 4.719 7.121 25.406 1 97.06 124 GLY B CA 1
ATOM 2652 C C . GLY B 1 124 ? 5.09 6.906 23.953 1 97.06 124 GLY B C 1
ATOM 2653 O O . GLY B 1 124 ? 5.773 7.738 23.344 1 97.06 124 GLY B O 1
ATOM 2654 N N . GLU B 1 125 ? 4.734 5.742 23.516 1 98.06 125 GLU B N 1
ATOM 2655 C CA . GLU B 1 125 ? 5.047 5.316 22.141 1 98.06 125 GLU B CA 1
ATOM 2656 C C . GLU B 1 125 ? 3.836 5.457 21.234 1 98.06 125 GLU B C 1
ATOM 2658 O O . GLU B 1 125 ? 2.711 5.637 21.703 1 98.06 125 GLU B O 1
ATOM 2663 N N . PHE B 1 126 ? 4.098 5.504 20.062 1 98.62 126 PHE B N 1
ATOM 2664 C CA . PHE B 1 126 ? 3.09 5.504 19.016 1 98.62 126 PHE B CA 1
ATOM 2665 C C . PHE B 1 126 ? 3.182 4.234 18.172 1 98.62 126 PHE B C 1
ATOM 2667 O O . PHE B 1 126 ? 4.223 3.576 18.141 1 98.62 126 PHE B O 1
ATOM 2674 N N . ASP B 1 127 ? 2.088 3.842 17.609 1 98.56 127 ASP B N 1
ATOM 2675 C CA . ASP B 1 127 ? 2.166 2.746 16.641 1 98.56 127 ASP B CA 1
ATOM 2676 C C . ASP B 1 127 ? 1.707 3.195 15.258 1 98.56 127 ASP B C 1
ATOM 2678 O O . ASP B 1 127 ? 1.73 2.412 14.305 1 98.56 127 ASP B O 1
ATOM 2682 N N . LEU B 1 128 ? 1.307 4.473 15.164 1 98.81 128 LEU B N 1
ATOM 2683 C CA . LEU B 1 128 ? 0.975 5.102 13.883 1 98.81 128 LEU B CA 1
ATOM 2684 C C . LEU B 1 128 ? 1.312 6.586 13.906 1 98.81 128 LEU B C 1
ATOM 2686 O O . LEU B 1 128 ? 0.893 7.312 14.812 1 98.81 128 LEU B O 1
ATOM 2690 N N . VAL B 1 129 ? 2.098 7.043 12.93 1 98.94 129 VAL B N 1
ATOM 2691 C CA . VAL B 1 129 ? 2.5 8.438 12.805 1 98.94 129 VAL B CA 1
ATOM 2692 C C . VAL B 1 129 ? 2.258 8.922 11.375 1 98.94 129 VAL B C 1
ATOM 2694 O O . VAL B 1 129 ? 2.553 8.203 10.414 1 98.94 129 VAL B O 1
ATOM 2697 N N . LEU B 1 130 ? 1.673 10.086 11.219 1 98.94 130 LEU B N 1
ATOM 2698 C CA . LEU B 1 130 ? 1.53 10.719 9.914 1 98.94 130 LEU B CA 1
ATOM 2699 C C . LEU B 1 130 ? 2.322 12.023 9.859 1 98.94 130 LEU B C 1
ATOM 2701 O O . LEU B 1 130 ? 2.213 12.867 10.75 1 98.94 130 LEU B O 1
ATOM 2705 N N . PHE B 1 131 ? 3.139 12.148 8.836 1 98.81 131 PHE B N 1
ATOM 2706 C CA . PHE B 1 131 ? 3.779 13.414 8.508 1 98.81 131 PHE B CA 1
ATOM 2707 C C . PHE B 1 131 ? 3.018 14.133 7.406 1 98.81 131 PHE B C 1
ATOM 2709 O O . PHE B 1 131 ? 2.938 13.648 6.277 1 98.81 131 PHE B O 1
ATOM 2716 N N . ASP B 1 132 ? 2.465 15.203 7.641 1 98 132 ASP B N 1
ATOM 2717 C CA . ASP B 1 132 ? 1.84 16.125 6.699 1 98 132 ASP B CA 1
ATOM 2718 C C . ASP B 1 132 ? 1.972 17.578 7.176 1 98 132 ASP B C 1
ATOM 2720 O O . ASP B 1 132 ? 0.971 18.281 7.312 1 98 132 ASP B O 1
ATOM 2724 N N . HIS B 1 133 ? 3.197 17.984 7.355 1 96.19 133 HIS B N 1
ATOM 2725 C CA . HIS B 1 133 ? 3.555 19.297 7.879 1 96.19 133 HIS B CA 1
ATOM 2726 C C . HIS B 1 133 ? 4.605 19.969 7.004 1 96.19 133 HIS B C 1
ATOM 2728 O O . HIS B 1 133 ? 4.586 19.812 5.781 1 96.19 133 HIS B O 1
ATOM 2734 N N . GLN B 1 134 ? 5.387 20.875 7.539 1 96.75 134 GLN B N 1
ATOM 2735 C CA . GLN B 1 134 ? 6.422 21.531 6.738 1 96.75 134 GLN B CA 1
ATOM 2736 C C . GLN B 1 134 ? 7.398 20.5 6.168 1 96.75 134 GLN B C 1
ATOM 2738 O O . GLN B 1 134 ? 8.211 19.938 6.898 1 96.75 134 GLN B O 1
ATOM 2743 N N . LYS B 1 135 ? 7.371 20.391 4.836 1 97.75 135 LYS B N 1
ATOM 2744 C CA . LYS B 1 135 ? 8.078 19.281 4.176 1 97.75 135 LYS B CA 1
ATOM 2745 C C . LYS B 1 135 ? 9.57 19.344 4.473 1 97.75 135 LYS B C 1
ATOM 2747 O O . LYS B 1 135 ? 10.227 18.297 4.578 1 97.75 135 LYS B O 1
ATOM 2752 N N . HIS B 1 136 ? 10.109 20.547 4.617 1 98.19 136 HIS B N 1
ATOM 2753 C CA . HIS B 1 136 ? 11.539 20.688 4.844 1 98.19 136 HIS B CA 1
ATOM 2754 C C . HIS B 1 136 ? 11.938 20.141 6.215 1 98.19 136 HIS B C 1
ATOM 2756 O O . HIS B 1 136 ? 13.125 19.984 6.5 1 98.19 136 HIS B O 1
ATOM 2762 N N . ARG B 1 137 ? 10.961 19.75 7.066 1 98.44 137 ARG B N 1
ATOM 2763 C CA . ARG B 1 137 ? 11.258 19.328 8.43 1 98.44 137 ARG B CA 1
ATOM 2764 C C . ARG B 1 137 ? 10.922 17.859 8.633 1 98.44 137 ARG B C 1
ATOM 2766 O O . ARG B 1 137 ? 10.898 17.359 9.766 1 98.44 137 ARG B O 1
ATOM 2773 N N . TYR B 1 138 ? 10.648 17.094 7.598 1 98.81 138 TYR B N 1
ATOM 2774 C CA . TYR B 1 138 ? 10.234 15.695 7.703 1 98.81 138 TYR B CA 1
ATOM 2775 C C . TYR B 1 138 ? 11.328 14.844 8.328 1 98.81 138 TYR B C 1
ATOM 2777 O O . TYR B 1 138 ? 11.055 14 9.18 1 98.81 138 TYR B O 1
ATOM 2785 N N . ALA B 1 139 ? 12.555 15.047 7.902 1 98.75 139 ALA B N 1
ATOM 2786 C CA . ALA B 1 139 ? 13.664 14.266 8.438 1 98.75 139 ALA B CA 1
ATOM 2787 C C . ALA B 1 139 ? 13.844 14.523 9.93 1 98.75 139 ALA B C 1
ATOM 2789 O O . ALA B 1 139 ? 14.109 13.594 10.703 1 98.75 139 ALA B O 1
ATOM 2790 N N . GLU B 1 140 ? 13.727 15.805 10.297 1 98.69 140 GLU B N 1
ATOM 2791 C CA . GLU B 1 140 ? 13.812 16.172 11.711 1 98.69 140 GLU B CA 1
ATOM 2792 C C . GLU B 1 140 ? 12.703 15.492 12.516 1 98.69 140 GLU B C 1
ATOM 2794 O O . GLU B 1 140 ? 12.953 14.961 13.602 1 98.69 140 GLU B O 1
ATOM 2799 N N . ALA B 1 141 ? 11.477 15.523 12 1 98.81 141 ALA B N 1
ATOM 2800 C CA . ALA B 1 141 ? 10.344 14.883 12.656 1 98.81 141 ALA B CA 1
ATOM 2801 C C . ALA B 1 141 ? 10.578 13.391 12.836 1 98.81 141 ALA B C 1
ATOM 2803 O O . ALA B 1 141 ? 10.32 12.836 13.906 1 98.81 141 ALA B O 1
ATOM 2804 N N . PHE B 1 142 ? 11.117 12.734 11.797 1 98.88 142 PHE B N 1
ATOM 2805 C CA . PHE B 1 142 ? 11.414 11.305 11.859 1 98.88 142 PHE B CA 1
ATOM 2806 C C . PHE B 1 142 ? 12.445 11.016 12.938 1 98.88 142 PHE B C 1
ATOM 2808 O O . PHE B 1 142 ? 12.312 10.047 13.688 1 98.88 142 PHE B O 1
ATOM 2815 N N . ASP B 1 143 ? 13.43 11.852 13.031 1 98.44 143 ASP B N 1
ATOM 2816 C CA . ASP B 1 143 ? 14.477 11.672 14.031 1 98.44 143 ASP B CA 1
ATOM 2817 C C . ASP B 1 143 ? 13.906 11.719 15.445 1 98.44 143 ASP B C 1
ATOM 2819 O O . ASP B 1 143 ? 14.367 11.008 16.328 1 98.44 143 ASP B O 1
ATOM 2823 N N . ILE B 1 144 ? 12.93 12.516 15.625 1 98.25 144 ILE B N 1
ATOM 2824 C CA . ILE B 1 144 ? 12.328 12.688 16.938 1 98.25 144 ILE B CA 1
ATOM 2825 C C . ILE B 1 144 ? 11.508 11.453 17.297 1 98.25 144 ILE B C 1
ATOM 2827 O O . ILE B 1 144 ? 11.531 10.992 18.438 1 98.25 144 ILE B O 1
ATOM 2831 N N . VAL B 1 145 ? 10.828 10.828 16.312 1 98.44 145 VAL B N 1
ATOM 2832 C CA . VAL B 1 145 ? 9.812 9.844 16.688 1 98.44 145 VAL B CA 1
ATOM 2833 C C . VAL B 1 145 ? 10.32 8.438 16.391 1 98.44 145 VAL B C 1
ATOM 2835 O O . VAL B 1 145 ? 9.734 7.449 16.844 1 98.44 145 VAL B O 1
ATOM 2838 N N . ARG B 1 146 ? 11.398 8.273 15.641 1 98 146 ARG B N 1
ATOM 2839 C CA . ARG B 1 146 ? 11.781 6.973 15.094 1 98 146 ARG B CA 1
ATOM 2840 C C . ARG B 1 146 ? 11.984 5.953 16.219 1 98 146 ARG B C 1
ATOM 2842 O O . ARG B 1 146 ? 11.703 4.766 16.031 1 98 146 ARG B O 1
ATOM 2849 N N . ASP B 1 147 ? 12.398 6.422 17.453 1 97.94 147 ASP B N 1
ATOM 2850 C CA . ASP B 1 147 ? 12.609 5.508 18.578 1 97.94 147 ASP B CA 1
ATOM 2851 C C . ASP B 1 147 ? 11.344 5.367 19.422 1 97.94 147 ASP B C 1
ATOM 2853 O O . ASP B 1 147 ? 11.305 4.578 20.359 1 97.94 147 ASP B O 1
ATOM 2857 N N . ARG B 1 148 ? 10.328 6.094 19.062 1 98.38 148 ARG B N 1
ATOM 2858 C CA . ARG B 1 148 ? 9.086 6.09 19.828 1 98.38 148 ARG B CA 1
ATOM 2859 C C . ARG B 1 148 ? 7.984 5.352 19.062 1 98.38 148 ARG B C 1
ATOM 2861 O O . ARG B 1 148 ? 6.844 5.277 19.531 1 98.38 148 ARG B O 1
ATOM 2868 N N . VAL B 1 149 ? 8.305 4.82 17.938 1 98.56 149 VAL B N 1
ATOM 2869 C CA . VAL B 1 149 ? 7.359 3.992 17.188 1 98.56 149 VAL B CA 1
ATOM 2870 C C . VAL B 1 149 ? 7.555 2.523 17.562 1 98.56 149 VAL B C 1
ATOM 2872 O O . VAL B 1 149 ? 8.68 2.018 17.547 1 98.56 149 VAL B O 1
ATOM 2875 N N . GLU B 1 150 ? 6.508 1.879 17.953 1 98.06 150 GLU B N 1
ATOM 2876 C CA . GLU B 1 150 ? 6.57 0.474 18.344 1 98.06 150 GLU B CA 1
ATOM 2877 C C . GLU B 1 150 ? 6.977 -0.408 17.156 1 98.06 150 GLU B C 1
ATOM 2879 O O . GLU B 1 150 ? 6.727 -0.06 16 1 98.06 150 GLU B O 1
ATOM 2884 N N . VAL B 1 151 ? 7.637 -1.557 17.516 1 96.88 151 VAL B N 1
ATOM 2885 C CA . VAL B 1 151 ? 7.875 -2.541 16.469 1 96.88 151 VAL B CA 1
ATOM 2886 C C . VAL B 1 151 ? 6.547 -2.971 15.852 1 96.88 151 VAL B C 1
ATOM 2888 O O . VAL B 1 151 ? 5.59 -3.273 16.562 1 96.88 151 VAL B O 1
ATOM 2891 N N . GLY B 1 152 ? 6.484 -2.928 14.555 1 96.25 152 GLY B N 1
ATOM 2892 C CA . GLY B 1 152 ? 5.234 -3.205 13.867 1 96.25 152 GLY B CA 1
ATOM 2893 C C . GLY B 1 152 ? 4.43 -1.954 13.562 1 96.25 152 GLY B C 1
ATOM 2894 O O . GLY B 1 152 ? 3.461 -2.004 12.805 1 96.25 152 GLY B O 1
ATOM 2895 N N . GLY B 1 153 ? 4.906 -0.826 14.164 1 98.12 153 GLY B N 1
ATOM 2896 C CA . GLY B 1 153 ? 4.234 0.445 13.938 1 98.12 153 GLY B CA 1
ATOM 2897 C C . GLY B 1 153 ? 4.512 1.026 12.562 1 98.12 153 GLY B C 1
ATOM 2898 O O . GLY B 1 153 ? 5.324 0.489 11.812 1 98.12 153 GLY B O 1
ATOM 2899 N N . LEU B 1 154 ? 3.756 2.125 12.227 1 98.75 154 LEU B N 1
ATOM 2900 C CA . LEU B 1 154 ? 3.799 2.721 10.898 1 98.75 154 LEU B CA 1
ATOM 2901 C C . LEU B 1 154 ? 4.141 4.203 10.977 1 98.75 154 LEU B C 1
ATOM 2903 O O . LEU B 1 154 ? 3.654 4.91 11.859 1 98.75 154 LEU B O 1
ATOM 2907 N N . VAL B 1 155 ? 5.004 4.629 10.078 1 98.88 155 VAL B N 1
ATOM 2908 C CA . VAL B 1 155 ? 5.25 6.035 9.773 1 98.88 155 VAL B CA 1
ATOM 2909 C C . VAL B 1 155 ? 4.859 6.328 8.328 1 98.88 155 VAL B C 1
ATOM 2911 O O . VAL B 1 155 ? 5.434 5.758 7.398 1 98.88 155 VAL B O 1
ATOM 2914 N N . VAL B 1 156 ? 3.855 7.184 8.133 1 98.94 156 VAL B N 1
ATOM 2915 C CA . VAL B 1 156 ? 3.375 7.547 6.801 1 98.94 156 VAL B CA 1
ATOM 2916 C C . VAL B 1 156 ? 3.715 9.008 6.512 1 98.94 156 VAL B C 1
ATOM 2918 O O . VAL B 1 156 ? 3.434 9.891 7.324 1 98.94 156 VAL B O 1
ATOM 2921 N N . ALA B 1 157 ? 4.363 9.281 5.422 1 98.88 157 ALA B N 1
ATOM 2922 C CA . ALA B 1 157 ? 4.668 10.633 4.973 1 98.88 157 ALA B CA 1
ATOM 2923 C C . ALA B 1 157 ? 3.912 10.969 3.689 1 98.88 157 ALA B C 1
ATOM 2925 O O . ALA B 1 157 ? 4.051 10.273 2.682 1 98.88 157 ALA B O 1
ATOM 2926 N N . ASP B 1 158 ? 3.125 12 3.742 1 98.25 158 ASP B N 1
ATOM 2927 C CA . ASP B 1 158 ? 2.398 12.492 2.574 1 98.25 158 ASP B CA 1
ATOM 2928 C C . ASP B 1 158 ? 3.248 13.469 1.769 1 98.25 158 ASP B C 1
ATOM 2930 O O . ASP B 1 158 ? 4.289 13.93 2.24 1 98.25 158 ASP B O 1
ATOM 2934 N N . ASN B 1 159 ? 2.924 13.695 0.464 1 97.94 159 ASN B N 1
ATOM 2935 C CA . ASN B 1 159 ? 3.502 14.703 -0.417 1 97.94 159 ASN B CA 1
ATOM 2936 C C . ASN B 1 159 ? 4.945 14.359 -0.783 1 97.94 159 ASN B C 1
ATOM 2938 O O . ASN B 1 159 ? 5.785 15.258 -0.9 1 97.94 159 ASN B O 1
ATOM 2942 N N . VAL B 1 160 ? 5.219 13.086 -0.967 1 98.5 160 VAL B N 1
ATOM 2943 C CA . VAL B 1 160 ? 6.602 12.766 -1.295 1 98.5 160 VAL B CA 1
ATOM 2944 C C . VAL B 1 160 ? 6.797 12.797 -2.811 1 98.5 160 VAL B C 1
ATOM 2946 O O . VAL B 1 160 ? 7.906 12.602 -3.305 1 98.5 160 VAL B O 1
ATOM 2949 N N . MET B 1 161 ? 5.715 13.094 -3.562 1 98.12 161 MET B N 1
ATOM 2950 C CA . MET B 1 161 ? 5.859 13.141 -5.016 1 98.12 161 MET B CA 1
ATOM 2951 C C . MET B 1 161 ? 5.234 14.406 -5.586 1 98.12 161 MET B C 1
ATOM 2953 O O . MET B 1 161 ? 5.395 14.703 -6.77 1 98.12 161 MET B O 1
ATOM 2957 N N . ARG B 1 162 ? 4.441 15.094 -4.812 1 96.19 162 ARG B N 1
ATOM 2958 C CA . ARG B 1 162 ? 3.75 16.297 -5.234 1 96.19 162 ARG B CA 1
ATOM 2959 C C . ARG B 1 162 ? 3.748 17.344 -4.129 1 96.19 162 ARG B C 1
ATOM 2961 O O . ARG B 1 162 ? 4.305 17.125 -3.051 1 96.19 162 ARG B O 1
ATOM 2968 N N . GLY B 1 163 ? 3.129 18.438 -4.336 1 94.31 163 GLY B N 1
ATOM 2969 C CA . GLY B 1 163 ? 3.172 19.562 -3.41 1 94.31 163 GLY B CA 1
ATOM 2970 C C . GLY B 1 163 ? 4.262 20.562 -3.738 1 94.31 163 GLY B C 1
ATOM 2971 O O . GLY B 1 163 ? 4.523 20.844 -4.91 1 94.31 163 GLY B O 1
ATOM 2972 N N . PRO B 1 164 ? 4.863 21.203 -2.695 1 95.81 164 PRO B N 1
ATOM 2973 C CA . PRO B 1 164 ? 5.84 22.266 -2.949 1 95.81 164 PRO B CA 1
ATOM 2974 C C . PRO B 1 164 ? 7.242 21.719 -3.221 1 95.81 164 PRO B C 1
ATOM 2976 O O . PRO B 1 164 ? 8.227 22.234 -2.684 1 95.81 164 PRO B O 1
ATOM 2979 N N . ILE B 1 165 ? 7.281 20.641 -4.03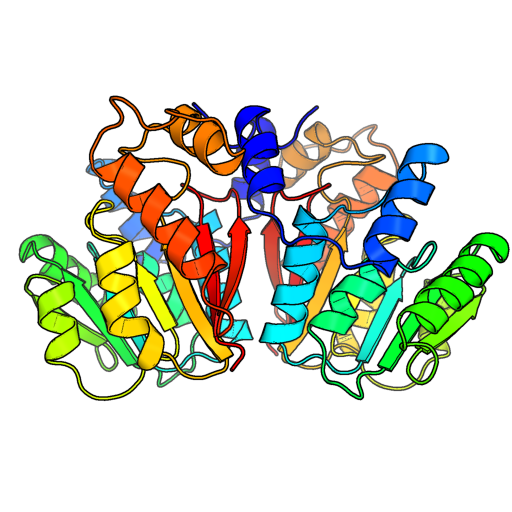1 1 96.62 165 ILE B N 1
ATOM 2980 C CA . ILE B 1 165 ? 8.578 20.016 -4.289 1 96.62 165 ILE B CA 1
ATOM 2981 C C . ILE B 1 165 ? 8.836 19.953 -5.793 1 96.62 165 ILE B C 1
ATOM 2983 O O . ILE B 1 165 ? 7.895 20.031 -6.594 1 96.62 165 ILE B O 1
ATOM 2987 N N . ASP B 1 166 ? 10.055 19.953 -6.125 1 97.12 166 ASP B N 1
ATOM 2988 C CA . ASP B 1 166 ? 10.5 19.656 -7.48 1 97.12 166 ASP B CA 1
ATOM 2989 C C . ASP B 1 166 ? 10.688 18.141 -7.676 1 97.12 166 ASP B C 1
ATOM 2991 O O . ASP B 1 166 ? 11.766 17.609 -7.41 1 97.12 166 ASP B O 1
ATOM 2995 N N . PHE B 1 167 ? 9.672 17.5 -8.188 1 97.69 167 PHE B N 1
ATOM 2996 C CA . PHE B 1 167 ? 9.633 16.047 -8.289 1 97.69 167 PHE B CA 1
ATOM 2997 C C . PHE B 1 167 ? 10.711 15.547 -9.242 1 97.69 167 PHE B C 1
ATOM 2999 O O . PHE B 1 167 ? 11.289 14.477 -9.023 1 97.69 167 PHE B O 1
ATOM 3006 N N . GLY B 1 168 ? 10.914 16.234 -10.289 1 96.69 168 GLY B N 1
ATOM 3007 C CA . GLY B 1 168 ? 11.984 15.875 -11.203 1 96.69 168 GLY B CA 1
ATOM 3008 C C . GLY B 1 168 ? 13.352 15.836 -10.531 1 96.69 168 GLY B C 1
ATOM 3009 O O . GLY B 1 168 ? 14.094 14.875 -10.688 1 96.69 168 GLY B O 1
ATOM 3010 N N . ALA B 1 169 ? 13.648 16.906 -9.789 1 97.62 169 ALA B N 1
ATOM 3011 C CA . ALA B 1 169 ? 14.914 16.953 -9.055 1 97.62 169 ALA B CA 1
ATOM 3012 C C . ALA B 1 169 ? 15.008 15.828 -8.031 1 97.62 169 ALA B C 1
ATOM 3014 O O . ALA B 1 169 ? 16.078 15.234 -7.848 1 97.62 169 ALA B O 1
ATOM 3015 N N . LEU B 1 170 ? 13.914 15.609 -7.371 1 97.94 170 LEU B N 1
ATOM 3016 C CA . LEU B 1 170 ? 13.859 14.531 -6.395 1 97.94 170 LEU B CA 1
ATOM 3017 C C . LEU B 1 170 ? 14.125 13.18 -7.059 1 97.94 170 LEU B C 1
ATOM 3019 O O . LEU B 1 170 ? 14.844 12.344 -6.508 1 97.94 170 LEU B O 1
ATOM 3023 N N . THR B 1 171 ? 13.523 12.953 -8.211 1 97.88 171 THR B N 1
ATOM 3024 C CA . THR B 1 171 ? 13.711 11.719 -8.969 1 97.88 171 THR B CA 1
ATOM 3025 C C . THR B 1 171 ? 15.172 11.555 -9.375 1 97.88 171 THR B C 1
ATOM 3027 O O . THR B 1 171 ? 15.766 10.492 -9.156 1 97.88 171 THR B O 1
ATOM 3030 N N . ASP B 1 172 ? 15.727 12.602 -9.898 1 97.62 172 ASP B N 1
ATOM 3031 C CA . ASP B 1 172 ? 17.141 12.562 -10.297 1 97.62 172 ASP B CA 1
ATOM 3032 C C . ASP B 1 172 ? 18.031 12.25 -9.109 1 97.62 172 ASP B C 1
ATOM 3034 O O . ASP B 1 172 ? 18.984 11.484 -9.227 1 97.62 172 ASP B O 1
ATOM 3038 N N . TRP B 1 173 ? 17.734 12.844 -7.98 1 97.5 173 TRP B N 1
ATOM 3039 C CA . TRP B 1 173 ? 18.484 12.602 -6.754 1 97.5 173 TRP B CA 1
ATOM 3040 C C . TRP B 1 173 ? 18.391 11.133 -6.34 1 97.5 173 TRP B C 1
ATOM 3042 O O . TRP B 1 173 ? 19.406 10.516 -6 1 97.5 173 TRP B O 1
ATOM 3052 N N . SER B 1 174 ? 17.219 10.586 -6.387 1 97.12 174 SER B N 1
ATOM 3053 C CA . SER B 1 174 ? 16.969 9.211 -5.969 1 97.12 174 SER B CA 1
ATOM 3054 C C . SER B 1 174 ? 17.719 8.227 -6.867 1 97.12 174 SER B C 1
ATOM 3056 O O . SER B 1 174 ? 17.969 7.086 -6.469 1 97.12 174 SER B O 1
ATOM 3058 N N . GLU B 1 175 ? 18.031 8.664 -8.086 1 97.06 175 GLU B N 1
ATOM 3059 C CA . GLU B 1 175 ? 18.766 7.836 -9.039 1 97.06 175 GLU B CA 1
ATOM 3060 C C . GLU B 1 175 ? 20.266 8.008 -8.883 1 97.06 175 GLU B C 1
ATOM 3062 O O . GLU B 1 175 ? 21.047 7.418 -9.633 1 97.06 175 GLU B O 1
ATOM 3067 N N . GLY B 1 176 ? 20.672 8.883 -7.961 1 94.56 176 GLY B N 1
ATOM 3068 C CA . GLY B 1 176 ? 22.078 9.031 -7.668 1 94.56 176 GLY B CA 1
ATOM 3069 C C . GLY B 1 176 ? 22.766 10.078 -8.531 1 94.56 176 GLY B C 1
ATOM 3070 O O . GLY B 1 176 ? 23.984 10.07 -8.664 1 94.56 176 GLY B O 1
ATOM 3071 N N . THR B 1 177 ? 21.969 10.883 -9.188 1 91.06 177 THR B N 1
ATOM 3072 C CA . THR B 1 177 ? 22.562 11.938 -10.023 1 91.06 177 THR B CA 1
ATOM 3073 C C . THR B 1 177 ? 23.234 13 -9.156 1 91.06 177 THR B C 1
ATOM 3075 O O . THR B 1 177 ? 22.578 13.664 -8.359 1 91.06 177 THR B O 1
ATOM 3078 N N . ALA B 1 178 ? 24.438 13.234 -9.438 1 84.56 178 ALA B N 1
ATOM 3079 C CA . ALA B 1 178 ? 25.188 14.242 -8.703 1 84.56 178 ALA B CA 1
ATOM 3080 C C . ALA B 1 178 ? 24.578 15.625 -8.891 1 84.56 178 ALA B C 1
ATOM 3082 O O . ALA B 1 178 ? 24 15.922 -9.938 1 84.56 178 ALA B O 1
ATOM 3083 N N . LYS B 1 179 ? 24.406 16.453 -7.992 1 91.75 179 LYS B N 1
ATOM 3084 C CA . LYS B 1 179 ? 24.016 17.859 -8.016 1 91.75 179 LYS B CA 1
ATOM 3085 C C . LYS B 1 179 ? 22.516 18.016 -8.25 1 91.75 179 LYS B C 1
ATOM 3087 O O . LYS B 1 179 ? 22.031 19.109 -8.539 1 91.75 179 LYS B O 1
ATOM 3092 N N . ALA B 1 180 ? 21.75 16.828 -8.32 1 93.75 180 ALA B N 1
ATOM 3093 C CA . ALA B 1 180 ? 20.312 16.828 -8.633 1 93.75 180 ALA B CA 1
ATOM 3094 C C . ALA B 1 180 ? 19.562 17.828 -7.777 1 93.75 180 ALA B C 1
ATOM 3096 O O . ALA B 1 180 ? 18.547 18.391 -8.211 1 93.75 180 ALA B O 1
ATOM 3097 N N . LEU B 1 181 ? 20.047 18.188 -6.641 1 96.56 181 LEU B N 1
ATOM 3098 C CA . LEU B 1 181 ? 19.297 19.062 -5.738 1 96.56 181 LEU B CA 1
ATOM 3099 C C . LEU B 1 181 ? 19.875 20.469 -5.758 1 96.56 181 LEU B C 1
ATOM 3101 O O . LEU B 1 181 ? 19.469 21.328 -4.973 1 96.56 181 LEU B O 1
ATOM 3105 N N . ASP B 1 182 ? 20.844 20.594 -6.656 1 95.62 182 ASP B N 1
ATOM 3106 C CA . ASP B 1 182 ? 21.359 21.953 -6.801 1 95.62 182 ASP B CA 1
ATOM 3107 C C . ASP B 1 182 ? 20.25 22.922 -7.191 1 95.62 182 ASP B C 1
ATOM 3109 O O . ASP B 1 182 ? 19.562 22.719 -8.188 1 95.62 182 ASP B O 1
ATOM 3113 N N . GLY B 1 183 ? 20.047 23.922 -6.441 1 95.88 183 GLY B N 1
ATOM 3114 C CA . GLY B 1 183 ? 19.062 24.953 -6.73 1 95.88 183 GLY B CA 1
ATOM 3115 C C . GLY B 1 183 ? 17.656 24.562 -6.297 1 95.88 183 GLY B C 1
ATOM 3116 O O . GLY B 1 183 ? 16.719 25.359 -6.434 1 95.88 183 GLY B O 1
ATOM 3117 N N . ALA B 1 184 ? 17.5 23.328 -5.801 1 96.81 184 ALA B N 1
ATOM 3118 C CA . ALA B 1 184 ? 16.188 22.906 -5.34 1 96.81 184 ALA B CA 1
ATOM 3119 C C . ALA B 1 184 ? 15.75 23.703 -4.113 1 96.81 184 ALA B C 1
ATOM 3121 O O . ALA B 1 184 ? 16.594 24.203 -3.357 1 96.81 184 ALA B O 1
ATOM 3122 N N . ASN B 1 185 ? 14.461 23.875 -3.955 1 97.81 185 ASN B N 1
ATOM 3123 C CA . ASN B 1 185 ? 13.93 24.578 -2.789 1 97.81 185 ASN B CA 1
ATOM 3124 C C . ASN B 1 185 ? 14.062 23.734 -1.522 1 97.81 185 ASN B C 1
ATOM 3126 O O . ASN B 1 185 ? 14.414 22.562 -1.587 1 97.81 185 ASN B O 1
ATOM 3130 N N . ALA B 1 186 ? 13.812 24.297 -0.345 1 98.12 186 ALA B N 1
ATOM 3131 C CA . ALA B 1 186 ? 14 23.656 0.958 1 98.12 186 ALA B CA 1
ATOM 3132 C C . ALA B 1 186 ? 13.086 22.453 1.112 1 98.12 186 ALA B C 1
ATOM 3134 O O . ALA B 1 186 ? 13.469 21.453 1.726 1 98.12 186 ALA B O 1
ATOM 3135 N N . ASP B 1 187 ? 11.891 22.531 0.584 1 98.44 187 ASP B N 1
ATOM 3136 C CA . ASP B 1 187 ? 10.93 21.438 0.703 1 98.44 187 ASP B CA 1
ATOM 3137 C C . ASP B 1 187 ? 11.398 20.219 -0.079 1 98.44 187 ASP B C 1
ATOM 3139 O O . ASP B 1 187 ? 11.305 19.094 0.409 1 98.44 187 ASP B O 1
ATOM 3143 N N . THR B 1 188 ? 11.891 20.438 -1.284 1 98.5 188 THR B N 1
ATOM 3144 C CA . THR B 1 188 ? 12.438 19.344 -2.078 1 98.5 188 THR B CA 1
ATOM 3145 C C . THR B 1 188 ? 13.602 18.672 -1.349 1 98.5 188 THR B C 1
ATOM 3147 O O . THR B 1 188 ? 13.656 17.438 -1.254 1 98.5 188 THR B O 1
ATOM 3150 N N . ARG B 1 189 ? 14.477 19.438 -0.765 1 98.38 189 ARG B N 1
ATOM 3151 C CA . ARG B 1 189 ? 15.609 18.906 -0.016 1 98.38 189 ARG B CA 1
ATOM 3152 C C . ARG B 1 189 ? 15.148 18.172 1.234 1 98.38 189 ARG B C 1
ATOM 3154 O O . ARG B 1 189 ? 15.75 17.156 1.626 1 98.38 189 ARG B O 1
ATOM 3161 N N . GLY B 1 190 ? 14.109 18.703 1.86 1 98.56 190 GLY B N 1
ATOM 3162 C CA . GLY B 1 190 ? 13.547 18.047 3.035 1 98.56 190 GLY B CA 1
ATOM 3163 C C . GLY B 1 190 ? 13.008 16.672 2.748 1 98.56 190 GLY B C 1
ATOM 3164 O O . GLY B 1 190 ? 13.258 15.727 3.502 1 98.56 190 GLY B O 1
ATOM 3165 N N . ILE B 1 191 ? 12.273 16.516 1.632 1 98.75 191 ILE B N 1
ATOM 3166 C CA . ILE B 1 191 ? 11.719 15.227 1.264 1 98.75 191 ILE B CA 1
ATOM 3167 C C . ILE B 1 191 ? 12.844 14.266 0.89 1 98.75 191 ILE B C 1
ATOM 3169 O O . ILE B 1 191 ? 12.812 13.086 1.267 1 98.75 191 ILE B O 1
ATOM 3173 N N . ALA B 1 192 ? 13.828 14.773 0.152 1 98.56 192 ALA B N 1
ATOM 3174 C CA . ALA B 1 192 ? 14.992 13.953 -0.18 1 98.56 192 ALA B CA 1
ATOM 3175 C C . ALA B 1 192 ? 15.672 13.438 1.083 1 98.56 192 ALA B C 1
ATOM 3177 O O . ALA B 1 192 ? 15.969 12.242 1.194 1 98.56 192 ALA B O 1
ATOM 3178 N N . ALA B 1 193 ? 15.914 14.312 2.043 1 98.38 193 ALA B N 1
ATOM 3179 C CA . ALA B 1 193 ? 16.562 13.945 3.299 1 98.38 193 ALA B CA 1
ATOM 3180 C C . ALA B 1 193 ? 15.734 12.93 4.078 1 98.38 193 ALA B C 1
ATOM 3182 O O . ALA B 1 193 ? 16.281 12 4.68 1 98.38 193 ALA B O 1
ATOM 3183 N N . TYR B 1 194 ? 14.477 13.133 4.082 1 98.81 194 TYR B N 1
ATOM 3184 C CA . TYR B 1 194 ? 13.57 12.219 4.777 1 98.81 194 TYR B CA 1
ATOM 3185 C C . TYR B 1 194 ? 13.633 10.82 4.18 1 98.81 194 TYR B C 1
ATOM 3187 O O . TYR B 1 194 ? 13.797 9.836 4.902 1 98.81 194 TYR B O 1
ATOM 3195 N N . LEU B 1 195 ? 13.477 10.75 2.828 1 98.62 195 LEU B N 1
ATOM 3196 C CA . LEU B 1 195 ? 13.492 9.461 2.15 1 98.62 195 LEU B CA 1
ATOM 3197 C C . LEU B 1 195 ? 14.836 8.758 2.355 1 98.62 195 LEU B C 1
ATOM 3199 O O . LEU B 1 195 ? 14.875 7.543 2.57 1 98.62 195 LEU B O 1
ATOM 3203 N N . ASP B 1 196 ? 15.898 9.531 2.344 1 97.5 196 ASP B N 1
ATOM 3204 C CA . ASP B 1 196 ? 17.203 8.953 2.631 1 97.5 196 ASP B CA 1
ATOM 3205 C C . ASP B 1 196 ? 17.266 8.391 4.051 1 97.5 196 ASP B C 1
ATOM 3207 O O . ASP B 1 196 ? 17.75 7.281 4.266 1 97.5 196 ASP B O 1
ATOM 3211 N N . ALA B 1 197 ? 16.766 9.125 5.008 1 98.25 197 ALA B N 1
ATOM 3212 C CA . ALA B 1 197 ? 16.812 8.742 6.414 1 98.25 197 ALA B CA 1
ATOM 3213 C C . ALA B 1 197 ? 16.031 7.457 6.66 1 98.25 197 ALA B C 1
ATOM 3215 O O . ALA B 1 197 ? 16.531 6.523 7.293 1 98.25 197 ALA B O 1
ATOM 3216 N N . VAL B 1 198 ? 14.828 7.371 6.168 1 98.12 198 VAL B N 1
ATOM 3217 C CA . VAL B 1 198 ? 13.969 6.227 6.457 1 98.12 198 VAL B CA 1
ATOM 3218 C C . VAL B 1 198 ? 14.492 4.992 5.719 1 98.12 198 VAL B C 1
ATOM 3220 O O . VAL B 1 198 ? 14.383 3.873 6.223 1 98.12 198 VAL B O 1
ATOM 3223 N N . ARG B 1 199 ? 15.039 5.152 4.551 1 97 199 ARG B N 1
ATOM 3224 C CA . ARG B 1 199 ? 15.516 4.023 3.762 1 97 199 ARG B CA 1
ATOM 3225 C C . ARG B 1 199 ? 16.859 3.516 4.289 1 97 199 ARG B C 1
ATOM 3227 O O . ARG B 1 199 ? 17.188 2.34 4.125 1 97 199 ARG B O 1
ATOM 3234 N N . ALA B 1 200 ? 17.594 4.387 4.98 1 96.31 200 ALA B N 1
ATOM 3235 C CA . ALA B 1 200 ? 18.906 4.016 5.492 1 96.31 200 ALA B CA 1
ATOM 3236 C C . ALA B 1 200 ? 18.797 3.365 6.871 1 96.31 200 ALA B C 1
ATOM 3238 O O . ALA B 1 200 ? 19.734 2.697 7.328 1 96.31 200 ALA B O 1
ATOM 3239 N N . ASP B 1 201 ? 17.766 3.664 7.656 1 97.81 201 ASP B N 1
ATOM 3240 C CA . ASP B 1 201 ? 17.594 3.119 9 1 97.81 201 ASP B CA 1
ATOM 3241 C C . ASP B 1 201 ? 17.219 1.64 8.953 1 97.81 201 ASP B C 1
ATOM 3243 O O . ASP B 1 201 ? 16.125 1.286 8.516 1 97.81 201 ASP B O 1
ATOM 3247 N N . PRO B 1 202 ? 18.047 0.722 9.383 1 96.62 202 PRO B N 1
ATOM 3248 C CA . PRO B 1 202 ? 17.797 -0.713 9.258 1 96.62 202 PRO B CA 1
ATOM 3249 C C . PRO B 1 202 ? 16.625 -1.183 10.125 1 96.62 202 PRO B C 1
ATOM 3251 O O . PRO B 1 202 ? 16.141 -2.307 9.969 1 96.62 202 PRO B O 1
ATOM 3254 N N . ARG B 1 203 ? 16.234 -0.356 11.062 1 98 203 ARG B N 1
ATOM 3255 C CA . ARG B 1 203 ? 15.109 -0.706 11.922 1 98 203 ARG B CA 1
ATOM 3256 C C . ARG B 1 203 ? 13.781 -0.544 11.18 1 98 203 ARG B C 1
ATOM 3258 O O . ARG B 1 203 ? 12.742 -0.995 11.656 1 98 203 ARG B O 1
ATOM 3265 N N . TYR B 1 204 ? 13.797 0.066 9.93 1 98.31 204 TYR B N 1
ATOM 3266 C CA . TYR B 1 204 ? 12.57 0.351 9.188 1 98.31 204 TYR B CA 1
ATOM 3267 C C . TYR B 1 204 ? 12.625 -0.261 7.793 1 98.31 204 TYR B C 1
ATOM 3269 O O . TYR B 1 204 ? 13.703 -0.382 7.203 1 98.31 204 TYR B O 1
ATOM 3277 N N . GLU B 1 205 ? 11.523 -0.713 7.316 1 97.88 205 GLU B N 1
ATOM 3278 C CA . GLU B 1 205 ? 11.266 -1.026 5.914 1 97.88 205 GLU B CA 1
ATOM 3279 C C . GLU B 1 205 ? 10.32 -0.007 5.289 1 97.88 205 GLU B C 1
ATOM 3281 O O . GLU B 1 205 ? 9.273 0.313 5.863 1 97.88 205 GLU B O 1
ATOM 3286 N N . THR B 1 206 ? 10.703 0.507 4.105 1 98.5 206 THR B N 1
ATOM 3287 C CA . THR B 1 206 ? 9.938 1.606 3.527 1 98.5 206 THR B CA 1
ATOM 3288 C C . THR B 1 206 ? 9.523 1.28 2.096 1 98.5 206 THR B C 1
ATOM 3290 O O . THR B 1 206 ? 10.312 0.739 1.32 1 98.5 206 THR B O 1
ATOM 3293 N N . ILE B 1 207 ? 8.273 1.547 1.744 1 98.56 207 ILE B N 1
ATOM 3294 C CA . ILE B 1 207 ? 7.785 1.521 0.369 1 98.56 207 ILE B CA 1
ATOM 3295 C C . ILE B 1 207 ? 7.215 2.889 -0.002 1 98.56 207 ILE B C 1
ATOM 3297 O O . ILE B 1 207 ? 6.852 3.676 0.875 1 98.56 207 ILE B O 1
ATOM 3301 N N . VAL B 1 208 ? 7.188 3.176 -1.277 1 98.75 208 VAL B N 1
ATOM 3302 C CA . VAL B 1 208 ? 6.625 4.414 -1.809 1 98.75 208 VAL B CA 1
ATOM 3303 C C . VAL B 1 208 ? 5.461 4.094 -2.74 1 98.75 208 VAL B C 1
ATOM 3305 O O . VAL B 1 208 ? 5.578 3.238 -3.623 1 98.75 208 VAL B O 1
ATOM 3308 N N . LEU B 1 209 ? 4.332 4.68 -2.523 1 98.75 209 LEU B N 1
ATOM 3309 C CA . LEU B 1 209 ? 3.107 4.445 -3.281 1 98.75 209 LEU B CA 1
ATOM 3310 C C . LEU B 1 209 ? 2.695 5.695 -4.051 1 98.75 209 LEU B C 1
ATOM 3312 O O . LEU B 1 209 ? 2.561 6.773 -3.465 1 98.75 209 LEU B O 1
ATOM 3316 N N . PRO B 1 210 ? 2.529 5.609 -5.379 1 98.38 210 PRO B N 1
ATOM 3317 C CA . PRO B 1 210 ? 2.107 6.766 -6.172 1 98.38 210 PRO B CA 1
ATOM 3318 C C . PRO B 1 210 ? 0.598 6.992 -6.129 1 98.38 210 PRO B C 1
ATOM 3320 O O . PRO B 1 210 ? -0.052 7.047 -7.176 1 98.38 210 PRO B O 1
ATOM 3323 N N . ILE B 1 211 ? 0.072 7.234 -4.973 1 97.62 211 ILE B N 1
ATOM 3324 C CA . ILE B 1 211 ? -1.331 7.531 -4.703 1 97.62 211 ILE B CA 1
ATOM 3325 C C . ILE B 1 211 ? -1.454 8.914 -4.07 1 97.62 211 ILE B C 1
ATOM 3327 O O . ILE B 1 211 ? -0.611 9.312 -3.264 1 97.62 211 ILE B O 1
ATOM 3331 N N . GLY B 1 212 ? -2.506 9.664 -4.43 1 96.31 212 GLY B N 1
ATOM 3332 C CA . GLY B 1 212 ? -2.609 11.031 -3.951 1 96.31 212 GLY B CA 1
ATOM 3333 C C . GLY B 1 212 ? -1.422 11.891 -4.344 1 96.31 212 GLY B C 1
ATOM 3334 O O . GLY B 1 212 ? -1.081 11.984 -5.523 1 96.31 212 GLY B O 1
ATOM 3335 N N . ASN B 1 213 ? -0.761 12.438 -3.355 1 96.88 213 ASN B N 1
ATOM 3336 C CA . ASN B 1 213 ? 0.417 13.273 -3.584 1 96.88 213 ASN B CA 1
ATOM 3337 C C . ASN B 1 213 ? 1.707 12.484 -3.375 1 96.88 213 ASN B C 1
ATOM 3339 O O . ASN B 1 213 ? 2.789 13.062 -3.289 1 96.88 213 ASN B O 1
ATOM 3343 N N . GLY B 1 214 ? 1.572 11.117 -3.336 1 98.06 214 GLY B N 1
ATOM 3344 C CA . GLY B 1 214 ? 2.701 10.258 -3.029 1 98.06 214 GLY B CA 1
ATOM 3345 C C . GLY B 1 214 ? 2.85 9.969 -1.547 1 98.06 214 GLY B C 1
ATOM 3346 O O . GLY B 1 214 ? 2.969 10.891 -0.739 1 98.06 214 GLY B O 1
ATOM 3347 N N . LEU B 1 215 ? 2.82 8.68 -1.216 1 98.75 215 LEU B N 1
ATOM 3348 C CA . LEU B 1 215 ? 2.971 8.258 0.172 1 98.75 215 LEU B CA 1
ATOM 3349 C C . LEU B 1 215 ? 4.246 7.438 0.357 1 98.75 215 LEU B C 1
ATOM 3351 O O . LEU B 1 215 ? 4.488 6.484 -0.387 1 98.75 215 LEU B O 1
ATOM 3355 N N . ALA B 1 216 ? 5.094 7.852 1.259 1 98.88 216 ALA B N 1
ATOM 3356 C CA . ALA B 1 216 ? 6.105 6.945 1.792 1 98.88 216 ALA B CA 1
ATOM 3357 C C . ALA B 1 216 ? 5.613 6.258 3.061 1 98.88 216 ALA B C 1
ATOM 3359 O O . ALA B 1 216 ? 5.188 6.918 4.008 1 98.88 216 ALA B O 1
ATOM 3360 N N . VAL B 1 217 ? 5.59 4.961 3.07 1 98.88 217 VAL B N 1
ATOM 3361 C CA . VAL B 1 217 ? 5.086 4.172 4.191 1 98.88 217 VAL B CA 1
ATOM 3362 C C . VAL B 1 217 ? 6.211 3.318 4.77 1 98.88 217 VAL B C 1
ATOM 3364 O O . VAL B 1 217 ? 6.816 2.512 4.059 1 98.88 217 VAL B O 1
ATOM 3367 N N . SER B 1 218 ? 6.508 3.529 6.039 1 98.81 218 SER B N 1
ATOM 3368 C CA . SER B 1 218 ? 7.566 2.805 6.734 1 98.81 218 SER B CA 1
ATOM 3369 C C . SER B 1 218 ? 7.012 2.016 7.914 1 98.81 218 SER B C 1
ATOM 3371 O O . SER B 1 218 ? 6.141 2.502 8.641 1 98.81 218 SER B O 1
ATOM 3373 N N . THR B 1 219 ? 7.406 0.78 8.062 1 98.31 219 THR B N 1
ATOM 3374 C CA . THR B 1 219 ? 7.094 0 9.258 1 98.31 219 THR B CA 1
ATOM 3375 C C . THR B 1 219 ? 8.359 -0.323 10.039 1 98.31 219 THR B C 1
ATOM 3377 O O . THR B 1 219 ? 9.414 -0.582 9.453 1 98.31 219 THR B O 1
ATOM 3380 N N . ARG B 1 220 ? 8.273 -0.167 11.305 1 97.94 220 ARG B N 1
ATOM 3381 C CA . ARG B 1 220 ? 9.398 -0.557 12.148 1 97.94 220 ARG B CA 1
ATOM 3382 C C . ARG B 1 220 ? 9.484 -2.072 12.281 1 97.94 220 ARG B C 1
ATOM 3384 O O . ARG B 1 220 ? 8.555 -2.711 12.773 1 97.94 220 ARG B O 1
ATOM 3391 N N . VAL B 1 221 ? 10.57 -2.682 11.953 1 95.69 221 VAL B N 1
ATOM 3392 C CA . VAL B 1 221 ? 10.695 -4.137 11.891 1 95.69 221 VAL B CA 1
ATOM 3393 C C . VAL B 1 221 ? 11.555 -4.629 13.055 1 95.69 221 VAL B C 1
ATOM 3395 O O . VAL B 1 221 ? 11.562 -5.82 13.367 1 95.69 221 VAL B O 1
ATOM 3398 N N . GLU B 1 222 ? 12.375 -3.848 13.695 1 91.12 222 GLU B N 1
ATOM 3399 C CA . GLU B 1 222 ? 13.164 -4.188 14.875 1 91.12 222 GLU B CA 1
ATOM 3400 C C . GLU B 1 222 ? 13.375 -2.967 15.766 1 91.12 222 GLU B C 1
ATOM 3402 O O . GLU B 1 222 ? 13.273 -1.828 15.305 1 91.12 222 GLU B O 1
#

pLDDT: mean 97.47, std 2.82, range [64.31, 98.94]